Protein AF-0000000079012437 (afdb_homodimer)

Foldseek 3Di:
DEAEAQVDFDQVSVVVVVLVVLQQQCVQQAGDKYKYFYHWDDPVFAAKFWLDQFQKDFAWDQDPVGDIAAWLVCDVVNVVQVLQPDDDPRHRGHIAWIWIDGGQAHIDTGRRPPVSWDKFQFAAPPDRCRSVVRDIDTFWGKGFQWWFDAPNTITRTMIITDGEALLCPLPVACCDPNTVNCQVVQLVVVVHDPPDVVSVSSVVSSVRSSNRSVVRSVVSNHDYDYLQVLLVVVVVVQVVCCVVPVGDQDDLVVNQRPPCQVVRPSNPDPHDNDPDPRDIHHDDRCVVPRDHDPVVVCVSVVVVD/DEAEAQVDFDQVSVVVSVLVVLQQQCVQQAGDKYKYFYHWDDPVFAAKFWLDQFQKDFAWDQDPVGDIAAWLVCDVVNVVQVLQPDDDPRHRGHIAWIWIDGGQAHTDTGRRPPVSWDKFQFAAPPDRCRSVVRDIDTFWGKGFQWWFDAPNTITRTMIITDGEALLCPLVVACCDPNTVNCQVVQLVVVVHDPPDVVSVSSVVSSVRSSNRSVVRSVVSSHDYHYLQVLLVVVVVVQVVCCVVPVADQDDLVVNQRPPPQVVRPSNPDPHDNDPDPRDIHHDDRCVVPRDHDPVVVCVSVVVVD

Organism: Lymnaea stagnalis (NCBI:txid6523)

Sequence (610 aa):
QVFDARHVLTARGMFEAICKHIKYGTNNGKLRSSITIFPKRLESRPDFRVWNSHLIRYAGYKMDNGTVIGDPANLTFTEQCIKLGWKPKYGKFDVLPLVLSAAGADPEVFEIPPNLVLEVKIEHPQYPWFAELGLKWHALPGVAGMLFDCGGIEFPACPFNGWYMGTEIGARNFCDTNRYNITEIVAEKLNLNTENIASLWKDRVILEVNIAVLHSFQSSGVTITDHHSASESFIKHMENEYKLRGGCPGDWVWVVPPLGGSSLEVFHQEMLLYKLKPSYEYQEDAWLTHKWKRDSLKRLFNKQKQVFDARHVLTARGMFEAICKHIKYGTNNGKLRSSITIFPKRLESRPDFRVWNSHLIRYAGYKMDNGTVIGDPANLTFTEQCIKLGWKPKYGKFDVLPLVLSAAGADPEVFEIPPNLVLEVKIEHPQYPWFAELGLKWHALPGVAGMLFDCGGIEFPACPFNGWYMGTEIGARNFCDTNRYNITEIVAEKLNLNTENIASLWKDRVILEVNIAVLHSFQSSGVTITDHHSASESFIKHMENEYKLRGGCPGDWVWVVPPLGGSSLEVFHQEMLLYKLKPSYEYQEDAWLTHKWKRDSLKRLFNKQK

Radius of gyration: 28.58 Å; Cα contacts (8 Å, |Δi|>4): 1226; chains: 2; bounding box: 55×95×59 Å

Structure (mmCIF, N/CA/C/O backbone):
data_AF-0000000079012437-model_v1
#
loop_
_entity.id
_entity.type
_entity.pdbx_description
1 polymer 'nitric-oxide synthase (NADPH)'
#
loop_
_atom_site.group_PDB
_atom_site.id
_atom_site.type_symbol
_atom_site.label_atom_id
_atom_site.label_alt_id
_atom_site.label_comp_id
_atom_site.label_asym_id
_atom_site.label_entity_id
_atom_site.label_seq_id
_atom_site.pdbx_PDB_ins_code
_atom_site.Cartn_x
_atom_site.Cartn_y
_atom_site.Cartn_z
_atom_site.occupancy
_atom_site.B_iso_or_equiv
_atom_site.auth_seq_id
_atom_site.auth_comp_id
_atom_site.auth_asym_id
_atom_site.auth_atom_id
_atom_site.pdbx_PDB_model_num
ATOM 1 N N . GLN A 1 1 ? -11.32 -12.258 -24.438 1 89.94 1 GLN A N 1
ATOM 2 C CA . GLN A 1 1 ? -11.914 -13.383 -25.156 1 89.94 1 GLN A CA 1
ATOM 3 C C . GLN A 1 1 ? -12.594 -14.352 -24.203 1 89.94 1 GLN A C 1
ATOM 5 O O . GLN A 1 1 ? -12.047 -14.68 -23.141 1 89.94 1 GLN A O 1
ATOM 10 N N . VAL A 1 2 ? -13.75 -14.758 -24.609 1 90.44 2 VAL A N 1
ATOM 11 C CA . VAL A 1 2 ? -14.477 -15.75 -23.828 1 90.44 2 VAL A CA 1
ATOM 12 C C . VAL A 1 2 ? -14.492 -17.078 -24.578 1 90.44 2 VAL A C 1
ATOM 14 O O . VAL A 1 2 ? -14.961 -17.156 -25.703 1 90.44 2 VAL A O 1
ATOM 17 N N . PHE A 1 3 ? -13.914 -18.078 -24 1 95.06 3 PHE A N 1
ATOM 18 C CA . PHE A 1 3 ? -14.023 -19.453 -24.5 1 95.06 3 PHE A CA 1
ATOM 19 C C . PHE A 1 3 ? -15.18 -20.172 -23.812 1 95.06 3 PHE A C 1
ATOM 21 O O . PHE A 1 3 ? -15.109 -20.484 -22.625 1 95.06 3 PHE A O 1
ATOM 28 N N . ASP A 1 4 ? -16.219 -20.438 -24.594 1 96.06 4 ASP A N 1
ATOM 29 C CA . ASP A 1 4 ? -17.344 -21.188 -24.078 1 96.06 4 ASP A CA 1
ATOM 30 C C . ASP A 1 4 ? -17.062 -22.688 -24.109 1 96.06 4 ASP A C 1
ATOM 32 O O . ASP A 1 4 ? -17.094 -23.312 -25.172 1 96.06 4 ASP A O 1
ATOM 36 N N . ALA A 1 5 ? -16.797 -23.234 -22.984 1 96.94 5 ALA A N 1
ATOM 37 C CA . ALA A 1 5 ? -16.516 -24.656 -22.859 1 96.94 5 ALA A CA 1
ATOM 38 C C . ALA A 1 5 ? -17.578 -25.375 -22.031 1 96.94 5 ALA A C 1
ATOM 40 O O . ALA A 1 5 ? -17.312 -26.406 -21.422 1 96.94 5 ALA A O 1
ATOM 41 N N . ARG A 1 6 ? -18.766 -24.938 -21.875 1 95.25 6 ARG A N 1
ATOM 42 C CA . ARG A 1 6 ? -19.859 -25.484 -21.078 1 95.25 6 ARG A CA 1
ATOM 43 C C . ARG A 1 6 ? -20.281 -26.859 -21.578 1 95.25 6 ARG A C 1
ATOM 45 O O . ARG A 1 6 ? -20.922 -27.625 -20.875 1 95.25 6 ARG A O 1
ATOM 52 N N . HIS A 1 7 ? -19.875 -27.172 -22.812 1 96.12 7 HIS A N 1
ATOM 53 C CA . HIS A 1 7 ? -20.219 -28.453 -23.406 1 96.12 7 HIS A CA 1
ATOM 54 C C . HIS A 1 7 ? -19.219 -29.531 -23.031 1 96.12 7 HIS A C 1
ATOM 56 O O . HIS A 1 7 ? -19.469 -30.719 -23.266 1 96.12 7 HIS A O 1
ATOM 62 N N . VAL A 1 8 ? -18.109 -29.219 -22.531 1 97.25 8 VAL A N 1
ATOM 63 C CA . VAL A 1 8 ? -17.047 -30.156 -22.156 1 97.25 8 VAL A CA 1
ATOM 64 C C . VAL A 1 8 ? -17.453 -30.922 -20.906 1 97.25 8 VAL A C 1
ATOM 66 O O . VAL A 1 8 ? -17.766 -30.328 -19.875 1 97.25 8 VAL A O 1
ATOM 69 N N . LEU A 1 9 ? -17.375 -32.25 -20.984 1 96.44 9 LEU A N 1
ATOM 70 C CA . LEU A 1 9 ? -17.922 -33.031 -19.875 1 96.44 9 LEU A CA 1
ATOM 71 C C . LEU A 1 9 ? -16.891 -34 -19.328 1 96.44 9 LEU A C 1
ATOM 73 O O . LEU A 1 9 ? -17.203 -34.812 -18.469 1 96.44 9 LEU A O 1
ATOM 77 N N . THR A 1 10 ? -15.648 -33.938 -19.859 1 97.12 10 THR A N 1
ATOM 78 C CA . THR A 1 10 ? -14.594 -34.844 -19.375 1 97.12 10 THR A CA 1
ATOM 79 C C . THR A 1 10 ? -13.375 -34.031 -18.938 1 97.12 10 THR A C 1
ATOM 81 O O . THR A 1 10 ? -13.164 -32.906 -19.391 1 97.12 10 THR A O 1
ATOM 84 N N . ALA A 1 11 ? -12.594 -34.656 -18.125 1 97.56 11 ALA A N 1
ATOM 85 C CA . ALA A 1 11 ? -11.344 -34.031 -17.672 1 97.56 11 ALA A CA 1
ATOM 86 C C . ALA A 1 11 ? -10.398 -33.812 -18.844 1 97.56 11 ALA A C 1
ATOM 88 O O . ALA A 1 11 ? -9.734 -32.75 -18.922 1 97.56 11 ALA A O 1
ATOM 89 N N . ARG A 1 12 ? -10.352 -34.781 -19.688 1 97.75 12 ARG A N 1
ATOM 90 C CA . ARG A 1 12 ? -9.508 -34.656 -20.875 1 97.75 12 ARG A CA 1
ATOM 91 C C . ARG A 1 12 ? -9.961 -33.469 -21.734 1 97.75 12 ARG A C 1
ATOM 93 O O . ARG A 1 12 ? -9.133 -32.719 -22.25 1 97.75 12 ARG A O 1
ATOM 100 N N . GLY A 1 13 ? -11.211 -33.406 -21.891 1 98.19 13 GLY A N 1
ATOM 101 C CA . GLY A 1 13 ? -11.742 -32.25 -22.609 1 98.19 13 GLY A CA 1
ATOM 102 C C . GLY A 1 13 ? -11.414 -30.922 -21.953 1 98.19 13 GLY A C 1
ATOM 103 O O . GLY A 1 13 ? -11.094 -29.953 -22.641 1 98.19 13 GLY A O 1
ATOM 104 N N . MET A 1 14 ? -11.562 -30.875 -20.656 1 98.44 14 MET A N 1
ATOM 105 C CA . MET A 1 14 ? -11.188 -29.672 -19.906 1 98.44 14 MET A CA 1
ATOM 106 C C . MET A 1 14 ? -9.727 -29.312 -20.172 1 98.44 14 MET A C 1
ATOM 108 O O . MET A 1 14 ? -9.414 -28.141 -20.422 1 98.44 14 MET A O 1
ATOM 112 N N . PHE A 1 15 ? -8.898 -30.312 -20.188 1 98.44 15 PHE A N 1
ATOM 113 C CA . PHE A 1 15 ? -7.473 -30.094 -20.391 1 98.44 15 PHE A CA 1
ATOM 114 C C . PHE A 1 15 ? -7.207 -29.484 -21.766 1 98.44 15 PHE A C 1
ATOM 116 O O . PHE A 1 15 ? -6.445 -28.531 -21.891 1 98.44 15 PHE A O 1
ATOM 123 N N . GLU A 1 16 ? -7.812 -30.031 -22.75 1 98.38 16 GLU A N 1
ATOM 124 C CA . GLU A 1 16 ? -7.633 -29.516 -24.109 1 98.38 16 GLU A CA 1
ATOM 125 C C . GLU A 1 16 ? -8.086 -28.062 -24.219 1 98.38 16 GLU A C 1
ATOM 127 O O . GLU A 1 16 ? -7.418 -27.25 -24.844 1 98.38 16 GLU A O 1
ATOM 132 N N . ALA A 1 17 ? -9.156 -27.766 -23.578 1 98.31 17 ALA A N 1
ATOM 133 C CA . ALA A 1 17 ? -9.664 -26.406 -23.594 1 98.31 17 ALA A CA 1
ATOM 134 C C . ALA A 1 17 ? -8.711 -25.453 -22.875 1 98.31 17 ALA A C 1
ATOM 136 O O . ALA A 1 17 ? -8.492 -24.328 -23.312 1 98.31 17 ALA A O 1
ATOM 137 N N . ILE A 1 18 ? -8.172 -25.891 -21.781 1 98.56 18 ILE A N 1
ATOM 138 C CA . ILE A 1 18 ? -7.242 -25.078 -21 1 98.56 18 ILE A CA 1
ATOM 139 C C . ILE A 1 18 ? -5.961 -24.844 -21.797 1 98.56 18 ILE A C 1
ATOM 141 O O . ILE A 1 18 ? -5.402 -23.75 -21.781 1 98.56 18 ILE A O 1
ATOM 145 N N . CYS A 1 19 ? -5.504 -25.891 -22.516 1 98.44 19 CYS A N 1
ATOM 146 C CA . CYS A 1 19 ? -4.328 -25.734 -23.359 1 98.44 19 CYS A CA 1
ATOM 147 C C . CYS A 1 19 ? -4.566 -24.688 -24.438 1 98.44 19 CYS A C 1
ATOM 149 O O . CYS A 1 19 ? -3.684 -23.875 -24.719 1 98.44 19 CYS A O 1
ATOM 151 N N . LYS A 1 20 ? -5.746 -24.734 -24.984 1 97.88 20 LYS A N 1
ATOM 152 C CA . LYS A 1 20 ? -6.109 -23.703 -25.953 1 97.88 20 LYS A CA 1
ATOM 153 C C . LYS A 1 20 ? -6.113 -22.328 -25.312 1 97.88 20 LYS A C 1
ATOM 155 O O . LYS A 1 20 ? -5.652 -21.344 -25.922 1 97.88 20 LYS A O 1
ATOM 160 N N . HIS A 1 21 ? -6.621 -22.266 -24.125 1 98.12 21 HIS A N 1
ATOM 161 C CA . HIS A 1 21 ? -6.645 -21.031 -23.344 1 98.12 21 HIS A CA 1
ATOM 162 C C . HIS A 1 21 ? -5.234 -20.484 -23.141 1 98.12 21 HIS A C 1
ATOM 164 O O . HIS A 1 21 ? -4.977 -19.312 -23.375 1 98.12 21 HIS A O 1
ATOM 170 N N . ILE A 1 22 ? -4.332 -21.297 -22.703 1 98.38 22 ILE A N 1
ATOM 171 C CA . ILE A 1 22 ? -2.963 -20.906 -22.406 1 98.38 22 ILE A CA 1
ATOM 172 C C . ILE A 1 22 ? -2.279 -20.406 -23.672 1 98.38 22 ILE A C 1
ATOM 174 O O . ILE A 1 22 ? -1.625 -19.375 -23.672 1 98.38 22 ILE A O 1
ATOM 178 N N . LYS A 1 23 ? -2.436 -21.172 -24.734 1 98.06 23 LYS A N 1
ATOM 179 C CA . LYS A 1 23 ? -1.82 -20.812 -26.016 1 98.06 23 LYS A CA 1
ATOM 180 C C . LYS A 1 23 ? -2.314 -19.453 -26.5 1 98.06 23 LYS A C 1
ATOM 182 O O . LYS A 1 23 ? -1.515 -18.594 -26.875 1 98.06 23 LYS A O 1
ATOM 187 N N . TYR A 1 24 ? -3.574 -19.312 -26.469 1 97.88 24 TYR A N 1
ATOM 188 C CA . TYR A 1 24 ? -4.172 -18.062 -26.906 1 97.88 24 TYR A CA 1
ATOM 189 C C . TYR A 1 24 ? -3.748 -16.906 -26.016 1 97.88 24 TYR A C 1
ATOM 191 O O . TYR A 1 24 ? -3.334 -15.852 -26.516 1 97.88 24 TYR A O 1
ATOM 199 N N . GLY A 1 25 ? -3.91 -17.109 -24.688 1 97.5 25 GLY A N 1
ATOM 200 C CA . GLY A 1 25 ? -3.609 -16.062 -23.734 1 97.5 25 GLY A CA 1
ATOM 201 C C . GLY A 1 25 ? -2.152 -15.633 -23.75 1 97.5 25 GLY A C 1
ATOM 202 O O . GLY A 1 25 ? -1.84 -14.453 -23.594 1 97.5 25 GLY A O 1
ATOM 203 N N . THR A 1 26 ? -1.225 -16.562 -23.938 1 97.88 26 THR A N 1
ATOM 204 C CA . THR A 1 26 ? 0.205 -16.266 -23.938 1 97.88 26 THR A CA 1
ATOM 205 C C . THR A 1 26 ? 0.606 -15.523 -25.219 1 97.88 26 THR A C 1
ATOM 207 O O . THR A 1 26 ? 1.44 -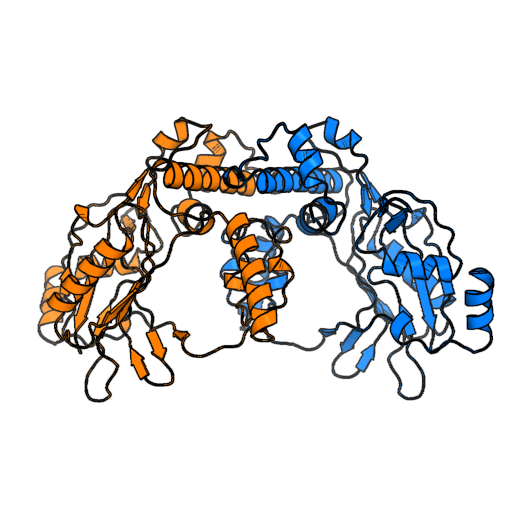14.617 -25.172 1 97.88 26 THR A O 1
ATOM 210 N N . ASN A 1 27 ? 0.09 -15.984 -26.312 1 97.62 27 ASN A N 1
ATOM 211 C CA . ASN A 1 27 ? 0.263 -15.297 -27.594 1 97.62 27 ASN A CA 1
ATOM 212 C C . ASN A 1 27 ? 1.708 -14.859 -27.797 1 97.62 27 ASN A C 1
ATOM 214 O O . ASN A 1 27 ? 1.967 -13.688 -28.094 1 97.62 27 ASN A O 1
ATOM 218 N N . ASN A 1 28 ? 2.664 -15.695 -27.578 1 96.19 28 ASN A N 1
ATOM 219 C CA . ASN A 1 28 ? 4.094 -15.492 -27.781 1 96.19 28 ASN A CA 1
ATOM 220 C C . ASN A 1 28 ? 4.605 -14.281 -27 1 96.19 28 ASN A C 1
ATOM 222 O O . ASN A 1 28 ? 5.496 -13.57 -27.469 1 96.19 28 ASN A O 1
ATOM 226 N N . GLY A 1 29 ? 3.957 -14.023 -25.969 1 97.56 29 GLY A N 1
ATOM 227 C CA . GLY A 1 29 ? 4.434 -12.961 -25.094 1 97.56 29 GLY A CA 1
ATOM 228 C C . GLY A 1 29 ? 3.535 -11.742 -25.094 1 97.56 29 GLY A C 1
ATOM 229 O O . GLY A 1 29 ? 3.521 -10.969 -24.141 1 97.56 29 GLY A O 1
ATOM 230 N N . LYS A 1 30 ? 2.783 -11.492 -26.156 1 97.31 30 LYS A N 1
ATOM 231 C CA . LYS A 1 30 ? 1.789 -10.422 -26.203 1 97.31 30 LYS A CA 1
ATOM 232 C C . LYS A 1 30 ? 0.465 -10.875 -25.594 1 97.31 30 LYS A C 1
ATOM 234 O O . LYS A 1 30 ? -0.506 -11.109 -26.312 1 97.31 30 LYS A O 1
ATOM 239 N N . LEU A 1 31 ? 0.385 -10.883 -24.344 1 96.31 31 LEU A N 1
ATOM 240 C CA . LEU A 1 31 ? -0.673 -11.555 -23.594 1 96.31 31 LEU A CA 1
ATOM 241 C C . LEU A 1 31 ? -2.039 -10.969 -23.938 1 96.31 31 LEU A C 1
ATOM 243 O O . LEU A 1 31 ? -2.174 -9.758 -24.109 1 96.31 31 LEU A O 1
ATOM 247 N N . ARG A 1 32 ? -2.996 -11.844 -24 1 95.06 32 ARG A N 1
ATOM 248 C CA . ARG A 1 32 ? -4.398 -11.5 -24.219 1 95.06 32 ARG A CA 1
ATOM 249 C C . ARG A 1 32 ? -5.258 -11.969 -23.047 1 95.06 32 ARG A C 1
ATOM 251 O O . ARG A 1 32 ? -5.105 -13.094 -22.562 1 95.06 32 ARG A O 1
ATOM 258 N N . SER A 1 33 ? -6.094 -11.062 -22.609 1 90.44 33 SER A N 1
ATOM 259 C CA . SER A 1 33 ? -7.027 -11.461 -21.562 1 90.44 33 SER A CA 1
ATOM 260 C C . SER A 1 33 ? -8.055 -12.453 -22.078 1 90.44 33 SER A C 1
ATOM 262 O O . SER A 1 33 ? -8.625 -12.258 -23.156 1 90.44 33 SER A O 1
ATOM 264 N N . SER A 1 34 ? -8.25 -13.539 -21.312 1 93.56 34 SER A N 1
ATOM 265 C CA . SER A 1 34 ? -9.188 -14.578 -21.734 1 93.56 34 SER A CA 1
ATOM 266 C C . SER A 1 34 ? -9.844 -15.25 -20.531 1 93.56 34 SER A C 1
ATOM 268 O O . SER A 1 34 ? -9.32 -15.188 -19.406 1 93.56 34 SER A O 1
ATOM 270 N N . ILE A 1 35 ? -10.977 -15.789 -20.797 1 93.38 35 ILE A N 1
ATOM 271 C CA . ILE A 1 35 ? -11.711 -16.562 -19.797 1 93.38 35 ILE A CA 1
ATOM 272 C C . ILE A 1 35 ? -12.281 -17.828 -20.453 1 93.38 35 ILE A C 1
ATOM 274 O O . ILE A 1 35 ? -12.742 -17.797 -21.594 1 93.38 35 ILE A O 1
ATOM 278 N N . THR A 1 36 ? -12.156 -18.938 -19.812 1 96.75 36 THR A N 1
ATOM 279 C CA . THR A 1 36 ? -12.758 -20.188 -20.234 1 96.75 36 THR A CA 1
ATOM 280 C C . THR A 1 36 ? -13.828 -20.641 -19.25 1 96.75 36 THR A C 1
ATOM 282 O O . THR A 1 36 ? -13.555 -20.812 -18.047 1 96.75 36 THR A O 1
ATOM 285 N N . ILE A 1 37 ? -15.016 -20.875 -19.734 1 95.25 37 ILE A N 1
ATOM 286 C CA . ILE A 1 37 ? -16.141 -21.188 -18.859 1 95.25 37 ILE A CA 1
ATOM 287 C C . ILE A 1 37 ? -16.562 -22.641 -19.047 1 95.25 37 ILE A C 1
ATOM 289 O O . ILE A 1 37 ? -16.984 -23.047 -20.125 1 95.25 37 ILE A O 1
ATOM 293 N N . PHE A 1 38 ? -16.453 -23.422 -17.984 1 97.44 38 PHE A N 1
ATOM 294 C CA . PHE A 1 38 ? -16.859 -24.812 -18 1 97.44 38 PHE A CA 1
ATOM 295 C C . PHE A 1 38 ? -18.297 -24.953 -17.469 1 97.44 38 PHE A C 1
ATOM 297 O O . PHE A 1 38 ? -18.953 -23.969 -17.172 1 97.44 38 PHE A O 1
ATOM 304 N N . PRO A 1 39 ? -18.828 -26.125 -17.422 1 96.25 39 PRO A N 1
ATOM 305 C CA . PRO A 1 39 ? -20.25 -26.312 -17.062 1 96.25 39 PRO A CA 1
ATOM 306 C C . PRO A 1 39 ? -20.594 -25.688 -15.719 1 96.25 39 PRO A C 1
ATOM 308 O O . PRO A 1 39 ? -19.781 -25.719 -14.789 1 96.25 39 PRO A O 1
ATOM 311 N N . LYS A 1 40 ? -21.812 -25.188 -15.656 1 94.44 40 LYS A N 1
ATOM 312 C CA . LYS A 1 40 ? -22.312 -24.562 -14.43 1 94.44 40 LYS A CA 1
ATOM 313 C C . LYS A 1 40 ? -22.562 -25.594 -13.344 1 94.44 40 LYS A C 1
ATOM 315 O O . LYS A 1 40 ? -22.625 -26.797 -13.625 1 94.44 40 LYS A O 1
ATOM 320 N N . ARG A 1 41 ? -22.656 -25.109 -12.164 1 94.19 41 ARG A N 1
ATOM 321 C CA . ARG A 1 41 ? -23.047 -25.953 -11.039 1 94.19 41 ARG A CA 1
ATOM 322 C C . ARG A 1 41 ? -24.516 -26.391 -11.18 1 94.19 41 ARG A C 1
ATOM 324 O O . ARG A 1 41 ? -25.375 -25.594 -11.562 1 94.19 41 ARG A O 1
ATOM 331 N N . LEU A 1 42 ? -24.75 -27.656 -10.969 1 92.94 42 LEU A N 1
ATOM 332 C CA . LEU A 1 42 ? -26.094 -28.219 -10.883 1 92.94 42 LEU A CA 1
ATOM 333 C C . LEU A 1 42 ? -26.281 -28.969 -9.562 1 92.94 42 LEU A C 1
ATOM 335 O O . LEU A 1 42 ? -25.344 -29.547 -9.031 1 92.94 42 LEU A O 1
ATOM 339 N N . GLU A 1 43 ? -27.469 -28.953 -9.133 1 90 43 GLU A N 1
ATOM 340 C CA . GLU A 1 43 ? -27.797 -29.688 -7.918 1 90 43 GLU A CA 1
ATOM 341 C C . GLU A 1 43 ? -27.688 -31.203 -8.148 1 90 43 GLU A C 1
ATOM 343 O O . GLU A 1 43 ? -27.328 -31.953 -7.234 1 90 43 GLU A O 1
ATOM 348 N N . SER A 1 44 ? -27.906 -31.562 -9.305 1 90 44 SER A N 1
ATOM 349 C CA . SER A 1 44 ? -28.047 -32.969 -9.641 1 90 44 SER A CA 1
ATOM 350 C C . SER A 1 44 ? -26.688 -33.625 -9.859 1 90 44 SER A C 1
ATOM 352 O O . SER A 1 44 ? -26.609 -34.844 -10.008 1 90 44 SER A O 1
ATOM 354 N N . ARG A 1 45 ? -25.688 -32.906 -9.883 1 90.5 45 ARG A N 1
ATOM 355 C CA . ARG A 1 45 ? -24.375 -33.469 -10.141 1 90.5 45 ARG A CA 1
ATOM 356 C C . ARG A 1 45 ? -23.281 -32.688 -9.422 1 90.5 45 ARG A C 1
ATOM 358 O O . ARG A 1 45 ? -23.422 -31.5 -9.188 1 90.5 45 ARG A O 1
ATOM 365 N N . PRO A 1 46 ? -22.188 -33.344 -9.164 1 92 46 PRO A N 1
ATOM 366 C CA . PRO A 1 46 ? -21.031 -32.625 -8.586 1 92 46 PRO A CA 1
ATOM 367 C C . PRO A 1 46 ? -20.391 -31.641 -9.562 1 92 46 PRO A C 1
ATOM 369 O O . PRO A 1 46 ? -20.672 -31.703 -10.766 1 92 46 PRO A O 1
ATOM 372 N N . ASP A 1 47 ? -19.547 -30.891 -9.117 1 94.94 47 ASP A N 1
ATOM 373 C CA . ASP A 1 47 ? -18.984 -29.766 -9.844 1 94.94 47 ASP A CA 1
ATOM 374 C C . ASP A 1 47 ? -17.844 -30.219 -10.75 1 94.94 47 ASP A C 1
ATOM 376 O O . ASP A 1 47 ? -17.219 -31.25 -10.508 1 94.94 47 ASP A O 1
ATOM 380 N N . PHE A 1 48 ? -17.625 -29.516 -11.852 1 96.12 48 PHE A N 1
ATOM 381 C CA . PHE A 1 48 ? -16.344 -29.484 -12.555 1 96.12 48 PHE A CA 1
ATOM 382 C C . PHE A 1 48 ? -15.352 -28.594 -11.828 1 96.12 48 PHE A C 1
ATOM 384 O O . PHE A 1 48 ? -15.688 -27.484 -11.414 1 96.12 48 PHE A O 1
ATOM 391 N N . ARG A 1 49 ? -14.109 -29.078 -11.617 1 96.12 49 ARG A N 1
ATOM 392 C CA . ARG A 1 49 ? -13.164 -28.312 -10.82 1 96.12 49 ARG A CA 1
ATOM 393 C C . ARG A 1 49 ? -11.773 -28.328 -11.445 1 96.12 49 ARG A C 1
ATOM 395 O O . ARG A 1 49 ? -11.328 -29.359 -11.953 1 96.12 49 ARG A O 1
ATOM 402 N N . VAL A 1 50 ? -11.211 -27.203 -11.469 1 96.56 50 VAL A N 1
ATOM 403 C CA . VAL A 1 50 ? -9.758 -27.094 -11.586 1 96.56 50 VAL A CA 1
ATOM 404 C C . VAL A 1 50 ? -9.133 -27 -10.195 1 96.56 50 VAL A C 1
ATOM 406 O O . VAL A 1 50 ? -9.375 -26.047 -9.453 1 96.56 50 VAL A O 1
ATOM 409 N N . TRP A 1 51 ? -8.297 -27.906 -9.859 1 95.81 51 TRP A N 1
ATOM 410 C CA . TRP A 1 51 ? -7.777 -27.969 -8.5 1 95.81 51 TRP A CA 1
ATOM 411 C C . TRP A 1 51 ? -6.68 -26.938 -8.281 1 95.81 51 TRP A C 1
ATOM 413 O O . TRP A 1 51 ? -6.43 -26.516 -7.152 1 95.81 51 TRP A O 1
ATOM 423 N N . ASN A 1 52 ? -6.066 -26.609 -9.391 1 96.25 52 ASN A N 1
ATOM 424 C CA . ASN A 1 52 ? -5.008 -25.609 -9.336 1 96.25 52 ASN A CA 1
ATOM 425 C C . ASN A 1 52 ? -5.562 -24.234 -8.992 1 96.25 52 ASN A C 1
ATOM 427 O O . ASN A 1 52 ? -6.625 -23.844 -9.492 1 96.25 52 ASN A O 1
ATOM 431 N N . SER A 1 53 ? -4.844 -23.5 -8.195 1 91.75 53 SER A N 1
ATOM 432 C CA . SER A 1 53 ? -5.203 -22.109 -7.973 1 91.75 53 SER A CA 1
ATOM 433 C C . SER A 1 53 ? -4.934 -21.25 -9.211 1 91.75 53 SER A C 1
ATOM 435 O O . SER A 1 53 ? -5.66 -20.297 -9.492 1 91.75 53 SER A O 1
ATOM 437 N N . HIS A 1 54 ? -3.811 -21.531 -9.883 1 94.81 54 HIS A N 1
ATOM 438 C CA . HIS A 1 54 ? -3.428 -20.922 -11.148 1 94.81 54 HIS A CA 1
ATOM 439 C C . HIS A 1 54 ? -3.115 -21.984 -12.195 1 94.81 54 HIS A C 1
ATOM 441 O O . HIS A 1 54 ? -2.732 -23.109 -11.859 1 94.81 54 HIS A O 1
ATOM 447 N N . LEU A 1 55 ? -3.332 -21.594 -13.469 1 97.62 55 LEU A N 1
ATOM 448 C CA . LEU A 1 55 ? -3.064 -22.531 -14.562 1 97.62 55 LEU A CA 1
ATOM 449 C C . LEU A 1 55 ? -1.594 -22.922 -14.586 1 97.62 55 LEU A C 1
ATOM 451 O O . LEU A 1 55 ? -1.264 -24.078 -14.883 1 97.62 55 LEU A O 1
ATOM 455 N N . ILE A 1 56 ? -0.797 -22 -14.305 1 97.88 56 ILE A N 1
ATOM 456 C CA . ILE A 1 56 ? 0.64 -22.25 -14.273 1 97.88 56 ILE A CA 1
ATOM 457 C C . ILE A 1 56 ? 1.208 -21.828 -12.914 1 97.88 56 ILE A C 1
ATOM 459 O O . ILE A 1 56 ? 1.075 -20.672 -12.516 1 97.88 56 ILE A O 1
ATOM 463 N N . ARG A 1 57 ? 1.797 -22.812 -12.211 1 97 57 ARG A N 1
ATOM 464 C CA . ARG A 1 57 ? 2.475 -22.594 -10.938 1 97 57 ARG A CA 1
ATOM 465 C C . ARG A 1 57 ? 3.705 -23.484 -10.805 1 97 57 ARG A C 1
ATOM 467 O O . ARG A 1 57 ? 3.791 -24.531 -11.453 1 97 57 ARG A O 1
ATOM 474 N N . TYR A 1 58 ? 4.59 -23.016 -10.031 1 98.44 58 TYR A N 1
ATOM 475 C CA . TYR A 1 58 ? 5.777 -23.812 -9.758 1 98.44 58 TYR A CA 1
ATOM 476 C C . TYR A 1 58 ? 5.59 -24.656 -8.508 1 98.44 58 TYR A C 1
ATOM 478 O O . TYR A 1 58 ? 4.938 -24.234 -7.551 1 98.44 58 TYR A O 1
ATOM 486 N N . ALA A 1 59 ? 6.234 -25.781 -8.492 1 98.38 59 ALA A N 1
ATOM 487 C CA . ALA A 1 59 ? 6.156 -26.734 -7.387 1 98.38 59 ALA A CA 1
ATOM 488 C C . ALA A 1 59 ? 7.023 -26.281 -6.215 1 98.38 59 ALA A C 1
ATOM 490 O O . ALA A 1 59 ? 7.91 -25.438 -6.375 1 98.38 59 ALA A O 1
ATOM 491 N N . GLY A 1 60 ? 6.656 -26.75 -5.059 1 98.06 60 GLY A N 1
ATOM 492 C CA . GLY A 1 60 ? 7.469 -26.688 -3.855 1 98.06 60 GLY A CA 1
ATOM 493 C C . GLY A 1 60 ? 7.684 -28.047 -3.209 1 98.06 60 GLY A C 1
ATOM 494 O O . GLY A 1 60 ? 6.742 -28.828 -3.074 1 98.06 60 GLY A O 1
ATOM 495 N N . TYR A 1 61 ? 8.945 -28.328 -2.844 1 97.81 61 TYR A N 1
ATOM 496 C CA . TYR A 1 61 ? 9.305 -29.641 -2.289 1 97.81 61 TYR A CA 1
ATOM 497 C C . TYR A 1 61 ? 9.867 -29.484 -0.88 1 97.81 61 TYR A C 1
ATOM 499 O O . TYR A 1 61 ? 10.875 -28.812 -0.675 1 97.81 61 TYR A O 1
ATOM 507 N N . LYS A 1 62 ? 9.188 -30.094 -0 1 95.5 62 LYS A N 1
ATOM 508 C CA . LYS A 1 62 ? 9.766 -30.172 1.338 1 95.5 62 LYS A CA 1
ATOM 509 C C . LYS A 1 62 ? 10.82 -31.281 1.413 1 95.5 62 LYS A C 1
ATOM 511 O O . LYS A 1 62 ? 10.531 -32.438 1.121 1 95.5 62 LYS A O 1
ATOM 516 N N . MET A 1 63 ? 11.938 -30.859 1.832 1 95.25 63 MET A N 1
ATOM 517 C CA . MET A 1 63 ? 13.031 -31.828 1.928 1 95.25 63 MET A CA 1
ATOM 518 C C . MET A 1 63 ? 13.133 -32.406 3.34 1 95.25 63 MET A C 1
ATOM 520 O O . MET A 1 63 ? 12.57 -31.828 4.281 1 95.25 63 MET A O 1
ATOM 524 N N . ASP A 1 64 ? 13.859 -33.469 3.504 1 93.38 64 ASP A N 1
ATOM 525 C CA . ASP A 1 64 ? 14 -34.156 4.777 1 93.38 64 ASP A CA 1
ATOM 526 C C . ASP A 1 64 ? 14.664 -33.281 5.824 1 93.38 64 ASP A C 1
ATOM 528 O O . ASP A 1 64 ? 14.352 -33.375 7.012 1 93.38 64 ASP A O 1
ATOM 532 N N . ASN A 1 65 ? 15.531 -32.469 5.375 1 94.12 65 ASN A N 1
ATOM 533 C CA . ASN A 1 65 ? 16.266 -31.609 6.305 1 94.12 65 ASN A CA 1
ATOM 534 C C . ASN A 1 65 ? 15.469 -30.375 6.684 1 94.12 65 ASN A C 1
ATOM 536 O O . ASN A 1 65 ? 15.969 -29.5 7.391 1 94.12 65 ASN A O 1
ATOM 540 N N . GLY A 1 66 ? 14.25 -30.281 6.125 1 91.31 66 GLY A N 1
ATOM 541 C CA . GLY A 1 66 ? 13.383 -29.172 6.508 1 91.31 66 GLY A CA 1
ATOM 542 C C . GLY A 1 66 ? 13.391 -28.031 5.508 1 91.31 66 GLY A C 1
ATOM 543 O O . GLY A 1 66 ? 12.555 -27.125 5.574 1 91.31 66 GLY A O 1
ATOM 544 N N . THR A 1 67 ? 14.32 -28.031 4.633 1 93.62 67 THR A N 1
ATOM 545 C CA . THR A 1 67 ? 14.391 -26.984 3.621 1 93.62 67 THR A CA 1
ATOM 546 C C . THR A 1 67 ? 13.352 -27.219 2.529 1 93.62 67 THR A C 1
ATOM 548 O O . THR A 1 67 ? 12.766 -28.297 2.438 1 93.62 67 THR A O 1
ATOM 551 N N . VAL A 1 68 ? 13.086 -26.109 1.84 1 95.69 68 VAL A N 1
ATOM 552 C CA . VAL A 1 68 ? 12.109 -26.172 0.755 1 95.69 68 VAL A CA 1
ATOM 553 C C . VAL A 1 68 ? 12.789 -25.844 -0.571 1 95.69 68 VAL A C 1
ATOM 555 O O . VAL A 1 68 ? 13.531 -24.859 -0.663 1 95.69 68 VAL A O 1
ATOM 558 N N . ILE A 1 69 ? 12.641 -26.734 -1.575 1 97.06 69 ILE A N 1
ATOM 559 C CA . ILE A 1 69 ? 13.047 -26.438 -2.947 1 97.06 69 ILE A CA 1
ATOM 560 C C . ILE A 1 69 ? 11.828 -26 -3.762 1 97.06 69 ILE A C 1
ATOM 562 O O . ILE A 1 69 ? 10.789 -26.656 -3.752 1 97.06 69 ILE A O 1
ATOM 566 N N . GLY A 1 70 ? 11.992 -24.828 -4.414 1 97.56 70 GLY A N 1
ATOM 567 C CA . GLY A 1 70 ? 10.875 -24.312 -5.188 1 97.56 70 GLY A CA 1
ATOM 568 C C . GLY A 1 70 ? 10.016 -23.344 -4.41 1 97.56 70 GLY A C 1
ATOM 569 O O . GLY A 1 70 ? 10.523 -22.547 -3.615 1 97.56 70 GLY A O 1
ATOM 570 N N . ASP A 1 71 ? 8.734 -23.266 -4.742 1 96.81 71 ASP A N 1
ATOM 571 C CA . ASP A 1 71 ? 7.824 -22.281 -4.172 1 96.81 71 ASP A CA 1
ATOM 572 C C . ASP A 1 71 ? 7.129 -22.828 -2.926 1 96.81 71 ASP A C 1
ATOM 574 O O . ASP A 1 71 ? 6.238 -23.672 -3.025 1 96.81 71 ASP A O 1
ATOM 578 N N . PRO A 1 72 ? 7.434 -22.281 -1.781 1 94 72 PRO A N 1
ATOM 579 C CA . PRO A 1 72 ? 6.832 -22.766 -0.541 1 94 72 PRO A CA 1
ATOM 580 C C . PRO A 1 72 ? 5.309 -22.641 -0.533 1 94 72 PRO A C 1
ATOM 582 O O . PRO A 1 72 ? 4.625 -23.406 0.15 1 94 72 PRO A O 1
ATOM 585 N N . ALA A 1 73 ? 4.809 -21.766 -1.304 1 90.88 73 ALA A N 1
ATOM 586 C CA . ALA A 1 73 ? 3.365 -21.531 -1.322 1 90.88 73 ALA A CA 1
ATOM 587 C C . ALA A 1 73 ? 2.627 -22.719 -1.93 1 90.88 73 ALA A C 1
ATOM 589 O O . ALA A 1 73 ? 1.424 -22.891 -1.718 1 90.88 73 ALA A O 1
ATOM 590 N N . ASN A 1 74 ? 3.326 -23.594 -2.625 1 95.62 74 ASN A N 1
ATOM 591 C CA . ASN A 1 74 ? 2.66 -24.688 -3.344 1 95.62 74 ASN A CA 1
ATOM 592 C C . ASN A 1 74 ? 3.043 -26.047 -2.781 1 95.62 74 ASN A C 1
ATOM 594 O O . ASN A 1 74 ? 2.924 -27.062 -3.467 1 95.62 74 ASN A O 1
ATOM 598 N N . LEU A 1 75 ? 3.5 -26.031 -1.527 1 95.31 75 LEU A N 1
ATOM 599 C CA . LEU A 1 75 ? 3.924 -27.281 -0.896 1 95.31 75 LEU A CA 1
ATOM 600 C C . LEU A 1 75 ? 2.777 -28.281 -0.852 1 95.31 75 LEU A C 1
ATOM 602 O O . LEU A 1 75 ? 2.92 -29.422 -1.32 1 95.31 75 LEU A O 1
ATOM 606 N N . THR A 1 76 ? 1.66 -27.859 -0.319 1 94.56 76 THR A N 1
ATOM 607 C CA . THR A 1 76 ? 0.518 -28.734 -0.107 1 94.56 76 THR A CA 1
ATOM 608 C C . THR A 1 76 ? -0.015 -29.266 -1.438 1 94.56 76 THR A C 1
ATOM 610 O O . THR A 1 76 ? -0.25 -30.453 -1.589 1 94.56 76 THR A O 1
ATOM 613 N N . PHE A 1 77 ? -0.122 -28.453 -2.328 1 96.19 77 PHE A N 1
ATOM 614 C CA . PHE A 1 77 ? -0.658 -28.875 -3.615 1 96.19 77 PHE A CA 1
ATOM 615 C C . PHE A 1 77 ? 0.324 -29.797 -4.332 1 96.19 77 PHE A C 1
ATOM 617 O O . PHE A 1 77 ? -0.084 -30.734 -5.02 1 96.19 77 PHE A O 1
ATOM 624 N N . THR A 1 78 ? 1.595 -29.453 -4.262 1 98 78 THR A N 1
ATOM 625 C CA . THR A 1 78 ? 2.617 -30.312 -4.84 1 98 78 THR A CA 1
ATOM 626 C C . THR A 1 78 ? 2.5 -31.734 -4.281 1 98 78 THR A C 1
ATOM 628 O O . THR A 1 78 ? 2.562 -32.719 -5.035 1 98 78 THR A O 1
ATOM 631 N N . GLU A 1 79 ? 2.277 -31.859 -3.035 1 95.75 79 GLU A N 1
ATOM 632 C CA . GLU A 1 79 ? 2.111 -33.156 -2.406 1 95.75 79 GLU A CA 1
ATOM 633 C C . GLU A 1 79 ? 0.895 -33.906 -2.967 1 95.75 79 GLU A C 1
ATOM 635 O O . GLU A 1 79 ? 0.942 -35.094 -3.189 1 95.75 79 GLU A O 1
ATOM 640 N N . GLN A 1 80 ? -0.158 -33.156 -3.139 1 94.56 80 GLN A N 1
ATOM 641 C CA . GLN A 1 80 ? -1.354 -33.75 -3.725 1 94.56 80 GLN A CA 1
ATOM 642 C C . GLN A 1 80 ? -1.072 -34.281 -5.125 1 94.56 80 GLN A C 1
ATOM 644 O O . GLN A 1 80 ? -1.525 -35.375 -5.48 1 94.56 80 GLN A O 1
ATOM 649 N N . CYS A 1 81 ? -0.359 -33.562 -5.879 1 97.31 81 CYS A N 1
ATOM 650 C CA . CYS A 1 81 ? -0.018 -34 -7.23 1 97.31 81 CYS A CA 1
ATOM 651 C C . CYS A 1 81 ? 0.807 -35.281 -7.207 1 97.31 81 CYS A C 1
ATOM 653 O O . CYS A 1 81 ? 0.565 -36.188 -7.996 1 97.31 81 CYS A O 1
ATOM 655 N N . ILE A 1 82 ? 1.747 -35.312 -6.32 1 96.44 82 ILE A N 1
ATOM 656 C CA . ILE A 1 82 ? 2.607 -36.5 -6.203 1 96.44 82 ILE A CA 1
ATOM 657 C C . ILE A 1 82 ? 1.773 -37.719 -5.797 1 96.44 82 ILE A C 1
ATOM 659 O O . ILE A 1 82 ? 1.932 -38.781 -6.363 1 96.44 82 ILE A O 1
ATOM 663 N N . LYS A 1 83 ? 0.883 -37.531 -4.906 1 94 83 LYS A N 1
ATOM 664 C CA . LYS A 1 83 ? -0.007 -38.594 -4.469 1 94 83 LYS A CA 1
ATOM 665 C C . LYS A 1 83 ? -0.857 -39.125 -5.625 1 94 83 LYS A C 1
ATOM 667 O O . LYS A 1 83 ? -1.194 -40.312 -5.676 1 94 83 LYS A O 1
ATOM 672 N N . LEU A 1 84 ? -1.126 -38.25 -6.539 1 95.12 84 LEU A N 1
ATOM 673 C CA . LEU A 1 84 ? -1.979 -38.594 -7.668 1 95.12 84 LEU A CA 1
ATOM 674 C C . LEU A 1 84 ? -1.155 -39.188 -8.805 1 95.12 84 LEU A C 1
ATOM 676 O O . LEU A 1 84 ? -1.694 -39.5 -9.867 1 95.12 84 LEU A O 1
ATOM 680 N N . GLY A 1 85 ? 0.135 -39.281 -8.656 1 94.88 85 GLY A N 1
ATOM 681 C CA . GLY A 1 85 ? 0.952 -40 -9.602 1 94.88 85 GLY A CA 1
ATOM 682 C C . GLY A 1 85 ? 1.931 -39.125 -10.359 1 94.88 85 GLY A C 1
ATOM 683 O O . GLY A 1 85 ? 2.689 -39.625 -11.195 1 94.88 85 GLY A O 1
ATOM 684 N N . TRP A 1 86 ? 1.931 -37.844 -10.094 1 97.31 86 TRP A N 1
ATOM 685 C CA . TRP A 1 86 ? 2.881 -36.969 -10.75 1 97.31 86 TRP A CA 1
ATOM 686 C C . TRP A 1 86 ? 4.301 -37.219 -10.242 1 97.31 86 TRP A C 1
ATOM 688 O O . TRP A 1 86 ? 4.52 -37.375 -9.039 1 97.31 86 TRP A O 1
ATOM 698 N N . LYS A 1 87 ? 5.266 -37.219 -11.195 1 97 87 LYS A N 1
ATOM 699 C CA . LYS A 1 87 ? 6.656 -37.5 -10.828 1 97 87 LYS A CA 1
ATOM 700 C C . LYS A 1 87 ? 7.402 -36.188 -10.555 1 97 87 LYS A C 1
ATOM 702 O O . LYS A 1 87 ? 7.602 -35.375 -11.461 1 97 87 LYS A O 1
ATOM 707 N N . PRO A 1 88 ? 7.82 -36.062 -9.328 1 97 88 PRO A N 1
ATOM 708 C CA . PRO A 1 88 ? 8.531 -34.844 -8.969 1 97 88 PRO A CA 1
ATOM 709 C C . PRO A 1 88 ? 9.914 -34.75 -9.609 1 97 88 PRO A C 1
ATOM 711 O O . PRO A 1 88 ? 10.594 -35.75 -9.781 1 97 88 PRO A O 1
ATOM 714 N N . LYS A 1 89 ? 10.391 -33.5 -9.938 1 97 89 LYS A N 1
ATOM 715 C CA . LYS A 1 89 ? 11.695 -33.281 -10.539 1 97 89 LYS A CA 1
ATOM 716 C C . LYS A 1 89 ? 12.641 -32.594 -9.555 1 97 89 LYS A C 1
ATOM 718 O O . LYS A 1 89 ? 13.852 -32.531 -9.766 1 97 89 LYS A O 1
ATOM 723 N N . TYR A 1 90 ? 12.164 -32 -8.539 1 97.19 90 TYR A N 1
ATOM 724 C CA . TYR A 1 90 ? 12.891 -31.406 -7.438 1 97.19 90 TYR A CA 1
ATOM 725 C C . TYR A 1 90 ? 13.711 -30.203 -7.914 1 97.19 90 TYR A C 1
ATOM 727 O O . TYR A 1 90 ? 14.844 -30 -7.469 1 97.19 90 TYR A O 1
ATOM 735 N N . GLY A 1 91 ? 13.164 -29.5 -8.906 1 97.06 91 GLY A N 1
ATOM 736 C CA . GLY A 1 91 ? 13.734 -28.234 -9.344 1 97.06 91 GLY A CA 1
ATOM 737 C C . GLY A 1 91 ? 13.078 -27.031 -8.695 1 97.06 91 GLY A C 1
ATOM 738 O O . GLY A 1 91 ? 11.969 -27.125 -8.172 1 97.06 91 GLY A O 1
ATOM 739 N N . LYS A 1 92 ? 13.758 -25.875 -8.805 1 97.38 92 LYS A N 1
ATOM 740 C CA . LYS A 1 92 ? 13.273 -24.656 -8.164 1 97.38 92 LYS A CA 1
ATOM 741 C C . LYS A 1 92 ? 12.07 -24.078 -8.906 1 97.38 92 LYS A C 1
ATOM 743 O O . LYS A 1 92 ? 11.281 -23.328 -8.336 1 97.38 92 LYS A O 1
ATOM 748 N N . PHE A 1 93 ? 11.984 -24.391 -10.18 1 98.31 93 PHE A N 1
ATOM 749 C CA . PHE A 1 93 ? 10.93 -23.797 -11 1 98.31 93 PHE A CA 1
ATOM 750 C C . PHE A 1 93 ? 10.242 -24.859 -11.844 1 98.31 93 PHE A C 1
ATOM 752 O O . PHE A 1 93 ? 10.031 -24.672 -13.039 1 98.31 93 PHE A O 1
ATOM 759 N N . ASP A 1 94 ? 9.891 -26 -11.188 1 98.38 94 ASP A N 1
ATOM 760 C CA . ASP A 1 94 ? 9.156 -27.062 -11.859 1 98.38 94 ASP A CA 1
ATOM 761 C C . ASP A 1 94 ? 7.672 -26.719 -11.984 1 98.38 94 ASP A C 1
ATOM 763 O O . ASP A 1 94 ? 7.012 -26.453 -10.984 1 98.38 94 ASP A O 1
ATOM 767 N N . VAL A 1 95 ? 7.234 -26.766 -13.195 1 98.56 95 VAL A N 1
ATOM 768 C CA . VAL A 1 95 ? 5.832 -26.453 -13.445 1 98.56 95 VAL A CA 1
ATOM 769 C C . VAL A 1 95 ? 4.945 -27.594 -12.953 1 98.56 95 VAL A C 1
ATOM 771 O O . VAL A 1 95 ? 5.172 -28.75 -13.297 1 98.56 95 VAL A O 1
ATOM 774 N N . LEU A 1 96 ? 3.977 -27.25 -12.141 1 98.5 96 LEU A N 1
ATOM 775 C CA . LEU A 1 96 ? 3.006 -28.219 -11.656 1 98.5 96 LEU A CA 1
ATOM 776 C C . LEU A 1 96 ? 2.064 -28.656 -12.773 1 98.5 96 LEU A C 1
ATOM 778 O O . LEU A 1 96 ? 1.772 -27.875 -13.68 1 98.5 96 LEU A O 1
ATOM 782 N N . PRO A 1 97 ? 1.586 -29.922 -12.68 1 98.5 97 PRO A N 1
ATOM 783 C CA . PRO A 1 97 ? 0.559 -30.359 -13.633 1 98.5 97 PRO A CA 1
ATOM 784 C C . PRO A 1 97 ? -0.815 -29.766 -13.32 1 98.5 97 PRO A C 1
ATOM 786 O O . PRO A 1 97 ? -0.998 -29.125 -12.281 1 98.5 97 PRO A O 1
ATOM 789 N N . LEU A 1 98 ? -1.706 -29.891 -14.289 1 98.44 98 LEU A N 1
ATOM 790 C CA . LEU A 1 98 ? -3.107 -29.562 -14.055 1 98.44 98 LEU A CA 1
ATOM 791 C C . LEU A 1 98 ? -3.861 -30.75 -13.477 1 98.44 98 LEU A C 1
ATOM 793 O O . LEU A 1 98 ? -3.742 -31.875 -13.984 1 98.44 98 LEU A O 1
ATOM 797 N N . VAL A 1 99 ? -4.566 -30.547 -12.398 1 97.88 99 VAL A N 1
ATOM 798 C CA . VAL A 1 99 ? -5.434 -31.547 -11.805 1 97.88 99 VAL A CA 1
ATOM 799 C C . VAL A 1 99 ? -6.898 -31.172 -12.031 1 97.88 99 VAL A C 1
ATOM 801 O O . VAL A 1 99 ? -7.359 -30.141 -11.531 1 97.88 99 VAL A O 1
ATOM 804 N N . LEU A 1 100 ? -7.613 -32.031 -12.742 1 97.75 100 LEU A N 1
ATOM 805 C CA . LEU A 1 100 ? -8.961 -31.688 -13.188 1 97.75 100 LEU A CA 1
ATOM 806 C C . LEU A 1 100 ? -9.953 -32.781 -12.805 1 97.75 100 LEU A C 1
ATOM 808 O O . LEU A 1 100 ? -9.641 -33.969 -12.906 1 97.75 100 LEU A O 1
ATOM 812 N N . SER A 1 101 ? -11.047 -32.406 -12.266 1 96.06 101 SER A N 1
ATOM 813 C CA . SER A 1 101 ? -12.141 -33.344 -11.984 1 96.06 101 SER A CA 1
ATOM 814 C C . SER A 1 101 ? -13.422 -32.906 -12.703 1 96.06 101 SER A C 1
ATOM 816 O O . SER A 1 101 ? -13.758 -31.734 -12.742 1 96.06 101 SER A O 1
ATOM 818 N N . ALA A 1 102 ? -14.062 -33.875 -13.305 1 95.69 102 ALA A N 1
ATOM 819 C CA . ALA A 1 102 ? -15.289 -33.625 -14.062 1 95.69 102 ALA A CA 1
ATOM 820 C C . ALA A 1 102 ? -16.5 -34.25 -13.375 1 95.69 102 ALA A C 1
ATOM 822 O O . ALA A 1 102 ? -16.625 -35.469 -13.328 1 95.69 102 ALA A O 1
ATOM 823 N N . ALA A 1 103 ? -17.328 -33.438 -12.836 1 92.5 103 ALA A N 1
ATOM 824 C CA . ALA A 1 103 ? -18.641 -33.844 -12.344 1 92.5 103 ALA A CA 1
ATOM 825 C C . ALA A 1 103 ? -18.531 -35 -11.344 1 92.5 103 ALA A C 1
ATOM 827 O O . ALA A 1 103 ? -19.203 -36 -11.477 1 92.5 103 ALA A O 1
ATOM 828 N N . GLY A 1 104 ? -17.609 -34.906 -10.492 1 87.12 104 GLY A N 1
ATOM 829 C CA . GLY A 1 104 ? -17.531 -35.875 -9.391 1 87.12 104 GLY A CA 1
ATOM 830 C C . GLY A 1 104 ? -16.594 -37.031 -9.672 1 87.12 104 GLY A C 1
ATOM 831 O O . GLY A 1 104 ? -16.266 -37.812 -8.766 1 87.12 104 GLY A O 1
ATOM 832 N N . ALA A 1 105 ? -16.219 -37.219 -10.945 1 91.5 105 ALA A N 1
ATOM 833 C CA . ALA A 1 105 ? -15.211 -38.25 -11.227 1 91.5 105 ALA A CA 1
ATOM 834 C C . ALA A 1 105 ? -13.914 -37.938 -10.484 1 91.5 105 ALA A C 1
ATOM 836 O O . ALA A 1 105 ? -13.641 -36.781 -10.141 1 91.5 105 ALA A O 1
ATOM 837 N N . ASP A 1 106 ? -13.172 -39 -10.227 1 93.5 106 ASP A N 1
ATOM 838 C CA . ASP A 1 106 ? -11.867 -38.781 -9.625 1 93.5 106 ASP A CA 1
ATOM 839 C C . ASP A 1 106 ? -10.984 -37.938 -10.523 1 93.5 106 ASP A C 1
ATOM 841 O O . ASP A 1 106 ? -11.062 -38.031 -11.75 1 93.5 106 ASP A O 1
ATOM 845 N N . PRO A 1 107 ? -10.156 -37.156 -9.891 1 96.12 107 PRO A N 1
ATOM 846 C CA . PRO A 1 107 ? -9.352 -36.219 -10.664 1 96.12 107 PRO A CA 1
ATOM 847 C C . PRO A 1 107 ? -8.305 -36.906 -11.539 1 96.12 107 PRO A C 1
ATOM 849 O O . PRO A 1 107 ? -7.832 -37.969 -11.203 1 96.12 107 PRO A O 1
ATOM 852 N N . GLU A 1 108 ? -8.031 -36.312 -12.633 1 96.81 108 GLU A N 1
ATOM 853 C CA . GLU A 1 108 ? -6.953 -36.719 -13.531 1 96.81 108 GLU A CA 1
ATOM 854 C C . GLU A 1 108 ? -5.848 -35.656 -13.57 1 96.81 108 GLU A C 1
ATOM 856 O O . GLU A 1 108 ? -6.109 -34.469 -13.414 1 96.81 108 GLU A O 1
ATOM 861 N N . VAL A 1 109 ? -4.621 -36.188 -13.719 1 97.88 109 VAL A N 1
ATOM 862 C CA . VAL A 1 109 ? -3.443 -35.312 -13.734 1 97.88 109 VAL A CA 1
ATOM 863 C C . VAL A 1 109 ? -2.908 -35.188 -15.156 1 97.88 109 VAL A C 1
ATOM 865 O O . VAL A 1 109 ? -2.693 -36.188 -15.836 1 97.88 109 VAL A O 1
ATOM 868 N N . PHE A 1 110 ? -2.717 -33.938 -15.633 1 98.25 110 PHE A N 1
ATOM 869 C CA . PHE A 1 110 ? -2.227 -33.656 -16.984 1 98.25 110 PHE A CA 1
ATOM 870 C C . PHE A 1 110 ? -0.993 -32.781 -16.938 1 98.25 110 PHE A C 1
ATOM 872 O O . PHE A 1 110 ? -1.024 -31.688 -16.344 1 98.25 110 PHE A O 1
ATOM 879 N N . GLU A 1 111 ? 0.066 -33.188 -17.562 1 97.94 111 GLU A N 1
ATOM 880 C CA . GLU A 1 111 ? 1.231 -32.344 -17.688 1 97.94 111 GLU A CA 1
ATOM 881 C C . GLU A 1 111 ? 1.043 -31.312 -18.797 1 97.94 111 GLU A C 1
ATOM 883 O O . GLU A 1 111 ? 0.626 -31.656 -19.906 1 97.94 111 GLU A O 1
ATOM 888 N N . ILE A 1 112 ? 1.275 -30.094 -18.484 1 98.12 112 ILE A N 1
ATOM 889 C CA . ILE A 1 112 ? 1.2 -29.047 -19.484 1 98.12 112 ILE A CA 1
ATOM 890 C C . ILE A 1 112 ? 2.369 -29.188 -20.469 1 98.12 112 ILE A C 1
ATOM 892 O O . ILE A 1 112 ? 3.521 -29.312 -20.047 1 98.12 112 ILE A O 1
ATOM 896 N N . PRO A 1 113 ? 2.082 -29.25 -21.75 1 97.56 113 PRO A N 1
ATOM 897 C CA . PRO A 1 113 ? 3.195 -29.266 -22.703 1 97.56 113 PRO A CA 1
ATOM 898 C C 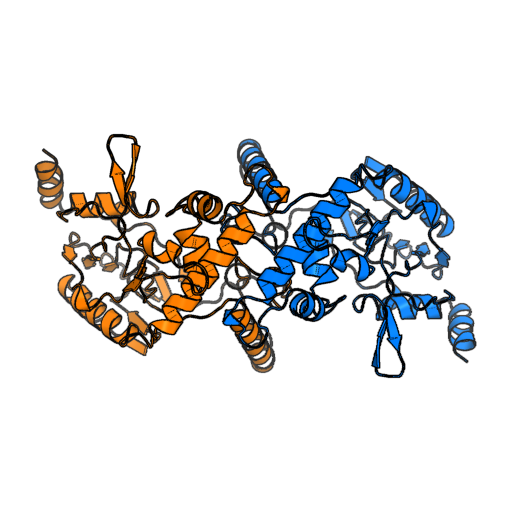. PRO A 1 113 ? 4.164 -28.094 -22.484 1 97.56 113 PRO A C 1
ATOM 900 O O . PRO A 1 113 ? 3.736 -26.938 -22.391 1 97.56 113 PRO A O 1
ATOM 903 N N . PRO A 1 114 ? 5.434 -28.406 -22.422 1 96.75 114 PRO A N 1
ATOM 904 C CA . PRO A 1 114 ? 6.418 -27.359 -22.109 1 96.75 114 PRO A CA 1
ATOM 905 C C . PRO A 1 114 ? 6.379 -26.188 -23.078 1 96.75 114 PRO A C 1
ATOM 907 O O . PRO A 1 114 ? 6.668 -25.062 -22.703 1 96.75 114 PRO A O 1
ATOM 910 N N . ASN A 1 115 ? 6.023 -26.469 -24.297 1 96.88 115 ASN A N 1
ATOM 911 C CA . ASN A 1 115 ? 6.016 -25.422 -25.312 1 96.88 115 ASN A CA 1
ATOM 912 C C . ASN A 1 115 ? 4.898 -24.406 -25.062 1 96.88 115 ASN A C 1
ATOM 914 O O . ASN A 1 115 ? 4.895 -23.328 -25.641 1 96.88 115 ASN A O 1
ATOM 918 N N . LEU A 1 116 ? 3.938 -24.719 -24.172 1 98 116 LEU A N 1
ATOM 919 C CA . LEU A 1 116 ? 2.836 -23.812 -23.859 1 98 116 LEU A CA 1
ATOM 920 C C . LEU A 1 116 ? 3.193 -22.906 -22.703 1 98 116 LEU A C 1
ATOM 922 O O . LEU A 1 116 ? 2.508 -21.906 -22.453 1 98 116 LEU A O 1
ATOM 926 N N . VAL A 1 117 ? 4.223 -23.25 -22.062 1 98.25 117 VAL A N 1
ATOM 927 C CA . VAL A 1 117 ? 4.613 -22.469 -20.891 1 98.25 117 VAL A CA 1
ATOM 928 C C . VAL A 1 117 ? 5.742 -21.5 -21.25 1 98.25 117 VAL A C 1
ATOM 930 O O . VAL A 1 117 ? 6.891 -21.922 -21.406 1 98.25 117 VAL A O 1
ATOM 933 N N . LEU A 1 118 ? 5.41 -20.281 -21.422 1 98.5 118 LEU A N 1
ATOM 934 C CA . LEU A 1 118 ? 6.426 -19.25 -21.656 1 98.5 118 LEU A CA 1
ATOM 935 C C . LEU A 1 118 ? 7.02 -18.75 -20.344 1 98.5 118 LEU A C 1
ATOM 937 O O . LEU A 1 118 ? 6.293 -18.25 -19.484 1 98.5 118 LEU A O 1
ATOM 941 N N . GLU A 1 119 ? 8.305 -18.938 -20.172 1 98.56 119 GLU A N 1
ATOM 942 C CA . GLU A 1 119 ? 9.008 -18.484 -18.984 1 98.56 119 GLU A CA 1
ATOM 943 C C . GLU A 1 119 ? 10.023 -17.391 -19.312 1 98.56 119 GLU A C 1
ATOM 945 O O . GLU A 1 119 ? 10.695 -17.469 -20.344 1 98.56 119 GLU A O 1
ATOM 950 N N . VAL A 1 120 ? 10.094 -16.422 -18.484 1 98.56 120 VAL A N 1
ATOM 951 C CA . VAL A 1 120 ? 11.023 -15.305 -18.672 1 98.56 120 VAL A CA 1
ATOM 952 C C . VAL A 1 120 ? 12.172 -15.43 -17.672 1 98.56 120 VAL A C 1
ATOM 954 O O . VAL A 1 120 ? 11.953 -15.5 -16.453 1 98.56 120 VAL A O 1
ATOM 957 N N . LYS A 1 121 ? 13.367 -15.469 -18.203 1 98.44 121 LYS A N 1
ATOM 958 C CA . LYS A 1 121 ? 14.539 -15.422 -17.344 1 98.44 121 LYS A CA 1
ATOM 959 C C . LYS A 1 121 ? 14.758 -14.023 -16.781 1 98.44 121 LYS A C 1
ATOM 961 O O . LYS A 1 121 ? 14.609 -13.031 -17.5 1 98.44 121 LYS A O 1
ATOM 966 N N . ILE A 1 122 ? 15.094 -13.945 -15.5 1 98.44 122 ILE A N 1
ATOM 967 C CA . ILE A 1 122 ? 15.172 -12.648 -14.844 1 98.44 122 ILE A CA 1
ATOM 968 C C . ILE A 1 122 ? 16.625 -12.172 -14.812 1 98.44 122 ILE A C 1
ATOM 970 O O . ILE A 1 122 ? 17.5 -12.883 -14.305 1 98.44 122 ILE A O 1
ATOM 974 N N . GLU A 1 123 ? 16.812 -11.055 -15.383 1 98.06 123 GLU A N 1
ATOM 975 C CA . GLU A 1 123 ? 18.109 -10.375 -15.383 1 98.06 123 GLU A CA 1
ATOM 976 C C . GLU A 1 123 ? 17.969 -8.914 -14.992 1 98.06 123 GLU A C 1
ATOM 978 O O . GLU A 1 123 ? 16.859 -8.359 -15.023 1 98.06 123 GLU A O 1
ATOM 983 N N . HIS A 1 124 ? 19.031 -8.344 -14.547 1 97.19 124 HIS A N 1
ATOM 984 C CA . HIS A 1 124 ? 19.031 -6.941 -14.148 1 97.19 124 HIS A CA 1
ATOM 985 C C . HIS A 1 124 ? 19.844 -6.094 -15.117 1 97.19 124 HIS A C 1
ATOM 987 O O . HIS A 1 124 ? 20.906 -6.523 -15.594 1 97.19 124 HIS A O 1
ATOM 993 N N . PRO A 1 125 ? 19.391 -4.898 -15.461 1 94.81 125 PRO A N 1
ATOM 994 C CA . PRO A 1 125 ? 20.109 -4.07 -16.438 1 94.81 125 PRO A CA 1
ATOM 995 C C . PRO A 1 125 ? 21.438 -3.555 -15.906 1 94.81 125 PRO A C 1
ATOM 997 O O . PRO A 1 125 ? 22.375 -3.328 -16.688 1 94.81 125 PRO A O 1
ATOM 1000 N N . GLN A 1 126 ? 21.609 -3.385 -14.586 1 94.44 126 GLN A N 1
ATOM 1001 C CA . GLN A 1 126 ? 22.812 -2.773 -14.016 1 94.44 126 GLN A CA 1
ATOM 1002 C C . GLN A 1 126 ? 23.672 -3.811 -13.305 1 94.44 126 GLN A C 1
ATOM 1004 O O . GLN A 1 126 ? 24.875 -3.621 -13.148 1 94.44 126 GLN A O 1
ATOM 1009 N N . TYR A 1 127 ? 23.078 -4.879 -12.844 1 96.62 127 TYR A N 1
ATOM 1010 C CA . TYR A 1 127 ? 23.781 -5.871 -12.047 1 96.62 127 TYR A CA 1
ATOM 1011 C C . TYR A 1 127 ? 23.844 -7.211 -12.773 1 96.62 127 TYR A C 1
ATOM 1013 O O . TYR A 1 127 ? 22.953 -8.055 -12.594 1 96.62 127 TYR A O 1
ATOM 1021 N N . PRO A 1 128 ? 24.922 -7.562 -13.43 1 96.62 128 PRO A N 1
ATOM 1022 C CA . PRO A 1 128 ? 25.031 -8.797 -14.219 1 96.62 128 PRO A CA 1
ATOM 1023 C C . PRO A 1 128 ? 24.938 -10.055 -13.359 1 96.62 128 PRO A C 1
ATOM 1025 O O . PRO A 1 128 ? 24.453 -11.094 -13.828 1 96.62 128 PRO A O 1
ATOM 1028 N N . TRP A 1 129 ? 25.375 -9.906 -12.109 1 96.5 129 TRP A N 1
ATOM 1029 C CA . TRP A 1 129 ? 25.359 -11.07 -11.227 1 96.5 129 TRP A CA 1
ATOM 1030 C C . TRP A 1 129 ? 23.922 -11.547 -10.984 1 96.5 129 TRP A C 1
ATOM 1032 O O . TRP A 1 129 ? 23.703 -12.664 -10.5 1 96.5 129 TRP A O 1
ATOM 1042 N N . PHE A 1 130 ? 22.953 -10.734 -11.289 1 97.12 130 PHE A N 1
ATOM 1043 C CA . PHE A 1 130 ? 21.547 -11.086 -11.039 1 97.12 130 PHE A CA 1
ATOM 1044 C C . PHE A 1 130 ? 21.141 -12.297 -11.867 1 97.12 130 PHE A C 1
ATOM 1046 O O . PHE A 1 130 ? 20.328 -13.117 -11.422 1 97.12 130 PHE A O 1
ATOM 1053 N N . ALA A 1 131 ? 21.734 -12.469 -13.047 1 96.81 131 ALA A N 1
ATOM 1054 C CA . ALA A 1 131 ? 21.438 -13.594 -13.93 1 96.81 131 ALA A CA 1
ATOM 1055 C C . ALA A 1 131 ? 21.891 -14.906 -13.305 1 96.81 131 ALA A C 1
ATOM 1057 O O . ALA A 1 131 ? 21.297 -15.961 -13.562 1 96.81 131 ALA A O 1
ATOM 1058 N N . GLU A 1 132 ? 22.859 -14.836 -12.461 1 96.5 132 GLU A N 1
ATOM 1059 C CA . GLU A 1 132 ? 23.422 -16.031 -11.844 1 96.5 132 GLU A CA 1
ATOM 1060 C C . GLU A 1 132 ? 22.5 -16.594 -10.773 1 96.5 132 GLU A C 1
ATOM 1062 O O . GLU A 1 132 ? 22.672 -17.734 -10.344 1 96.5 132 GLU A O 1
ATOM 1067 N N . LEU A 1 133 ? 21.531 -15.812 -10.367 1 96.69 133 LEU A N 1
ATOM 1068 C CA . LEU A 1 133 ? 20.578 -16.297 -9.375 1 96.69 133 LEU A CA 1
ATOM 1069 C C . LEU A 1 133 ? 19.656 -17.359 -9.977 1 96.69 133 LEU A C 1
ATOM 1071 O O . LEU A 1 133 ? 18.984 -18.094 -9.242 1 96.69 133 LEU A O 1
ATOM 1075 N N . GLY A 1 134 ? 19.578 -17.406 -11.32 1 97 134 GLY A N 1
ATOM 1076 C CA . GLY A 1 134 ? 18.797 -18.438 -12 1 97 134 GLY A CA 1
ATOM 1077 C C . GLY A 1 134 ? 17.297 -18.281 -11.805 1 97 134 GLY A C 1
ATOM 1078 O O . GLY A 1 134 ? 16.562 -19.266 -11.797 1 97 134 GLY A O 1
ATOM 1079 N N . LEU A 1 135 ? 16.844 -17.031 -11.672 1 98 135 LEU A N 1
ATOM 1080 C CA . LEU A 1 135 ? 15.422 -16.781 -11.453 1 98 135 LEU A CA 1
ATOM 1081 C C . LEU A 1 135 ? 14.656 -16.781 -12.773 1 98 135 LEU A C 1
ATOM 1083 O O . LEU A 1 135 ? 15.188 -16.375 -13.805 1 98 135 LEU A O 1
ATOM 1087 N N . LYS A 1 136 ? 13.445 -17.297 -12.719 1 98.31 136 LYS A N 1
ATOM 1088 C CA . LYS A 1 136 ? 12.516 -17.219 -13.852 1 98.31 136 LYS A CA 1
ATOM 1089 C C . LYS A 1 136 ? 11.07 -17.188 -13.375 1 98.31 136 LYS A C 1
ATOM 1091 O O . LYS A 1 136 ? 10.781 -17.531 -12.227 1 98.31 136 LYS A O 1
ATOM 1096 N N . TRP A 1 137 ? 10.227 -16.688 -14.219 1 98.31 137 TRP A N 1
ATOM 1097 C CA . TRP A 1 137 ? 8.805 -16.641 -13.898 1 98.31 137 TRP A CA 1
ATOM 1098 C C . TRP A 1 137 ? 7.957 -16.875 -15.141 1 98.31 137 TRP A C 1
ATOM 1100 O O . TRP A 1 137 ? 8.328 -16.453 -16.25 1 98.31 137 TRP A O 1
ATOM 1110 N N . HIS A 1 138 ? 6.879 -17.578 -14.969 1 98.25 138 HIS A N 1
ATOM 1111 C CA . HIS A 1 138 ? 5.98 -17.828 -16.094 1 98.25 138 HIS A CA 1
ATOM 1112 C C . HIS A 1 138 ? 5.27 -16.547 -16.516 1 98.25 138 HIS A C 1
ATOM 1114 O O . HIS A 1 138 ? 4.918 -15.711 -15.672 1 98.25 138 HIS A O 1
ATOM 1120 N N . ALA A 1 139 ? 4.965 -16.406 -17.781 1 98 139 ALA A N 1
ATOM 1121 C CA . ALA A 1 139 ? 4.449 -15.172 -18.375 1 98 139 ALA A CA 1
ATOM 1122 C C . ALA A 1 139 ? 2.961 -15.008 -18.094 1 98 139 ALA A C 1
ATOM 1124 O O . ALA A 1 139 ? 2.488 -13.891 -17.875 1 98 139 ALA A O 1
ATOM 1125 N N . LEU A 1 140 ? 2.24 -16.062 -18.031 1 97.31 140 LEU A N 1
ATOM 1126 C CA . LEU A 1 140 ? 0.783 -15.977 -18.016 1 97.31 140 LEU A CA 1
ATOM 1127 C C . LEU A 1 140 ? 0.242 -16.156 -16.609 1 97.31 140 LEU A C 1
ATOM 1129 O O . LEU A 1 140 ? 0.351 -17.234 -16.016 1 97.31 140 LEU A O 1
ATOM 1133 N N . PRO A 1 141 ? -0.305 -15.109 -16.078 1 95.19 141 PRO A N 1
ATOM 1134 C CA . PRO A 1 141 ? -0.993 -15.258 -14.789 1 95.19 141 PRO A CA 1
ATOM 1135 C C . PRO A 1 141 ? -2.42 -15.781 -14.938 1 95.19 141 PRO A C 1
ATOM 1137 O O . PRO A 1 141 ? -3.379 -15.023 -14.805 1 95.19 141 PRO A O 1
ATOM 1140 N N . GLY A 1 142 ? -2.568 -17.047 -15.086 1 94.19 142 GLY A N 1
ATOM 1141 C CA . GLY A 1 142 ? -3.885 -17.641 -15.258 1 94.19 142 GLY A CA 1
ATOM 1142 C C . GLY A 1 142 ? -4.488 -18.141 -13.953 1 94.19 142 GLY A C 1
ATOM 1143 O O . GLY A 1 142 ? -4.148 -19.219 -13.477 1 94.19 142 GLY A O 1
ATOM 1144 N N . VAL A 1 143 ? -5.367 -17.344 -13.375 1 90.31 143 VAL A N 1
ATOM 1145 C CA . VAL A 1 143 ? -6.055 -17.766 -12.148 1 90.31 143 VAL A CA 1
ATOM 1146 C C . VAL A 1 143 ? -7.055 -18.875 -12.469 1 90.31 143 VAL A C 1
ATOM 1148 O O . VAL A 1 143 ? -7.746 -18.812 -13.484 1 90.31 143 VAL A O 1
ATOM 1151 N N . ALA A 1 144 ? -6.879 -19.797 -11.492 1 90.06 144 ALA A N 1
ATOM 1152 C CA . ALA A 1 144 ? -7.754 -20.953 -11.656 1 90.06 144 ALA A CA 1
ATOM 1153 C C . ALA A 1 144 ? -8.352 -21.375 -10.312 1 90.06 144 ALA A C 1
ATOM 1155 O O . ALA A 1 144 ? -8 -20.828 -9.266 1 90.06 144 ALA A O 1
ATOM 1156 N N . GLY A 1 145 ? -9.383 -21.922 -10.109 1 86.31 145 GLY A N 1
ATOM 1157 C CA . GLY A 1 145 ? -9.945 -22.5 -8.898 1 86.31 145 GLY A CA 1
ATOM 1158 C C . GLY A 1 145 ? -11.023 -21.641 -8.273 1 86.31 145 GLY A C 1
ATOM 1159 O O . GLY A 1 145 ? -11.539 -21.953 -7.195 1 86.31 145 GLY A O 1
ATOM 1160 N N . MET A 1 146 ? -11.156 -20.422 -8.867 1 82.88 146 MET A N 1
ATOM 1161 C CA . MET A 1 146 ? -12.172 -19.516 -8.32 1 82.88 146 MET A CA 1
ATOM 1162 C C . MET A 1 146 ? -13.547 -19.844 -8.898 1 82.88 146 MET A C 1
ATOM 1164 O O . MET A 1 146 ? -13.656 -20.5 -9.938 1 82.88 146 MET A O 1
ATOM 1168 N N . LEU A 1 147 ? -14.562 -19.406 -8.125 1 86 147 LEU A N 1
ATOM 1169 C CA . LEU A 1 147 ? -15.953 -19.547 -8.547 1 86 147 LEU A CA 1
ATOM 1170 C C . LEU A 1 147 ? -16.438 -18.281 -9.242 1 86 147 LEU A C 1
ATOM 1172 O O . LEU A 1 147 ? -16.297 -17.172 -8.711 1 86 147 LEU A O 1
ATOM 1176 N N . PHE A 1 148 ? -16.875 -18.469 -10.453 1 84.69 148 PHE A N 1
ATOM 1177 C CA . PHE A 1 148 ? -17.516 -17.359 -11.156 1 84.69 148 PHE A CA 1
ATOM 1178 C C . PHE A 1 148 ? -19.016 -17.359 -10.914 1 84.69 148 PHE A C 1
ATOM 1180 O O . PHE A 1 148 ? -19.719 -18.297 -11.312 1 84.69 148 PHE A O 1
ATOM 1187 N N . ASP A 1 149 ? -19.484 -16.312 -10.211 1 80.56 149 ASP A N 1
ATOM 1188 C CA . ASP A 1 149 ? -20.906 -16.141 -9.938 1 80.56 149 ASP A CA 1
ATOM 1189 C C . ASP A 1 149 ? -21.516 -15.078 -10.852 1 80.56 149 ASP A C 1
ATOM 1191 O O . ASP A 1 149 ? -21.25 -13.883 -10.688 1 80.56 149 ASP A O 1
ATOM 1195 N N . CYS A 1 150 ? -22.25 -15.531 -11.703 1 80.69 150 CYS A N 1
ATOM 1196 C CA . CYS A 1 150 ? -22.891 -14.641 -12.664 1 80.69 150 CYS A CA 1
ATOM 1197 C C . CYS A 1 150 ? -24.344 -14.391 -12.297 1 80.69 150 CYS A C 1
ATOM 1199 O O . CYS A 1 150 ? -25.25 -14.766 -13.047 1 80.69 150 CYS A O 1
ATOM 1201 N N . GLY A 1 151 ? -24.594 -13.727 -11.227 1 70.25 151 GLY A N 1
ATOM 1202 C CA . GLY A 1 151 ? -25.953 -13.391 -10.836 1 70.25 151 GLY A CA 1
ATOM 1203 C C . GLY A 1 151 ? -26.766 -14.602 -10.398 1 70.25 151 GLY A C 1
ATOM 1204 O O . GLY A 1 151 ? -27.938 -14.727 -10.766 1 70.25 151 GLY A O 1
ATOM 1205 N N . GLY A 1 152 ? -26.156 -15.469 -9.812 1 76.44 152 GLY A N 1
ATOM 1206 C CA . GLY A 1 152 ? -26.891 -16.625 -9.312 1 76.44 152 GLY A CA 1
ATOM 1207 C C . GLY A 1 152 ? -26.516 -17.922 -10.016 1 76.44 152 GLY A C 1
ATOM 1208 O O . GLY A 1 152 ? -26.75 -19 -9.492 1 76.44 152 GLY A O 1
ATOM 1209 N N . ILE A 1 153 ? -26.078 -17.812 -11.281 1 84.62 153 ILE A N 1
ATOM 1210 C CA . ILE A 1 153 ? -25.531 -18.984 -11.961 1 84.62 153 ILE A CA 1
ATOM 1211 C C . ILE A 1 153 ? -24.062 -19.141 -11.625 1 84.62 153 ILE A C 1
ATOM 1213 O O . ILE A 1 153 ? -23.266 -18.219 -11.836 1 84.62 153 ILE A O 1
ATOM 1217 N N . GLU A 1 154 ? -23.688 -20.312 -11.117 1 91.12 154 GLU A N 1
ATOM 1218 C CA . GLU A 1 154 ? -22.344 -20.5 -10.617 1 91.12 154 GLU A CA 1
ATOM 1219 C C . GLU A 1 154 ? -21.531 -21.406 -11.539 1 91.12 154 GLU A C 1
ATOM 1221 O O . GLU A 1 154 ? -22.031 -22.453 -11.984 1 91.12 154 GLU A O 1
ATOM 1226 N N . PHE A 1 155 ? -20.406 -21.016 -11.797 1 92.38 155 PHE A N 1
ATOM 1227 C CA . PHE A 1 155 ? -19.438 -21.781 -12.562 1 92.38 155 PHE A CA 1
ATOM 1228 C C . PHE A 1 155 ? -18.203 -22.078 -11.734 1 92.38 155 PHE A C 1
ATOM 1230 O O . PHE A 1 155 ? -17.297 -21.234 -11.625 1 92.38 155 PHE A O 1
ATOM 1237 N N . PRO A 1 156 ? -18.031 -23.266 -11.211 1 93.75 156 PRO A N 1
ATOM 1238 C CA . PRO A 1 156 ? -16.953 -23.594 -10.281 1 93.75 156 PRO A CA 1
ATOM 1239 C C . PRO A 1 156 ? -15.594 -23.734 -10.969 1 93.75 156 PRO A C 1
ATOM 1241 O O . PRO A 1 156 ? -14.555 -23.734 -10.305 1 93.75 156 PRO A O 1
ATOM 1244 N N . ALA A 1 157 ? -15.641 -23.922 -12.258 1 95.25 157 ALA A N 1
ATOM 1245 C CA . ALA A 1 157 ? -14.43 -24 -13.07 1 95.25 157 ALA A CA 1
ATOM 1246 C C . ALA A 1 157 ? -14.453 -22.938 -14.18 1 95.25 157 ALA A C 1
ATOM 1248 O O . ALA A 1 157 ? -15.047 -23.156 -15.234 1 95.25 157 ALA A O 1
ATOM 1249 N N . CYS A 1 158 ? -13.75 -21.891 -13.93 1 92.94 158 CYS A N 1
ATOM 1250 C CA . CYS A 1 158 ? -13.742 -20.766 -14.859 1 92.94 158 CYS A CA 1
ATOM 1251 C C . CYS A 1 158 ? -12.398 -20.047 -14.828 1 92.94 158 CYS A C 1
ATOM 1253 O O . CYS A 1 158 ? -12.312 -18.922 -14.336 1 92.94 158 CYS A O 1
ATOM 1255 N N . PRO A 1 159 ? -11.367 -20.703 -15.422 1 94.94 159 PRO A N 1
ATOM 1256 C CA . PRO A 1 159 ? -10.062 -20.016 -15.445 1 94.94 159 PRO A CA 1
ATOM 1257 C C . PRO A 1 159 ? -10.078 -18.734 -16.266 1 94.94 159 PRO A C 1
ATOM 1259 O O . PRO A 1 159 ? -10.805 -18.641 -17.266 1 94.94 159 PRO A O 1
ATOM 1262 N N . PHE A 1 160 ? -9.305 -17.75 -15.875 1 92.62 160 PHE A N 1
ATOM 1263 C CA . PHE A 1 160 ? -9.148 -16.484 -16.594 1 92.62 160 PHE A CA 1
ATOM 1264 C C . PHE A 1 160 ? -7.742 -15.93 -16.406 1 92.62 160 PHE A C 1
ATOM 1266 O O . PHE A 1 160 ? -7.027 -16.328 -15.492 1 92.62 160 PHE A O 1
ATOM 1273 N N . ASN A 1 161 ? -7.348 -15.078 -17.391 1 92.38 161 ASN A N 1
ATOM 1274 C CA . ASN A 1 161 ? -6.023 -14.477 -17.25 1 92.38 161 ASN A CA 1
ATOM 1275 C C . ASN A 1 161 ? -6.027 -13.008 -17.688 1 92.38 161 ASN A C 1
ATOM 1277 O O . ASN A 1 161 ? -6.922 -12.57 -18.406 1 92.38 161 ASN A O 1
ATOM 1281 N N . GLY A 1 162 ? -5.109 -12.297 -17.109 1 91.44 162 GLY A N 1
ATOM 1282 C CA . GLY A 1 162 ? -4.664 -10.992 -17.562 1 91.44 162 GLY A CA 1
ATOM 1283 C C . GLY A 1 162 ? -3.172 -10.93 -17.828 1 91.44 162 GLY A C 1
ATOM 1284 O O . GLY A 1 162 ? -2.631 -11.742 -18.578 1 91.44 162 GLY A O 1
ATOM 1285 N N . TRP A 1 163 ? -2.568 -9.875 -17.25 1 90.12 163 TRP A N 1
ATOM 1286 C CA . TRP A 1 163 ? -1.115 -9.758 -17.281 1 90.12 163 TRP A CA 1
ATOM 1287 C C . TRP A 1 163 ? -0.57 -9.328 -15.93 1 90.12 163 TRP A C 1
ATOM 1289 O O . TRP A 1 163 ? -1.328 -8.891 -15.055 1 90.12 163 TRP A O 1
ATOM 1299 N N . TYR A 1 164 ? 0.74 -9.523 -15.727 1 89.12 164 TYR A N 1
ATOM 1300 C CA . TYR A 1 164 ? 1.354 -9.242 -14.43 1 89.12 164 TYR A CA 1
ATOM 1301 C C . TYR A 1 164 ? 1.614 -7.754 -14.258 1 89.12 164 TYR A C 1
ATOM 1303 O O . TYR A 1 164 ? 1.988 -7.066 -15.211 1 89.12 164 TYR A O 1
ATOM 1311 N N . MET A 1 165 ? 1.401 -7.379 -12.969 1 84.69 165 MET A N 1
ATOM 1312 C CA . MET A 1 165 ? 2.131 -6.207 -12.492 1 84.69 165 MET A CA 1
ATOM 1313 C C . MET A 1 165 ? 3.502 -6.598 -11.953 1 84.69 165 MET A C 1
ATOM 1315 O O . MET A 1 165 ? 3.631 -7.594 -11.242 1 84.69 165 MET A O 1
ATOM 1319 N N . GLY A 1 166 ? 4.469 -5.832 -12.242 1 87.12 166 GLY A N 1
ATOM 1320 C CA . GLY A 1 166 ? 5.824 -6.172 -11.844 1 87.12 166 GLY A CA 1
ATOM 1321 C C . GLY A 1 166 ? 5.949 -6.527 -10.375 1 87.12 166 GLY A C 1
ATOM 1322 O O . GLY A 1 166 ? 6.648 -7.477 -10.016 1 87.12 166 GLY A O 1
ATOM 1323 N N . THR A 1 167 ? 5.254 -5.848 -9.57 1 81.12 167 THR A N 1
ATOM 1324 C CA . THR A 1 167 ? 5.363 -6.02 -8.125 1 81.12 167 THR A CA 1
ATOM 1325 C C . THR A 1 167 ? 4.793 -7.367 -7.695 1 81.12 167 THR A C 1
ATOM 1327 O O . THR A 1 167 ? 5.195 -7.918 -6.668 1 81.12 167 THR A O 1
ATOM 1330 N N . GLU A 1 168 ? 3.914 -7.93 -8.453 1 80.75 168 GLU A N 1
ATOM 1331 C CA . GLU A 1 168 ? 3.379 -9.258 -8.164 1 80.75 168 GLU A CA 1
ATOM 1332 C C . GLU A 1 168 ? 4.477 -10.32 -8.219 1 80.75 168 GLU A C 1
ATOM 1334 O O . GLU A 1 168 ? 4.5 -11.234 -7.398 1 80.75 168 GLU A O 1
ATOM 1339 N N . ILE A 1 169 ? 5.336 -10.102 -9.133 1 90.88 169 ILE A N 1
ATOM 1340 C CA . ILE A 1 169 ? 6.422 -11.062 -9.305 1 90.88 169 ILE A CA 1
ATOM 1341 C C . ILE A 1 169 ? 7.562 -10.727 -8.344 1 90.88 169 ILE A C 1
ATOM 1343 O O . ILE A 1 169 ? 7.973 -11.57 -7.539 1 90.88 169 ILE A O 1
ATOM 1347 N N . GLY A 1 170 ? 7.996 -9.531 -8.375 1 90.94 170 GLY A N 1
ATOM 1348 C CA . GLY A 1 170 ? 9.164 -9.133 -7.613 1 90.94 170 GLY A CA 1
ATOM 1349 C C . GLY A 1 170 ? 8.922 -9.109 -6.113 1 90.94 170 GLY A C 1
ATOM 1350 O O . GLY A 1 170 ? 9.633 -9.773 -5.355 1 90.94 170 GLY A O 1
ATOM 1351 N N . ALA A 1 171 ? 7.938 -8.453 -5.758 1 84.88 171 ALA A N 1
ATOM 1352 C CA . ALA A 1 171 ? 7.691 -8.25 -4.332 1 84.88 171 ALA A CA 1
ATOM 1353 C C . ALA A 1 171 ? 6.91 -9.414 -3.734 1 84.88 171 ALA A C 1
ATOM 1355 O O . ALA A 1 171 ? 7.348 -10.031 -2.756 1 84.88 171 ALA A O 1
ATOM 1356 N N . ARG A 1 172 ? 5.891 -9.906 -4.391 1 80.38 172 ARG A N 1
ATOM 1357 C CA . ARG A 1 172 ? 4.949 -10.836 -3.779 1 80.38 172 ARG A CA 1
ATOM 1358 C C . ARG A 1 172 ? 5.383 -12.281 -4 1 80.38 172 ARG A C 1
ATOM 1360 O O . ARG A 1 172 ? 4.883 -13.195 -3.34 1 80.38 172 ARG A O 1
ATOM 1367 N N . ASN A 1 173 ? 6.32 -12.445 -4.922 1 88.94 173 ASN A N 1
ATOM 1368 C CA . ASN A 1 173 ? 6.766 -13.812 -5.168 1 88.94 173 ASN A CA 1
ATOM 1369 C C . ASN A 1 173 ? 8.25 -13.984 -4.844 1 88.94 173 ASN A C 1
ATOM 1371 O O . ASN A 1 173 ? 8.602 -14.625 -3.848 1 88.94 173 ASN A O 1
ATOM 1375 N N . PHE A 1 174 ? 9.07 -13.273 -5.418 1 94.38 174 PHE A N 1
ATOM 1376 C CA . PHE A 1 174 ? 10.508 -13.461 -5.246 1 94.38 174 PHE A CA 1
ATOM 1377 C C . PHE A 1 174 ? 10.945 -13.023 -3.852 1 94.38 174 PHE A C 1
ATOM 1379 O O . PHE A 1 174 ? 11.664 -13.75 -3.168 1 94.38 174 PHE A O 1
ATOM 1386 N N . CYS A 1 175 ? 10.438 -11.859 -3.373 1 91.25 175 CYS A N 1
ATOM 1387 C CA . CYS A 1 175 ? 10.977 -11.289 -2.139 1 91.25 175 CYS A CA 1
ATOM 1388 C C . CYS A 1 175 ? 10.102 -11.656 -0.947 1 91.25 175 CYS A C 1
ATOM 1390 O O . CYS A 1 175 ? 10.484 -11.445 0.203 1 91.25 175 CYS A O 1
ATOM 1392 N N . ASP A 1 176 ? 8.961 -12.25 -1.173 1 85.12 176 ASP A N 1
ATOM 1393 C CA . ASP A 1 176 ? 8.055 -12.633 -0.094 1 85.12 176 ASP A CA 1
ATOM 1394 C C . ASP A 1 176 ? 8.664 -13.727 0.775 1 85.12 176 ASP A C 1
ATOM 1396 O O . ASP A 1 176 ? 9.195 -14.711 0.259 1 85.12 176 ASP A O 1
ATOM 1400 N N . THR A 1 177 ? 8.547 -13.547 2.086 1 82 177 THR A N 1
ATOM 1401 C CA . THR A 1 177 ? 9.188 -14.453 3.035 1 82 177 THR A CA 1
ATOM 1402 C C . THR A 1 177 ? 8.516 -15.828 3.01 1 82 177 THR A C 1
ATOM 1404 O O . THR A 1 177 ? 9.109 -16.812 3.443 1 82 177 THR A O 1
ATOM 1407 N N . ASN A 1 178 ? 7.324 -15.891 2.502 1 83.19 178 ASN A N 1
ATOM 1408 C CA . ASN A 1 178 ? 6.59 -17.156 2.455 1 83.19 178 ASN A CA 1
ATOM 1409 C C . ASN A 1 178 ? 6.652 -17.781 1.068 1 83.19 178 ASN A C 1
ATOM 1411 O O . ASN A 1 178 ? 5.965 -18.781 0.802 1 83.19 178 ASN A O 1
ATOM 1415 N N . ARG A 1 179 ? 7.465 -17.188 0.211 1 92.94 179 ARG A N 1
ATOM 1416 C CA . ARG A 1 179 ? 7.656 -17.703 -1.14 1 92.94 179 ARG A CA 1
ATOM 1417 C C . ARG A 1 179 ? 9.125 -18 -1.406 1 92.94 179 ARG A C 1
ATOM 1419 O O . ARG A 1 179 ? 9.742 -18.812 -0.7 1 92.94 179 ARG A O 1
ATOM 1426 N N . TYR A 1 180 ? 9.727 -17.375 -2.41 1 94 180 TYR A N 1
ATOM 1427 C CA . TYR A 1 180 ? 11.109 -17.688 -2.732 1 94 180 TYR A CA 1
ATOM 1428 C C . TYR A 1 180 ? 12.07 -16.984 -1.784 1 94 180 TYR A C 1
ATOM 1430 O O . TYR A 1 180 ? 13.211 -17.406 -1.616 1 94 180 TYR A O 1
ATOM 1438 N N . ASN A 1 181 ? 11.664 -15.867 -1.126 1 91.5 181 ASN A N 1
ATOM 1439 C CA . ASN A 1 181 ? 12.367 -15.188 -0.046 1 91.5 181 ASN A CA 1
ATOM 1440 C C . ASN A 1 181 ? 13.828 -14.922 -0.414 1 91.5 181 ASN A C 1
ATOM 1442 O O . ASN A 1 181 ? 14.734 -15.305 0.319 1 91.5 181 ASN A O 1
ATOM 1446 N N . ILE A 1 182 ? 14.047 -14.18 -1.485 1 95 182 ILE A N 1
ATOM 1447 C CA . ILE A 1 182 ? 15.406 -13.984 -1.965 1 95 182 ILE A CA 1
ATOM 1448 C C . ILE A 1 182 ? 15.953 -12.664 -1.437 1 95 182 ILE A C 1
ATOM 1450 O O . ILE A 1 182 ? 17.047 -12.227 -1.831 1 95 182 ILE A O 1
ATOM 1454 N N . THR A 1 183 ? 15.305 -12.008 -0.558 1 92.62 183 THR A N 1
ATOM 1455 C CA . THR A 1 183 ? 15.617 -10.648 -0.128 1 92.62 183 THR A CA 1
ATOM 1456 C C . THR A 1 183 ? 17.016 -10.586 0.482 1 92.62 183 THR A C 1
ATOM 1458 O O . THR A 1 183 ? 17.828 -9.734 0.107 1 92.62 183 THR A O 1
ATOM 1461 N N . GLU A 1 184 ? 17.391 -11.477 1.365 1 93 184 GLU A N 1
ATOM 1462 C CA . GLU A 1 184 ? 18.672 -11.438 2.059 1 93 184 GLU A CA 1
ATOM 1463 C C . GLU A 1 184 ? 19.812 -11.75 1.106 1 93 184 GLU A C 1
ATOM 1465 O O . GLU A 1 184 ? 20.891 -11.141 1.198 1 93 184 GLU A O 1
ATOM 1470 N N . ILE A 1 185 ? 19.594 -12.695 0.212 1 95.81 185 ILE A N 1
ATOM 1471 C CA . ILE A 1 185 ? 20.625 -13.055 -0.752 1 95.81 185 ILE A CA 1
ATOM 1472 C C . ILE A 1 185 ? 20.938 -11.852 -1.646 1 95.81 185 ILE A C 1
ATOM 1474 O O . ILE A 1 185 ? 22.109 -11.562 -1.918 1 95.81 185 ILE A O 1
ATOM 1478 N N . VAL A 1 186 ? 19.922 -11.195 -2.07 1 96.38 186 VAL A N 1
ATOM 1479 C CA . VAL A 1 186 ? 20.094 -10.039 -2.938 1 96.38 186 VAL A CA 1
ATOM 1480 C C . VAL A 1 186 ? 20.734 -8.898 -2.15 1 96.38 186 VAL A C 1
ATOM 1482 O O . VAL A 1 186 ? 21.594 -8.188 -2.668 1 96.38 186 VAL A O 1
ATOM 1485 N N . ALA A 1 187 ? 20.344 -8.734 -0.886 1 95.5 187 ALA A N 1
ATOM 1486 C CA . ALA A 1 187 ? 20.938 -7.699 -0.039 1 95.5 187 ALA A CA 1
ATOM 1487 C C . ALA A 1 187 ? 22.438 -7.902 0.105 1 95.5 187 ALA A C 1
ATOM 1489 O O . ALA A 1 187 ? 23.219 -6.945 0.025 1 95.5 187 ALA A O 1
ATOM 1490 N N . GLU A 1 188 ? 22.828 -9.062 0.298 1 96.31 188 GLU A N 1
ATOM 1491 C CA . GLU A 1 188 ? 24.234 -9.406 0.429 1 96.31 188 GLU A CA 1
ATOM 1492 C C . GLU A 1 188 ? 25 -9.086 -0.852 1 96.31 188 GLU A C 1
ATOM 1494 O O . GLU A 1 188 ? 26.094 -8.5 -0.803 1 96.31 188 GLU A O 1
ATOM 1499 N N . LYS A 1 189 ? 24.422 -9.469 -1.942 1 96.81 189 LYS A N 1
ATOM 1500 C CA . LYS A 1 189 ? 25.078 -9.242 -3.227 1 96.81 189 LYS A CA 1
ATOM 1501 C C . LYS A 1 189 ? 25.172 -7.754 -3.541 1 96.81 189 LYS A C 1
ATOM 1503 O O . LYS A 1 189 ? 26.094 -7.316 -4.234 1 96.81 189 LYS A O 1
ATOM 1508 N N . LEU A 1 190 ? 24.266 -6.977 -2.979 1 95.5 190 LEU A N 1
ATOM 1509 C CA . LEU A 1 190 ? 24.266 -5.527 -3.15 1 95.5 190 LEU A CA 1
ATOM 1510 C C . LEU A 1 190 ? 25.109 -4.855 -2.082 1 95.5 190 LEU A C 1
ATOM 1512 O O . LEU A 1 190 ? 25.281 -3.633 -2.088 1 95.5 190 LEU A O 1
ATOM 1516 N N . ASN A 1 191 ? 25.625 -5.613 -1.149 1 94.56 191 ASN A N 1
ATOM 1517 C CA . ASN A 1 191 ? 26.438 -5.121 -0.046 1 94.56 191 ASN A CA 1
ATOM 1518 C C . ASN A 1 191 ? 25.688 -4.098 0.799 1 94.56 191 ASN A C 1
ATOM 1520 O O . ASN A 1 191 ? 26.203 -3.02 1.086 1 94.56 191 ASN A O 1
ATOM 1524 N N . LEU A 1 192 ? 24.469 -4.434 1.089 1 93.25 192 LEU A N 1
ATOM 1525 C CA . LEU A 1 192 ? 23.641 -3.549 1.911 1 93.25 192 LEU A CA 1
ATOM 1526 C C . LEU A 1 192 ? 23.797 -3.891 3.391 1 93.25 192 LEU A C 1
ATOM 1528 O O . LEU A 1 192 ? 24.094 -5.035 3.74 1 93.25 192 LEU A O 1
ATOM 1532 N N . ASN A 1 193 ? 23.641 -2.85 4.242 1 89.88 193 ASN A N 1
ATOM 1533 C CA . ASN A 1 193 ? 23.609 -3.064 5.684 1 89.88 193 ASN A CA 1
ATOM 1534 C C . ASN A 1 193 ? 22.266 -3.611 6.137 1 89.88 193 ASN A C 1
ATOM 1536 O O . ASN A 1 193 ? 21.281 -2.869 6.219 1 89.88 193 ASN A O 1
ATOM 1540 N N . THR A 1 194 ? 22.234 -4.887 6.535 1 89.75 194 THR A N 1
ATOM 1541 C CA . THR A 1 194 ? 20.969 -5.531 6.867 1 89.75 194 THR A CA 1
ATOM 1542 C C . THR A 1 194 ? 20.75 -5.523 8.375 1 89.75 194 THR A C 1
ATOM 1544 O O . THR A 1 194 ? 19.734 -6.055 8.859 1 89.75 194 THR A O 1
ATOM 1547 N N . GLU A 1 195 ? 21.594 -4.949 9.094 1 88.19 195 GLU A N 1
ATOM 1548 C CA . GLU A 1 195 ? 21.5 -4.965 10.547 1 88.19 195 GLU A CA 1
ATOM 1549 C C . GLU A 1 195 ? 20.5 -3.924 11.047 1 88.19 195 GLU A C 1
ATOM 1551 O O . GLU A 1 195 ? 19.891 -4.09 12.109 1 88.19 195 GLU A O 1
ATOM 1556 N N . ASN A 1 196 ? 20.406 -2.902 10.266 1 83.94 196 ASN A N 1
ATOM 1557 C CA . ASN A 1 196 ? 19.516 -1.809 10.656 1 83.94 196 ASN A CA 1
ATOM 1558 C C . ASN A 1 196 ? 18.297 -1.715 9.742 1 83.94 196 ASN A C 1
ATOM 1560 O O . ASN A 1 196 ? 18.422 -1.363 8.57 1 83.94 196 ASN A O 1
ATOM 1564 N N . ILE A 1 197 ? 17.172 -1.945 10.312 1 76.56 197 ILE A N 1
ATOM 1565 C CA . ILE A 1 197 ? 15.93 -1.933 9.555 1 76.56 197 ILE A CA 1
ATOM 1566 C C . ILE A 1 197 ? 15.656 -0.522 9.039 1 76.56 197 ILE A C 1
ATOM 1568 O O . ILE A 1 197 ? 15.086 -0.35 7.953 1 76.56 197 ILE A O 1
ATOM 1572 N N . ALA A 1 198 ? 16.188 0.398 9.758 1 77.75 198 ALA A N 1
ATOM 1573 C CA . ALA A 1 198 ? 15.945 1.795 9.398 1 77.75 198 ALA A CA 1
ATOM 1574 C C . ALA A 1 198 ? 16.734 2.186 8.156 1 77.75 198 ALA A C 1
ATOM 1576 O O . ALA A 1 198 ? 16.5 3.236 7.562 1 77.75 198 ALA A O 1
ATOM 1577 N N . SER A 1 199 ? 17.594 1.361 7.719 1 85.56 199 SER A N 1
ATOM 1578 C CA . SER A 1 199 ? 18.328 1.604 6.48 1 85.56 199 SER A CA 1
ATOM 1579 C C . SER A 1 199 ? 17.453 1.376 5.262 1 85.56 199 SER A C 1
ATOM 1581 O O . SER A 1 199 ? 17.812 1.758 4.145 1 85.56 199 SER A O 1
ATOM 1583 N N . LEU A 1 200 ? 16.328 0.763 5.457 1 88.81 200 LEU A N 1
ATOM 1584 C CA . LEU A 1 200 ? 15.359 0.43 4.426 1 88.81 200 LEU A CA 1
ATOM 1585 C C . LEU A 1 200 ? 15.977 -0.472 3.361 1 88.81 200 LEU A C 1
ATOM 1587 O O . LEU A 1 200 ? 15.664 -0.343 2.176 1 88.81 200 LEU A O 1
ATOM 1591 N N . TRP A 1 201 ? 16.891 -1.353 3.865 1 90.81 201 TRP A N 1
ATOM 1592 C CA . TRP A 1 201 ? 17.578 -2.254 2.941 1 90.81 201 TRP A CA 1
ATOM 1593 C C . TRP A 1 201 ? 16.578 -3.176 2.246 1 90.81 201 TRP A C 1
ATOM 1595 O O . TRP A 1 201 ? 16.75 -3.51 1.07 1 90.81 201 TRP A O 1
ATOM 1605 N N . LYS A 1 202 ? 15.562 -3.574 2.926 1 87.56 202 LYS A N 1
ATOM 1606 C CA . LYS A 1 202 ? 14.555 -4.438 2.32 1 87.56 202 LYS A CA 1
ATOM 1607 C C . LYS A 1 202 ? 13.867 -3.734 1.152 1 87.56 202 LYS A C 1
ATOM 1609 O O . LYS A 1 202 ? 13.633 -4.344 0.105 1 87.56 202 LYS A O 1
ATOM 1614 N N . ASP A 1 203 ? 13.586 -2.473 1.34 1 86.56 203 ASP A N 1
ATOM 1615 C CA . ASP A 1 203 ? 12.961 -1.688 0.28 1 86.56 203 ASP A CA 1
ATOM 1616 C C . ASP A 1 203 ? 13.883 -1.557 -0.927 1 86.56 203 ASP A C 1
ATOM 1618 O O . ASP A 1 203 ? 13.43 -1.604 -2.072 1 86.56 203 ASP A O 1
ATOM 1622 N N . ARG A 1 204 ? 15.094 -1.387 -0.608 1 91.56 204 ARG A N 1
ATOM 1623 C CA . ARG A 1 204 ? 16.078 -1.295 -1.68 1 91.56 204 ARG A CA 1
ATOM 1624 C C . ARG A 1 204 ? 16.141 -2.588 -2.486 1 91.56 204 ARG A C 1
ATOM 1626 O O . ARG A 1 204 ? 16.172 -2.557 -3.719 1 91.56 204 ARG A O 1
ATOM 1633 N N . VAL A 1 205 ? 16.125 -3.65 -1.789 1 93.56 205 VAL A N 1
ATOM 1634 C CA . VAL A 1 205 ? 16.188 -4.949 -2.455 1 93.56 205 VAL A CA 1
ATOM 1635 C C . VAL A 1 205 ? 14.945 -5.145 -3.311 1 93.56 205 VAL A C 1
ATOM 1637 O O . VAL A 1 205 ? 15.039 -5.523 -4.48 1 93.56 205 VAL A O 1
ATOM 1640 N N . ILE A 1 206 ? 13.805 -4.863 -2.766 1 90.5 206 ILE A N 1
ATOM 1641 C CA . ILE A 1 206 ? 12.539 -5.055 -3.467 1 90.5 206 ILE A CA 1
ATOM 1642 C C . ILE A 1 206 ? 12.5 -4.18 -4.719 1 90.5 206 ILE A C 1
ATOM 1644 O O . ILE A 1 206 ? 12.039 -4.613 -5.773 1 90.5 206 ILE A O 1
ATOM 1648 N N . LEU A 1 207 ? 13.023 -3.021 -4.598 1 90.94 207 LEU A N 1
ATOM 1649 C CA . LEU A 1 207 ? 13.102 -2.119 -5.742 1 90.94 207 LEU A CA 1
ATOM 1650 C C . LEU A 1 207 ? 13.953 -2.725 -6.852 1 90.94 207 LEU A C 1
ATOM 1652 O O . LEU A 1 207 ? 13.508 -2.801 -8 1 90.94 207 LEU A O 1
ATOM 1656 N N . GLU A 1 208 ? 15.094 -3.186 -6.488 1 94.75 208 GLU A N 1
ATOM 1657 C CA . GLU A 1 208 ? 16.016 -3.738 -7.477 1 94.75 208 GLU A CA 1
ATOM 1658 C C . GLU A 1 208 ? 15.438 -4.996 -8.125 1 94.75 208 GLU A C 1
ATOM 1660 O O . GLU A 1 208 ? 15.594 -5.211 -9.328 1 94.75 208 GLU A O 1
ATOM 1665 N N . VAL A 1 209 ? 14.781 -5.773 -7.32 1 95.38 209 VAL A N 1
ATOM 1666 C CA . VAL A 1 209 ? 14.188 -7 -7.844 1 95.38 209 VAL A CA 1
ATOM 1667 C C . VAL A 1 209 ? 13.07 -6.648 -8.828 1 95.38 209 VAL A C 1
ATOM 1669 O O . VAL A 1 209 ? 12.945 -7.277 -9.883 1 95.38 209 VAL A O 1
ATOM 1672 N N . ASN A 1 210 ? 12.297 -5.664 -8.531 1 92.88 210 ASN A N 1
ATOM 1673 C CA . ASN A 1 210 ? 11.234 -5.254 -9.438 1 92.88 210 ASN A CA 1
ATOM 1674 C C . ASN A 1 210 ? 11.789 -4.66 -10.727 1 92.88 210 ASN A C 1
ATOM 1676 O O . ASN A 1 210 ? 11.211 -4.852 -11.805 1 92.88 210 ASN A O 1
ATOM 1680 N N . ILE A 1 211 ? 12.891 -3.936 -10.609 1 94.25 211 ILE A N 1
ATOM 1681 C CA . ILE A 1 211 ? 13.555 -3.426 -11.797 1 94.25 211 ILE A CA 1
ATOM 1682 C C . ILE A 1 211 ? 13.977 -4.59 -12.688 1 94.25 211 ILE A C 1
ATOM 1684 O O . ILE A 1 211 ? 13.773 -4.562 -13.906 1 94.25 211 ILE A O 1
ATOM 1688 N N . ALA A 1 212 ? 14.508 -5.59 -12.086 1 96.88 212 ALA A N 1
ATOM 1689 C CA . ALA A 1 212 ? 14.953 -6.77 -12.82 1 96.88 212 ALA A CA 1
ATOM 1690 C C . ALA A 1 212 ? 13.781 -7.445 -13.531 1 96.88 212 ALA A C 1
ATOM 1692 O O . ALA A 1 212 ? 13.891 -7.828 -14.695 1 96.88 212 ALA A O 1
ATOM 1693 N N . VAL A 1 213 ? 12.672 -7.551 -12.844 1 96.38 213 VAL A N 1
ATOM 1694 C CA . VAL A 1 213 ? 11.492 -8.203 -13.391 1 96.38 213 VAL A CA 1
ATOM 1695 C C . VAL A 1 213 ? 10.961 -7.414 -14.586 1 96.38 213 VAL A C 1
ATOM 1697 O O . VAL A 1 213 ? 10.766 -7.969 -15.664 1 96.38 213 VAL A O 1
ATOM 1700 N N . LEU A 1 214 ? 10.789 -6.109 -14.43 1 94.88 214 LEU A N 1
ATOM 1701 C CA . LEU A 1 214 ? 10.258 -5.266 -15.5 1 94.88 214 LEU A CA 1
ATOM 1702 C C . LEU A 1 214 ? 11.188 -5.281 -16.703 1 94.88 214 LEU A C 1
ATOM 1704 O O . LEU A 1 214 ? 10.727 -5.453 -17.844 1 94.88 214 LEU A O 1
ATOM 1708 N N . HIS A 1 215 ? 12.453 -5.156 -16.422 1 95.62 215 HIS A N 1
ATOM 1709 C CA . HIS A 1 215 ? 13.438 -5.172 -17.5 1 95.62 215 HIS A CA 1
ATOM 1710 C C . HIS A 1 215 ? 13.391 -6.484 -18.266 1 95.62 215 HIS A C 1
ATOM 1712 O O . HIS A 1 215 ? 13.375 -6.48 -19.5 1 95.62 215 HIS A O 1
ATOM 1718 N N . SER A 1 216 ? 13.352 -7.57 -17.594 1 97.88 216 SER A N 1
ATOM 1719 C CA . SER A 1 216 ? 13.406 -8.891 -18.203 1 97.88 216 SER A CA 1
ATOM 1720 C C . SER A 1 216 ? 12.164 -9.172 -19.031 1 97.88 216 SER A C 1
ATOM 1722 O O . SER A 1 216 ? 12.258 -9.68 -20.156 1 97.88 216 SER A O 1
ATOM 1724 N N . PHE A 1 217 ? 10.992 -8.867 -18.516 1 97.25 217 PHE A N 1
ATOM 1725 C CA . PHE A 1 217 ? 9.75 -9.078 -19.25 1 97.25 217 PHE A CA 1
ATOM 1726 C C . PHE A 1 217 ? 9.703 -8.195 -20.484 1 97.25 217 PHE A C 1
ATOM 1728 O O . PHE A 1 217 ? 9.352 -8.664 -21.578 1 97.25 217 PHE A O 1
ATOM 1735 N N . GLN A 1 218 ? 10.102 -6.953 -20.344 1 95.38 218 GLN A N 1
ATOM 1736 C CA . GLN A 1 218 ? 10.078 -6.023 -21.469 1 95.38 218 GLN A CA 1
ATOM 1737 C C . GLN A 1 218 ? 11.086 -6.438 -22.547 1 95.38 218 GLN A C 1
ATOM 1739 O O . GLN A 1 218 ? 10.75 -6.453 -23.734 1 95.38 218 GLN A O 1
ATOM 1744 N N . SER A 1 219 ? 12.281 -6.809 -22.125 1 96.5 219 SER A N 1
ATOM 1745 C CA . SER A 1 219 ? 13.312 -7.199 -23.078 1 96.5 219 SER A CA 1
ATOM 1746 C C . SER A 1 219 ? 12.945 -8.492 -23.797 1 96.5 219 SER A C 1
ATOM 1748 O O . SER A 1 219 ? 13.398 -8.734 -24.922 1 96.5 219 SER A O 1
ATOM 1750 N N . SER A 1 220 ? 12.102 -9.328 -23.188 1 97.5 220 SER A N 1
ATOM 1751 C CA . SER A 1 220 ? 11.656 -10.586 -23.781 1 97.5 220 SER A CA 1
ATOM 1752 C C . SER A 1 220 ? 10.391 -10.398 -24.594 1 97.5 220 SER A C 1
ATOM 1754 O O . SER A 1 220 ? 9.852 -11.359 -25.141 1 97.5 220 SER A O 1
ATOM 1756 N N . GLY A 1 221 ? 9.852 -9.211 -24.609 1 96.94 221 GLY A N 1
ATOM 1757 C CA . GLY A 1 221 ? 8.641 -8.93 -25.359 1 96.94 221 GLY A CA 1
ATOM 1758 C C . GLY A 1 221 ? 7.387 -9.484 -24.703 1 96.94 221 GLY A C 1
ATOM 1759 O O . GLY A 1 221 ? 6.418 -9.82 -25.391 1 96.94 221 GLY A O 1
ATOM 1760 N N . VAL A 1 222 ? 7.43 -9.703 -23.438 1 97.81 222 VAL A N 1
ATOM 1761 C CA . VAL A 1 222 ? 6.285 -10.242 -22.703 1 97.81 222 VAL A CA 1
ATOM 1762 C C . VAL A 1 222 ? 5.535 -9.102 -22.016 1 97.81 222 VAL A C 1
ATOM 1764 O O . VAL A 1 222 ? 6.148 -8.242 -21.375 1 97.81 222 VAL A O 1
ATOM 1767 N N . THR A 1 223 ? 4.246 -9.102 -22.078 1 95.12 223 THR A N 1
ATOM 1768 C CA . THR A 1 223 ? 3.391 -8.039 -21.547 1 95.12 223 THR A CA 1
ATOM 1769 C C . THR A 1 223 ? 3.484 -7.984 -20.031 1 95.12 223 THR A C 1
ATOM 1771 O O . THR A 1 223 ? 3.35 -9.008 -19.359 1 95.12 223 THR A O 1
ATOM 1774 N N . ILE A 1 224 ? 3.791 -6.777 -19.547 1 92.81 224 ILE A N 1
ATOM 1775 C CA . ILE A 1 224 ? 3.832 -6.508 -18.109 1 92.81 224 ILE A CA 1
ATOM 1776 C C . ILE A 1 224 ? 3.561 -5.027 -17.859 1 92.81 224 ILE A C 1
ATOM 1778 O O . ILE A 1 224 ? 3.766 -4.191 -18.734 1 92.81 224 ILE A O 1
ATOM 1782 N N . THR A 1 225 ? 3.051 -4.809 -16.719 1 84.44 225 THR A N 1
ATOM 1783 C CA . THR A 1 225 ? 2.791 -3.41 -16.391 1 84.44 225 THR A CA 1
ATOM 1784 C C . THR A 1 225 ? 3.477 -3.029 -15.078 1 84.44 225 THR A C 1
ATOM 1786 O O . THR A 1 225 ? 3.58 -3.85 -14.164 1 84.44 225 THR A O 1
ATOM 1789 N N . ASP A 1 226 ? 4.023 -1.817 -15.133 1 81.19 226 ASP A N 1
ATOM 1790 C CA . ASP A 1 226 ? 4.527 -1.28 -13.875 1 81.19 226 ASP A CA 1
ATOM 1791 C C . ASP A 1 226 ? 3.406 -0.635 -13.062 1 81.19 226 ASP A C 1
ATOM 1793 O O . ASP A 1 226 ? 2.383 -0.233 -13.625 1 81.19 226 ASP A O 1
ATOM 1797 N N . HIS A 1 227 ? 3.678 -0.502 -11.766 1 73.25 227 HIS A N 1
ATOM 1798 C CA . HIS A 1 227 ? 2.609 -0.089 -10.859 1 73.25 227 HIS A CA 1
ATOM 1799 C C . HIS A 1 227 ? 2.293 1.394 -11.023 1 73.25 227 HIS A C 1
ATOM 1801 O O . HIS A 1 227 ? 1.184 1.833 -10.711 1 73.25 227 HIS A O 1
ATOM 1807 N N . HIS A 1 228 ? 3.188 2.178 -11.469 1 69.19 228 HIS A N 1
ATOM 1808 C CA . HIS A 1 228 ? 2.896 3.584 -11.727 1 69.19 228 HIS A CA 1
ATOM 1809 C C . HIS A 1 228 ? 1.972 3.746 -12.922 1 69.19 228 HIS A C 1
ATOM 1811 O O . HIS A 1 228 ? 0.988 4.484 -12.859 1 69.19 228 HIS A O 1
ATOM 1817 N N . SER A 1 229 ? 2.33 3.07 -13.977 1 67.81 229 SER A N 1
ATOM 1818 C CA . SER A 1 229 ? 1.496 3.08 -15.18 1 67.81 229 SER A CA 1
ATOM 1819 C C . SER A 1 229 ? 0.106 2.525 -14.883 1 67.81 229 SER A C 1
ATOM 1821 O O . SER A 1 229 ? -0.896 3.07 -15.352 1 67.81 229 SER A O 1
ATOM 1823 N N . ALA A 1 230 ? 0.142 1.48 -14.141 1 64.88 230 ALA A N 1
ATOM 1824 C CA . ALA A 1 230 ? -1.132 0.871 -13.773 1 64.88 230 ALA A CA 1
ATOM 1825 C C . ALA A 1 230 ? -2 1.85 -12.984 1 64.88 230 ALA A C 1
ATOM 1827 O O . ALA A 1 230 ? -3.209 1.935 -13.211 1 64.88 230 ALA A O 1
ATOM 1828 N N . SER A 1 231 ? -1.367 2.518 -12.102 1 59.97 231 SER A N 1
ATOM 1829 C CA . SER A 1 231 ? -2.086 3.496 -11.297 1 59.97 231 SER A CA 1
ATOM 1830 C C . SER A 1 231 ? -2.635 4.629 -12.156 1 59.97 231 SER A C 1
ATOM 1832 O O . SER A 1 231 ? -3.785 5.035 -11.992 1 59.97 231 SER A O 1
ATOM 1834 N N . GLU A 1 232 ? -1.811 5.117 -13.062 1 62.47 232 GLU A N 1
ATOM 1835 C CA . GLU A 1 232 ? -2.246 6.18 -13.961 1 62.47 232 GLU A CA 1
ATOM 1836 C C . GLU A 1 232 ? -3.422 5.723 -14.82 1 62.47 232 GLU A C 1
ATOM 1838 O O . GLU A 1 232 ? -4.383 6.473 -15.016 1 62.47 232 GLU A O 1
ATOM 1843 N N . SER A 1 233 ? -3.287 4.555 -15.234 1 59.69 233 SER A N 1
ATOM 1844 C CA . SER A 1 233 ? -4.355 3.992 -16.062 1 59.69 233 SER A CA 1
ATOM 1845 C C . SER A 1 233 ? -5.645 3.842 -15.258 1 59.69 233 SER A C 1
ATOM 1847 O O . SER A 1 233 ? -6.734 4.129 -15.758 1 59.69 233 SER A O 1
ATOM 1849 N N . PHE A 1 234 ? -5.461 3.447 -14.047 1 55.59 234 PHE A N 1
ATOM 1850 C CA . PHE A 1 234 ? -6.621 3.242 -13.195 1 55.59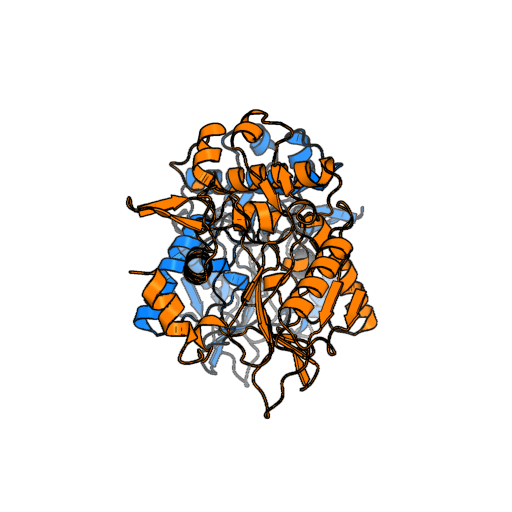 234 PHE A CA 1
ATOM 1851 C C . PHE A 1 234 ? -7.32 4.566 -12.898 1 55.59 234 PHE A C 1
ATOM 1853 O O . PHE A 1 234 ? -8.547 4.637 -12.906 1 55.59 234 PHE A O 1
ATOM 1860 N N . ILE A 1 235 ? -6.504 5.512 -12.656 1 52.62 235 ILE A N 1
ATOM 1861 C CA . ILE A 1 235 ? -7.074 6.824 -12.383 1 52.62 235 ILE A CA 1
ATOM 1862 C C . ILE A 1 235 ? -7.859 7.312 -13.602 1 52.62 235 ILE A C 1
ATOM 1864 O O . ILE A 1 235 ? -8.977 7.82 -13.461 1 52.62 235 ILE A O 1
ATOM 1868 N N . LYS A 1 236 ? -7.27 7.133 -14.688 1 57.22 236 LYS A N 1
ATOM 1869 C CA . LYS A 1 236 ? -7.961 7.516 -15.914 1 57.22 236 LYS A CA 1
ATOM 1870 C C . LYS A 1 236 ? -9.258 6.734 -16.078 1 57.22 236 LYS A C 1
ATOM 1872 O O . LYS A 1 236 ? -10.289 7.301 -16.453 1 57.22 236 LYS A O 1
ATOM 1877 N N . HIS A 1 237 ? -9.172 5.52 -15.75 1 54.88 237 HIS A N 1
ATOM 1878 C CA . HIS A 1 237 ? -10.352 4.672 -15.82 1 54.88 237 HIS A CA 1
ATOM 1879 C C . HIS A 1 237 ? -11.406 5.121 -14.812 1 54.88 237 HIS A C 1
ATOM 1881 O O . HIS A 1 237 ? -12.594 5.207 -15.148 1 54.88 237 HIS A O 1
ATOM 1887 N N . MET A 1 238 ? -10.914 5.316 -13.641 1 49.5 238 MET A N 1
ATOM 1888 C CA . MET A 1 238 ? -11.812 5.766 -12.578 1 49.5 238 MET A CA 1
ATOM 1889 C C . MET A 1 238 ? -12.5 7.07 -12.969 1 49.5 238 MET A C 1
ATOM 1891 O O . MET A 1 238 ? -13.703 7.23 -12.75 1 49.5 238 MET A O 1
ATOM 1895 N N . GLU A 1 239 ? -11.711 7.945 -13.5 1 53.84 239 GLU A N 1
ATOM 1896 C CA . GLU A 1 239 ? -12.273 9.211 -13.938 1 53.84 239 GLU A CA 1
ATOM 1897 C C . GLU A 1 239 ? -13.336 9 -15.016 1 53.84 239 GLU A C 1
ATOM 1899 O O . GLU A 1 239 ? -14.391 9.641 -14.984 1 53.84 239 GLU A O 1
ATOM 1904 N N . ASN A 1 240 ? -12.984 8.094 -15.844 1 53.34 240 ASN A N 1
ATOM 1905 C CA . ASN A 1 240 ? -13.93 7.785 -16.906 1 53.34 240 ASN A CA 1
ATOM 1906 C C . ASN A 1 240 ? -15.188 7.117 -16.375 1 53.34 240 ASN A C 1
ATOM 1908 O O . ASN A 1 240 ? -16.297 7.43 -16.812 1 53.34 240 ASN A O 1
ATOM 1912 N N . GLU A 1 241 ? -14.969 6.254 -15.453 1 51.28 241 GLU A N 1
ATOM 1913 C CA . GLU A 1 241 ? -16.109 5.566 -14.852 1 51.28 241 GLU A CA 1
ATOM 1914 C C . GLU A 1 241 ? -16.969 6.531 -14.039 1 51.28 241 GLU A C 1
ATOM 1916 O O . GLU A 1 241 ? -18.203 6.43 -14.047 1 51.28 241 GLU A O 1
ATOM 1921 N N . TYR A 1 242 ? -16.281 7.363 -13.359 1 49.66 242 TYR A N 1
ATOM 1922 C CA . TYR A 1 242 ? -17.016 8.367 -12.594 1 49.66 242 TYR A CA 1
ATOM 1923 C C . TYR A 1 242 ? -17.844 9.266 -13.508 1 49.66 242 TYR A C 1
ATOM 1925 O O . TYR A 1 242 ? -18.984 9.578 -13.195 1 49.66 242 TYR A O 1
ATOM 1933 N N . LYS A 1 243 ? -17.234 9.609 -14.508 1 53.47 243 LYS A N 1
ATOM 1934 C CA . LYS A 1 243 ? -17.953 10.43 -15.477 1 53.47 243 LYS A CA 1
ATOM 1935 C C . LYS A 1 243 ? -19.141 9.672 -16.062 1 53.47 243 LYS A C 1
ATOM 1937 O O . LYS A 1 243 ? -20.219 10.242 -16.25 1 53.47 243 LYS A O 1
ATOM 1942 N N . LEU A 1 244 ? -18.812 8.414 -16.234 1 50.69 244 LEU A N 1
ATOM 1943 C CA . LEU A 1 244 ? -19.812 7.637 -16.953 1 50.69 244 LEU A CA 1
ATOM 1944 C C . LEU A 1 244 ? -20.828 7.047 -15.984 1 50.69 244 LEU A C 1
ATOM 1946 O O . LEU A 1 244 ? -22.016 6.945 -16.312 1 50.69 244 LEU A O 1
ATOM 1950 N N . ARG A 1 245 ? -20.281 6.59 -14.797 1 52.84 245 ARG A N 1
ATOM 1951 C CA . ARG A 1 245 ? -21.188 5.766 -14 1 52.84 245 ARG A CA 1
ATOM 1952 C C . ARG A 1 245 ? -21.375 6.359 -12.609 1 52.84 245 ARG A C 1
ATOM 1954 O O . ARG A 1 245 ? -22.188 5.863 -11.82 1 52.84 245 ARG A O 1
ATOM 1961 N N . GLY A 1 246 ? -20.875 7.547 -12.336 1 44.31 246 GLY A N 1
ATOM 1962 C CA . GLY A 1 246 ? -21.078 8.258 -11.086 1 44.31 246 GLY A CA 1
ATOM 1963 C C . GLY A 1 246 ? -20.312 7.656 -9.922 1 44.31 246 GLY A C 1
ATOM 1964 O O . GLY A 1 246 ? -20.375 8.164 -8.805 1 44.31 246 GLY A O 1
ATOM 1965 N N . GLY A 1 247 ? -19.844 6.379 -10 1 44.12 247 GLY A N 1
ATOM 1966 C CA . GLY A 1 247 ? -19.078 5.758 -8.938 1 44.12 247 GLY A CA 1
ATOM 1967 C C . GLY A 1 247 ? -18.172 4.645 -9.422 1 44.12 247 GLY A C 1
ATOM 1968 O O . GLY A 1 247 ? -18.359 4.121 -10.523 1 44.12 247 GLY A O 1
ATOM 1969 N N . CYS A 1 248 ? -17.016 4.57 -8.914 1 43.06 248 CYS A N 1
ATOM 1970 C CA . CYS A 1 248 ? -16.141 3.479 -9.328 1 43.06 248 CYS A CA 1
ATOM 1971 C C . CYS A 1 248 ? -15.992 2.445 -8.219 1 43.06 248 CYS A C 1
ATOM 1973 O O . CYS A 1 248 ? -15.477 2.75 -7.141 1 43.06 248 CYS A O 1
ATOM 1975 N N . PRO A 1 249 ? -16.797 1.281 -8.352 1 40.69 249 PRO A N 1
ATOM 1976 C CA . PRO A 1 249 ? -16.562 0.204 -7.383 1 40.69 249 PRO A CA 1
ATOM 1977 C C . PRO A 1 249 ? -15.117 -0.271 -7.359 1 40.69 249 PRO A C 1
ATOM 1979 O O . PRO A 1 249 ? -14.477 -0.359 -8.414 1 40.69 249 PRO A O 1
ATOM 1982 N N . GLY A 1 250 ? -14.305 0.052 -6.387 1 41.38 250 GLY A N 1
ATOM 1983 C CA . GLY A 1 250 ? -12.953 -0.485 -6.398 1 41.38 250 GLY A CA 1
ATOM 1984 C C . GLY A 1 250 ? -12.5 -0.993 -5.043 1 41.38 250 GLY A C 1
ATOM 1985 O O . GLY A 1 250 ? -12.953 -0.506 -4.008 1 41.38 250 GLY A O 1
ATOM 1986 N N . ASP A 1 251 ? -12.219 -2.283 -5.082 1 37.88 251 ASP A N 1
ATOM 1987 C CA . ASP A 1 251 ? -11.547 -2.846 -3.912 1 37.88 251 ASP A CA 1
ATOM 1988 C C . ASP A 1 251 ? -10.125 -2.305 -3.783 1 37.88 251 ASP A C 1
ATOM 1990 O O . ASP A 1 251 ? -9.273 -2.566 -4.641 1 37.88 251 ASP A O 1
ATOM 1994 N N . TRP A 1 252 ? -9.961 -1.465 -2.873 1 38.75 252 TRP A N 1
ATOM 1995 C CA . TRP A 1 252 ? -8.742 -0.703 -2.641 1 38.75 252 TRP A CA 1
ATOM 1996 C C . TRP A 1 252 ? -7.539 -1.631 -2.498 1 38.75 252 TRP A C 1
ATOM 1998 O O . TRP A 1 252 ? -6.445 -1.314 -2.969 1 38.75 252 TRP A O 1
ATOM 2008 N N . VAL A 1 253 ? -7.781 -2.787 -1.872 1 35.5 253 VAL A N 1
ATOM 2009 C CA . VAL A 1 253 ? -6.645 -3.658 -1.581 1 35.5 253 VAL A CA 1
ATOM 2010 C C . VAL A 1 253 ? -5.988 -4.105 -2.885 1 35.5 253 VAL A C 1
ATOM 2012 O O . VAL A 1 253 ? -4.766 -4.25 -2.953 1 35.5 253 VAL A O 1
ATOM 2015 N N . TRP A 1 254 ? -6.934 -4.277 -3.834 1 34.84 254 TRP A N 1
ATOM 2016 C CA . TRP A 1 254 ? -6.418 -4.82 -5.086 1 34.84 254 TRP A CA 1
ATOM 2017 C C . TRP A 1 254 ? -5.828 -3.715 -5.957 1 34.84 254 TRP A C 1
ATOM 2019 O O . TRP A 1 254 ? -5.082 -3.99 -6.898 1 34.84 254 TRP A O 1
ATOM 2029 N N . VAL A 1 255 ? -6.176 -2.568 -5.609 1 36.09 255 VAL A N 1
ATOM 2030 C CA . VAL A 1 255 ? -5.812 -1.497 -6.531 1 36.09 255 VAL A CA 1
ATOM 2031 C C . VAL A 1 255 ? -4.535 -0.812 -6.051 1 36.09 255 VAL A C 1
ATOM 2033 O O . VAL A 1 255 ? -3.732 -0.341 -6.859 1 36.09 255 VAL A O 1
ATOM 2036 N N . VAL A 1 256 ? -4.395 -0.87 -4.746 1 37.91 256 VAL A N 1
ATOM 2037 C CA . VAL A 1 256 ? -3.26 -0.089 -4.262 1 37.91 256 VAL A CA 1
ATOM 2038 C C . VAL A 1 256 ? -1.995 -0.944 -4.281 1 37.91 256 VAL A C 1
ATOM 2040 O O . VAL A 1 256 ? -1.934 -1.986 -3.623 1 37.91 256 VAL A O 1
ATOM 2043 N N . PRO A 1 257 ? -1.157 -0.782 -5.289 1 39.12 257 PRO A N 1
ATOM 2044 C CA . PRO A 1 257 ? 0.047 -1.602 -5.441 1 39.12 257 PRO A CA 1
ATOM 2045 C C . PRO A 1 257 ? 0.909 -1.624 -4.184 1 39.12 257 PRO A C 1
ATOM 2047 O O . PRO A 1 257 ? 0.875 -0.68 -3.391 1 39.12 257 PRO A O 1
ATOM 2050 N N . PRO A 1 258 ? 1.394 -2.877 -3.873 1 35.56 258 PRO A N 1
ATOM 2051 C CA . PRO A 1 258 ? 2.27 -3.057 -2.715 1 35.56 258 PRO A CA 1
ATOM 2052 C C . PRO A 1 258 ? 3.398 -2.029 -2.662 1 35.56 258 PRO A C 1
ATOM 2054 O O . PRO A 1 258 ? 4.023 -1.847 -1.615 1 35.56 258 PRO A O 1
ATOM 2057 N N . LEU A 1 259 ? 3.93 -1.614 -3.883 1 38.62 259 LEU A N 1
ATOM 2058 C CA . LEU A 1 259 ? 5.02 -0.649 -3.994 1 38.62 259 LEU A CA 1
ATOM 2059 C C . LEU A 1 259 ? 4.508 0.687 -4.523 1 38.62 259 LEU A C 1
ATOM 2061 O O . LEU A 1 259 ? 3.6 0.725 -5.355 1 38.62 259 LEU A O 1
ATOM 2065 N N . GLY A 1 260 ? 4.781 1.984 -3.855 1 40.62 260 GLY A N 1
ATOM 2066 C CA . GLY A 1 260 ? 4.52 3.332 -4.336 1 40.62 260 GLY A CA 1
ATOM 2067 C C . GLY A 1 260 ? 3.498 4.074 -3.496 1 40.62 260 GLY A C 1
ATOM 2068 O O . GLY A 1 260 ? 3.502 5.309 -3.453 1 40.62 260 GLY A O 1
ATOM 2069 N N . GLY A 1 261 ? 2.82 3.367 -2.627 1 38.03 261 GLY A N 1
ATOM 2070 C CA . GLY A 1 261 ? 1.91 3.891 -1.619 1 38.03 261 GLY A CA 1
ATOM 2071 C C . GLY A 1 261 ? 1.185 5.145 -2.064 1 38.03 261 GLY A C 1
ATOM 2072 O O . GLY A 1 261 ? 0.629 5.191 -3.164 1 38.03 261 GLY A O 1
ATOM 2073 N N . SER A 1 262 ? 1.276 6.297 -1.318 1 36.53 262 SER A N 1
ATOM 2074 C CA . SER A 1 262 ? 0.626 7.594 -1.473 1 36.53 262 SER A CA 1
ATOM 2075 C C . SER A 1 262 ? 1.034 8.266 -2.779 1 36.53 262 SER A C 1
ATOM 2077 O O . SER A 1 262 ? 0.448 9.273 -3.176 1 36.53 262 SER A O 1
ATOM 2079 N N . SER A 1 263 ? 2.096 7.816 -3.326 1 35.06 263 SER A N 1
ATOM 2080 C CA . SER A 1 263 ? 2.42 8.469 -4.59 1 35.06 263 SER A CA 1
ATOM 2081 C C . SER A 1 263 ? 1.428 8.078 -5.684 1 35.06 263 SER A C 1
ATOM 2083 O O . SER A 1 263 ? 1.387 8.703 -6.746 1 35.06 263 SER A O 1
ATOM 2085 N N . LEU A 1 264 ? 0.804 7.016 -5.344 1 36.66 264 LEU A N 1
ATOM 2086 C CA . LEU A 1 264 ? -0.164 6.598 -6.352 1 36.66 264 LEU A CA 1
ATOM 2087 C C . LEU A 1 264 ? -1.519 7.258 -6.113 1 36.66 264 LEU A C 1
ATOM 2089 O O . LEU A 1 264 ? -1.971 7.359 -4.969 1 36.66 264 LEU A O 1
ATOM 2093 N N . GLU A 1 265 ? -2.082 7.844 -7.043 1 37.91 265 GLU A N 1
ATOM 2094 C CA . GLU A 1 265 ? -3.365 8.539 -6.98 1 37.91 265 GLU A CA 1
ATOM 2095 C C . GLU A 1 265 ? -4.441 7.645 -6.371 1 37.91 265 GLU A C 1
ATOM 2097 O O . GLU A 1 265 ? -5.34 8.133 -5.676 1 37.91 265 GLU A O 1
ATOM 2102 N N . VAL A 1 266 ? -4.227 6.473 -6.605 1 37.06 266 VAL A N 1
ATOM 2103 C CA . VAL A 1 266 ? -5.277 5.547 -6.203 1 37.06 266 VAL A CA 1
ATOM 2104 C C . VAL A 1 266 ? -5.316 5.438 -4.684 1 37.06 266 VAL A C 1
ATOM 2106 O O . VAL A 1 266 ? -6.371 5.172 -4.102 1 37.06 266 VAL A O 1
ATOM 2109 N N . PHE A 1 267 ? -4.227 5.645 -4.074 1 37.47 267 PHE A N 1
ATOM 2110 C CA . PHE A 1 267 ? -4.133 5.574 -2.621 1 37.47 267 PHE A CA 1
ATOM 2111 C C . PHE A 1 267 ? -5.125 6.527 -1.968 1 37.47 267 PHE A C 1
ATOM 2113 O O . PHE A 1 267 ? -5.586 6.281 -0.852 1 37.47 267 PHE A O 1
ATOM 2120 N N . HIS A 1 268 ? -5.426 7.52 -2.588 1 36.5 268 HIS A N 1
ATOM 2121 C CA . HIS A 1 268 ? -6.262 8.57 -2.014 1 36.5 268 HIS A CA 1
ATOM 2122 C C . HIS A 1 268 ? -7.742 8.273 -2.221 1 36.5 268 HIS A C 1
ATOM 2124 O O . HIS A 1 268 ? -8.602 9.031 -1.757 1 36.5 268 HIS A O 1
ATOM 2130 N N . GLN A 1 269 ? -7.965 7.219 -2.904 1 32.91 269 GLN A N 1
ATOM 2131 C CA . GLN A 1 269 ? -9.375 7.031 -3.236 1 32.91 269 GLN A CA 1
ATOM 2132 C C . GLN A 1 269 ? -10.055 6.102 -2.236 1 32.91 269 GLN A C 1
ATOM 2134 O O . GLN A 1 269 ? -9.477 5.09 -1.833 1 32.91 269 GLN A O 1
ATOM 2139 N N . GLU A 1 270 ? -10.914 6.547 -1.347 1 30.72 270 GLU A N 1
ATOM 2140 C CA . GLU A 1 270 ? -11.797 5.793 -0.47 1 30.72 270 GLU A CA 1
ATOM 2141 C C . GLU A 1 270 ? -12.625 4.781 -1.262 1 30.72 270 GLU A C 1
ATOM 2143 O O . GLU A 1 270 ? -13.289 5.145 -2.238 1 30.72 270 GLU A O 1
ATOM 2148 N N . MET A 1 271 ? -12.195 3.713 -1.512 1 30.75 271 MET A N 1
ATOM 2149 C CA . MET A 1 271 ? -13.07 2.867 -2.316 1 30.75 271 MET A CA 1
ATOM 2150 C C . MET A 1 271 ? -14.016 2.068 -1.431 1 30.75 271 MET A C 1
ATOM 2152 O O . MET A 1 271 ? -13.617 1.563 -0.38 1 30.75 271 MET A O 1
ATOM 2156 N N . LEU A 1 272 ? -15.25 2.393 -1.507 1 29.58 272 LEU A N 1
ATOM 2157 C CA . LEU A 1 272 ? -16.359 1.634 -0.94 1 29.58 272 LEU A CA 1
ATOM 2158 C C . LEU A 1 272 ? -16.328 0.187 -1.422 1 29.58 272 LEU A C 1
ATOM 2160 O O . LEU A 1 272 ? -16.094 -0.074 -2.604 1 29.58 272 LEU A O 1
ATOM 2164 N N . LEU A 1 273 ? -15.969 -0.681 -0.513 1 30.5 273 LEU A N 1
ATOM 2165 C CA . LEU A 1 273 ? -16.047 -2.1 -0.84 1 30.5 273 LEU A CA 1
ATOM 2166 C C . LEU A 1 273 ? -17.453 -2.482 -1.272 1 30.5 273 LEU A C 1
ATOM 2168 O O . LEU A 1 273 ? -18.406 -2.361 -0.491 1 30.5 273 LEU A O 1
ATOM 2172 N N . TYR A 1 274 ? -18.016 -2.086 -2.354 1 30.61 274 TYR A N 1
ATOM 2173 C CA . TYR A 1 274 ? -19.25 -2.672 -2.854 1 30.61 274 TYR A CA 1
ATOM 2174 C C . TYR A 1 274 ? -18.984 -4.02 -3.514 1 30.61 274 TYR A C 1
ATOM 2176 O O . TYR A 1 274 ? -17.969 -4.207 -4.172 1 30.61 274 TYR A O 1
ATOM 2184 N N . LYS A 1 275 ? -19.562 -5.004 -2.889 1 36.75 275 LYS A N 1
ATOM 2185 C CA . LYS A 1 275 ? -19.562 -6.301 -3.559 1 36.75 275 LYS A CA 1
ATOM 2186 C C . LYS A 1 275 ? -20.484 -6.301 -4.766 1 36.75 275 LYS A C 1
ATOM 2188 O O . LYS A 1 275 ? -21.703 -6.086 -4.625 1 36.75 275 LYS A O 1
ATOM 2193 N N . LEU A 1 276 ? -20.078 -5.898 -5.906 1 38.97 276 LEU A N 1
ATOM 2194 C CA . LEU A 1 276 ? -20.891 -5.953 -7.117 1 38.97 276 LEU A CA 1
ATOM 2195 C C . LEU A 1 276 ? -20.75 -7.309 -7.801 1 38.97 276 LEU A C 1
ATOM 2197 O O . LEU A 1 276 ? -19.672 -7.906 -7.797 1 38.97 276 LEU A O 1
ATOM 2201 N N . LYS A 1 277 ? -21.938 -7.984 -7.938 1 43.03 277 LYS A N 1
ATOM 2202 C CA . LYS A 1 277 ? -21.984 -9.117 -8.859 1 43.03 277 LYS A CA 1
ATOM 2203 C C . LYS A 1 277 ? -22.062 -8.641 -10.312 1 43.03 277 LYS A C 1
ATOM 2205 O O . LYS A 1 277 ? -22.656 -7.598 -10.594 1 43.03 277 LYS A O 1
ATOM 2210 N N . PRO A 1 278 ? -21.328 -9.547 -11.43 1 54.12 278 PRO A N 1
ATOM 2211 C CA . PRO A 1 278 ? -20.562 -10.789 -11.305 1 54.12 278 PRO A CA 1
ATOM 2212 C C . PRO A 1 278 ? -19.266 -10.609 -10.523 1 54.12 278 PRO A C 1
ATOM 2214 O O . PRO A 1 278 ? -18.672 -9.531 -10.539 1 54.12 278 PRO A O 1
ATOM 2217 N N . SER A 1 279 ? -19.125 -11.727 -9.789 1 58.69 279 SER A N 1
ATOM 2218 C CA . SER A 1 279 ? -17.922 -11.672 -8.961 1 58.69 279 SER A CA 1
ATOM 2219 C C . SER A 1 279 ? -17.188 -13.008 -8.961 1 58.69 279 SER A C 1
ATOM 2221 O O . SER A 1 279 ? -17.797 -14.055 -9.227 1 58.69 279 SER A O 1
ATOM 2223 N N . TYR A 1 280 ? -16.031 -13.008 -8.945 1 64.06 280 TYR A N 1
ATOM 2224 C CA . TYR A 1 280 ? -15.242 -14.195 -8.609 1 64.06 280 TYR A CA 1
ATOM 2225 C C . TYR A 1 280 ? -15.156 -14.375 -7.098 1 64.06 280 TYR A C 1
ATOM 2227 O O . TYR A 1 280 ? -14.93 -13.406 -6.363 1 64.06 280 TYR A O 1
ATOM 2235 N N . GLU A 1 281 ? -15.484 -15.547 -6.684 1 66.62 281 GLU A N 1
ATOM 2236 C CA . GLU A 1 281 ? -15.477 -15.883 -5.266 1 66.62 281 GLU A CA 1
ATOM 2237 C C . GLU A 1 281 ? -14.477 -17 -4.969 1 66.62 281 GLU A C 1
ATOM 2239 O O . GLU A 1 281 ? -14.227 -17.859 -5.824 1 66.62 281 GLU A O 1
ATOM 2244 N N . TYR A 1 282 ? -14 -16.891 -3.764 1 68 282 TYR A N 1
ATOM 2245 C CA . TYR A 1 282 ? -13.109 -17.969 -3.352 1 68 282 TYR A CA 1
ATOM 2246 C C . TYR A 1 282 ? -13.891 -19.266 -3.098 1 68 282 TYR A C 1
ATOM 2248 O O . TYR A 1 282 ? -15.047 -19.219 -2.66 1 68 282 TYR A O 1
ATOM 2256 N N . GLN A 1 283 ? -13.156 -20.391 -3.447 1 78.06 283 GLN A N 1
ATOM 2257 C CA . GLN A 1 283 ? -13.68 -21.734 -3.201 1 78.06 283 GLN A CA 1
ATOM 2258 C C . GLN A 1 283 ? -12.727 -22.547 -2.33 1 78.06 283 GLN A C 1
ATOM 2260 O O . GLN A 1 283 ? -11.523 -22.297 -2.324 1 78.06 283 GLN A O 1
ATOM 2265 N N . GLU A 1 284 ? -13.352 -23.406 -1.567 1 79.19 284 GLU A N 1
ATOM 2266 C CA . GLU A 1 284 ? -12.5 -24.359 -0.864 1 79.19 284 GLU A CA 1
ATOM 2267 C C . GLU A 1 284 ? -11.68 -25.188 -1.844 1 79.19 284 GLU A C 1
ATOM 2269 O O . GLU A 1 284 ? -12.148 -25.516 -2.939 1 79.19 284 GLU A O 1
ATOM 2274 N N . ASP A 1 285 ? -10.492 -25.516 -1.324 1 83.56 285 ASP A N 1
ATOM 2275 C CA . ASP A 1 285 ? -9.672 -26.375 -2.172 1 83.56 285 ASP A CA 1
ATOM 2276 C C . ASP A 1 285 ? -10.414 -27.656 -2.539 1 83.56 285 ASP A C 1
ATOM 2278 O O . ASP A 1 285 ? -11.039 -28.297 -1.684 1 83.56 285 ASP A O 1
ATOM 2282 N N . ALA A 1 286 ? -10.297 -28.016 -3.756 1 86.75 286 ALA A N 1
ATOM 2283 C CA . ALA A 1 286 ? -11.102 -29.109 -4.285 1 86.75 286 ALA A CA 1
ATOM 2284 C C . ALA A 1 286 ? -10.758 -30.422 -3.592 1 86.75 286 ALA A C 1
ATOM 2286 O O . ALA A 1 286 ? -11.633 -31.266 -3.371 1 86.75 286 ALA A O 1
ATOM 2287 N N . TRP A 1 287 ? -9.492 -30.672 -3.299 1 87.62 287 TRP A N 1
ATOM 2288 C CA . TRP A 1 287 ? -9.07 -31.953 -2.746 1 87.62 287 TRP A CA 1
ATOM 2289 C C . TRP A 1 287 ? -9.578 -32.125 -1.32 1 87.62 287 TRP A C 1
ATOM 2291 O O . TRP A 1 287 ? -9.586 -33.25 -0.787 1 87.62 287 TRP A O 1
ATOM 2301 N N . LEU A 1 288 ? -10 -31.062 -0.724 1 83.06 288 LEU A N 1
ATOM 2302 C CA . LEU A 1 288 ? -10.523 -31.141 0.638 1 83.06 288 LEU A CA 1
ATOM 2303 C C . LEU A 1 288 ? -11.961 -31.641 0.646 1 83.06 288 LEU A C 1
ATOM 2305 O O . LEU A 1 288 ? -12.414 -32.219 1.626 1 83.06 288 LEU A O 1
ATOM 2309 N N . THR A 1 289 ? -12.68 -31.438 -0.43 1 82.12 289 THR A N 1
ATOM 2310 C CA . THR A 1 289 ? -14.109 -31.734 -0.43 1 82.12 289 THR A CA 1
ATOM 2311 C C . THR A 1 289 ? -14.43 -32.844 -1.404 1 82.12 289 THR A C 1
ATOM 2313 O O . THR A 1 289 ? -15.57 -33.344 -1.456 1 82.12 289 THR A O 1
ATOM 2316 N N . HIS A 1 290 ? -13.484 -33.281 -2.172 1 89 290 HIS A N 1
ATOM 2317 C CA . HIS A 1 290 ? -13.734 -34.281 -3.184 1 89 290 HIS A CA 1
ATOM 2318 C C . HIS A 1 290 ? -14.094 -35.625 -2.543 1 89 290 HIS A C 1
ATOM 2320 O O . HIS A 1 290 ? -13.453 -36.062 -1.582 1 89 290 HIS A O 1
ATOM 2326 N N . LYS A 1 291 ? -15.18 -36.219 -2.99 1 86.31 291 LYS A N 1
ATOM 2327 C CA . LYS A 1 291 ? -15.562 -37.562 -2.588 1 86.31 291 LYS A CA 1
ATOM 2328 C C . LYS A 1 291 ? -14.938 -38.625 -3.506 1 86.31 291 LYS A C 1
ATOM 2330 O O . LYS A 1 291 ? -15.422 -38.844 -4.621 1 86.31 291 LYS A O 1
ATOM 2335 N N . TRP A 1 292 ? -13.953 -39.25 -3.012 1 88.81 292 TRP A N 1
ATOM 2336 C CA . TRP A 1 292 ? -13.18 -40.219 -3.789 1 88.81 292 TRP A CA 1
ATOM 2337 C C . TRP A 1 292 ? -13.977 -41.5 -4.035 1 88.81 292 TRP A C 1
ATOM 2339 O O . TRP A 1 292 ? -14.695 -41.969 -3.154 1 88.81 292 TRP A O 1
ATOM 2349 N N . LYS A 1 293 ? -13.914 -41.969 -5.215 1 80.12 293 LYS A N 1
ATOM 2350 C CA . LYS A 1 293 ? -14.523 -43.25 -5.508 1 80.12 293 LYS A CA 1
ATOM 2351 C C . LYS A 1 293 ? -13.719 -44.375 -4.891 1 80.12 293 LYS A C 1
ATOM 2353 O O . LYS A 1 293 ? -12.492 -44.312 -4.793 1 80.12 293 LYS A O 1
ATOM 2358 N N . ARG A 1 294 ? -14.445 -45.312 -4.094 1 63.91 294 ARG A N 1
ATOM 2359 C CA . ARG A 1 294 ? -13.938 -46.406 -3.266 1 63.91 294 ARG A CA 1
ATOM 2360 C C . ARG A 1 294 ? -12.695 -47.031 -3.885 1 63.91 294 ARG A C 1
ATOM 2362 O O . ARG A 1 294 ? -11.711 -47.281 -3.188 1 63.91 294 ARG A O 1
ATOM 2369 N N . ASP A 1 295 ? -12.609 -47.375 -5.156 1 56.16 295 ASP A N 1
ATOM 2370 C CA . ASP A 1 295 ? -11.5 -48.125 -5.711 1 56.16 295 ASP A CA 1
ATOM 2371 C C . ASP A 1 295 ? -10.281 -47.25 -5.938 1 56.16 295 ASP A C 1
ATOM 2373 O O . ASP A 1 295 ? -9.141 -47.719 -5.879 1 56.16 295 ASP A O 1
ATOM 2377 N N . SER A 1 296 ? -10.406 -46 -6.086 1 55.47 296 SER A N 1
ATOM 2378 C CA . SER A 1 296 ? -9.312 -45.094 -6.418 1 55.47 296 SER A CA 1
ATOM 2379 C C . SER A 1 296 ? -8.477 -44.75 -5.188 1 55.47 296 SER A C 1
ATOM 2381 O O . SER A 1 296 ? -7.27 -44.562 -5.289 1 55.47 296 SER A O 1
ATOM 2383 N N . LEU A 1 297 ? -9.117 -44.562 -4.082 1 52.34 297 LEU A N 1
ATOM 2384 C CA . LEU A 1 297 ? -8.414 -44.312 -2.828 1 52.34 297 LEU A CA 1
ATOM 2385 C C . LEU A 1 297 ? -7.426 -45.438 -2.521 1 52.34 297 LEU A C 1
ATOM 2387 O O . LEU A 1 297 ? -6.324 -45.188 -2.029 1 52.34 297 LEU A O 1
ATOM 2391 N N . LYS A 1 298 ? -7.793 -46.719 -2.822 1 49.03 298 LYS A N 1
ATOM 2392 C CA . LYS A 1 298 ? -6.895 -47.844 -2.607 1 49.03 298 LYS A CA 1
ATOM 2393 C C . LYS A 1 298 ? -5.633 -47.719 -3.449 1 49.03 298 LYS A C 1
ATOM 2395 O O . LYS A 1 298 ? -4.535 -48.031 -2.986 1 49.03 298 LYS A O 1
ATOM 2400 N N . ARG A 1 299 ? -5.812 -47.25 -4.59 1 50.69 299 ARG A N 1
ATOM 2401 C CA . ARG A 1 299 ? -4.664 -47.094 -5.484 1 50.69 299 ARG A CA 1
ATOM 2402 C C . ARG A 1 299 ? -3.752 -45.969 -5.027 1 50.69 299 ARG A C 1
ATOM 2404 O O . ARG A 1 299 ? -2.527 -46.062 -5.133 1 50.69 299 ARG A O 1
ATOM 2411 N N . LEU A 1 300 ? -4.406 -44.875 -4.543 1 53.75 300 LEU A N 1
ATOM 2412 C CA . LEU A 1 300 ? -3.627 -43.719 -4.043 1 53.75 300 LEU A CA 1
ATOM 2413 C C . LEU A 1 300 ? -2.889 -44.094 -2.764 1 53.75 300 LEU A C 1
ATOM 2415 O O . LEU A 1 300 ? -1.735 -43.719 -2.568 1 53.75 300 LEU A O 1
ATOM 2419 N N . PHE A 1 301 ? -3.633 -44.875 -1.85 1 49.12 301 PHE A N 1
ATOM 2420 C CA . PHE A 1 301 ? -3.029 -45.344 -0.607 1 49.12 301 PHE A CA 1
ATOM 2421 C C . PHE A 1 301 ? -2.064 -46.5 -0.871 1 49.12 301 PHE A C 1
ATOM 2423 O O . PHE A 1 301 ? -1.054 -46.656 -0.177 1 49.12 301 PHE A O 1
ATOM 2430 N N . ASN A 1 302 ? -2.357 -47.344 -1.836 1 46 302 ASN A N 1
ATOM 2431 C CA . ASN A 1 302 ? -1.455 -48.438 -2.125 1 46 302 ASN A CA 1
ATOM 2432 C C . ASN A 1 302 ? -0.159 -47.938 -2.768 1 46 302 ASN A C 1
ATOM 2434 O O . ASN A 1 302 ? 0.869 -48.625 -2.691 1 46 302 ASN A O 1
ATOM 2438 N N . LYS A 1 303 ? -0.181 -46.875 -3.496 1 45.47 303 LYS A N 1
ATOM 2439 C CA . LYS A 1 303 ? 1.053 -46.312 -4.031 1 45.47 303 LYS A CA 1
ATOM 2440 C C . LYS A 1 303 ? 1.842 -45.594 -2.941 1 45.47 303 LYS A C 1
ATOM 2442 O O . LYS A 1 303 ? 3.004 -45.219 -3.143 1 45.47 303 LYS A O 1
ATOM 2447 N N . GLN A 1 304 ? 1.254 -45.156 -1.944 1 41.91 304 GLN A N 1
ATOM 2448 C CA . GLN A 1 304 ? 2.002 -44.562 -0.841 1 41.91 304 GLN A CA 1
ATOM 2449 C C . GLN A 1 304 ? 2.689 -45.656 -0.003 1 41.91 304 GLN A C 1
ATOM 2451 O O . GLN A 1 304 ? 3.551 -45.344 0.825 1 41.91 304 GLN A O 1
ATOM 2456 N N . LYS A 1 305 ? 2.359 -47.031 -0.201 1 37.53 305 LYS A N 1
ATOM 2457 C CA . LYS A 1 305 ? 3.111 -48.094 0.448 1 37.53 305 LYS A CA 1
ATOM 2458 C C . LYS A 1 305 ? 4.262 -48.562 -0.435 1 37.53 305 LYS A C 1
ATOM 2460 O O . LYS A 1 305 ? 4.102 -48.719 -1.648 1 37.53 305 LYS A O 1
ATOM 2465 N N . GLN B 1 1 ? -1.704 9.914 27.422 1 90 1 GLN B N 1
ATOM 2466 C CA . GLN B 1 1 ? -2.176 10.875 28.406 1 90 1 GLN B CA 1
ATOM 2467 C C . GLN B 1 1 ? -3.453 11.57 27.938 1 90 1 GLN B C 1
ATOM 2469 O O . GLN B 1 1 ? -3.564 11.953 26.781 1 90 1 GLN B O 1
ATOM 2474 N N . VAL B 1 2 ? -4.355 11.672 28.844 1 90.44 2 VAL B N 1
ATOM 2475 C CA . VAL B 1 2 ? -5.594 12.383 28.562 1 90.44 2 VAL B CA 1
ATOM 2476 C C . VAL B 1 2 ? -5.625 13.703 29.312 1 90.44 2 VAL B C 1
ATOM 2478 O O . VAL B 1 2 ? -5.516 13.727 30.547 1 90.44 2 VAL B O 1
ATOM 2481 N N . PHE B 1 3 ? -5.656 14.789 28.609 1 95 3 PHE B N 1
ATOM 2482 C CA . PHE B 1 3 ? -5.891 16.109 29.188 1 95 3 PHE B CA 1
ATOM 2483 C C . PHE B 1 3 ? -7.375 16.453 29.172 1 95 3 PHE B C 1
ATOM 2485 O O . PHE B 1 3 ? -7.941 16.703 28.094 1 95 3 PHE B O 1
ATOM 2492 N N . ASP B 1 4 ? -7.965 16.469 30.328 1 95.94 4 ASP B N 1
ATOM 2493 C CA . ASP B 1 4 ? -9.367 16.859 30.453 1 95.94 4 ASP B CA 1
ATOM 2494 C C . ASP B 1 4 ? -9.508 18.391 30.438 1 95.94 4 ASP B C 1
ATOM 2496 O O . ASP B 1 4 ? -9.227 19.047 31.453 1 95.94 4 ASP B O 1
ATOM 2500 N N . ALA B 1 5 ? -9.953 18.906 29.359 1 96.94 5 ALA B N 1
ATOM 2501 C CA . ALA B 1 5 ? -10.148 20.344 29.234 1 96.94 5 ALA B CA 1
ATOM 2502 C C . ALA B 1 5 ? -11.617 20.688 29.031 1 96.94 5 ALA B C 1
ATOM 2504 O O . ALA B 1 5 ? -11.945 21.719 28.438 1 96.94 5 ALA B O 1
ATOM 2505 N N . ARG B 1 6 ? -12.586 19.938 29.406 1 95.19 6 ARG B N 1
ATOM 2506 C CA . ARG B 1 6 ? -14.023 20.125 29.219 1 95.19 6 ARG B CA 1
ATOM 2507 C C . ARG B 1 6 ? -14.516 21.375 29.953 1 95.19 6 ARG B C 1
ATOM 2509 O O . ARG B 1 6 ? -15.594 21.891 29.672 1 95.19 6 ARG B O 1
ATOM 2516 N N . HIS B 1 7 ? -13.68 21.859 30.891 1 96.06 7 HIS B N 1
ATOM 2517 C CA . HIS B 1 7 ? -14.047 23.047 31.656 1 96.06 7 HIS B CA 1
ATOM 2518 C C . HIS B 1 7 ? -13.664 24.328 30.938 1 96.06 7 HIS B C 1
ATOM 2520 O O . HIS B 1 7 ? -14.078 25.422 31.328 1 96.06 7 HIS B O 1
ATOM 2526 N N . VAL B 1 8 ? -12.859 24.281 29.969 1 97.25 8 VAL B N 1
ATOM 2527 C CA . VAL B 1 8 ? -12.375 25.422 29.219 1 97.25 8 VAL B CA 1
ATOM 2528 C C . VAL B 1 8 ? -13.5 25.984 28.344 1 97.25 8 VAL B C 1
ATOM 2530 O O . VAL B 1 8 ? -14.07 25.266 27.531 1 97.25 8 VAL B O 1
ATOM 2533 N N . LEU B 1 9 ? -13.75 27.281 28.453 1 96.38 9 LEU B N 1
ATOM 2534 C CA . LEU B 1 9 ? -14.93 27.812 27.781 1 96.38 9 LEU B CA 1
ATOM 2535 C C . LEU B 1 9 ? -14.562 29 26.891 1 96.38 9 LEU B C 1
ATOM 2537 O O . LEU B 1 9 ? -15.438 29.641 26.312 1 96.38 9 LEU B O 1
ATOM 2541 N N . THR B 1 10 ? -13.25 29.297 26.781 1 97.06 10 THR B N 1
ATOM 2542 C CA . THR B 1 10 ? -12.812 30.406 25.938 1 97.06 10 THR B CA 1
ATOM 2543 C C . THR B 1 10 ? -11.766 29.938 24.938 1 97.06 10 THR B C 1
ATOM 2545 O O . THR B 1 10 ? -11.086 28.938 25.156 1 97.06 10 THR B O 1
ATOM 2548 N N . ALA B 1 11 ? -11.641 30.688 23.906 1 97.5 11 ALA B N 1
ATOM 2549 C CA . ALA B 1 11 ? -10.625 30.391 22.891 1 97.5 11 ALA B CA 1
ATOM 2550 C C . ALA B 1 11 ? -9.227 30.5 23.484 1 97.5 11 ALA B C 1
ATOM 2552 O O . ALA B 1 11 ? -8.352 29.688 23.172 1 97.5 11 ALA B O 1
ATOM 2553 N N . ARG B 1 12 ? -9.055 31.516 24.281 1 97.75 12 ARG B N 1
ATOM 2554 C CA . ARG B 1 12 ? -7.762 31.688 24.938 1 97.75 12 ARG B CA 1
ATOM 2555 C C . ARG B 1 12 ? -7.441 30.5 25.844 1 97.75 12 ARG B C 1
ATOM 2557 O O . ARG B 1 12 ? -6.305 30.016 25.859 1 97.75 12 ARG B O 1
ATOM 2564 N N . GLY B 1 13 ? -8.414 30.094 26.531 1 98.12 13 GLY B N 1
ATOM 2565 C CA . GLY B 1 13 ? -8.219 28.891 27.344 1 98.12 13 GLY B CA 1
ATOM 2566 C C . GLY B 1 13 ? -7.887 27.672 26.531 1 98.12 13 GLY B C 1
ATOM 2567 O O . GLY B 1 13 ? -7.047 26.859 26.922 1 98.12 13 GLY B O 1
ATOM 2568 N N . MET B 1 14 ? -8.602 27.484 25.438 1 98.44 14 MET B N 1
ATOM 2569 C CA . MET B 1 14 ? -8.305 26.391 24.516 1 98.44 14 MET B CA 1
ATOM 2570 C C . MET B 1 14 ? -6.855 26.438 24.047 1 98.44 14 MET B C 1
ATOM 2572 O O . MET B 1 14 ? -6.16 25.422 24.047 1 98.44 14 MET B O 1
ATOM 2576 N N . PHE B 1 15 ? -6.406 27.641 23.766 1 98.38 15 PHE B N 1
ATOM 2577 C CA . PHE B 1 15 ? -5.047 27.828 23.266 1 98.38 15 PHE B CA 1
ATOM 2578 C C . PHE B 1 15 ? -4.027 27.406 24.328 1 98.38 15 PHE B C 1
ATOM 2580 O O . PHE B 1 15 ? -3.07 26.688 24.016 1 98.38 15 PHE B O 1
ATOM 2587 N N . GLU B 1 16 ? -4.238 27.812 25.516 1 98.31 16 GLU B N 1
ATOM 2588 C CA . GLU B 1 16 ? -3.328 27.469 26.594 1 98.31 16 GLU B CA 1
ATOM 2589 C C . GLU B 1 16 ? -3.275 25.953 26.797 1 98.31 16 GLU B C 1
ATOM 2591 O O . GLU B 1 16 ? -2.199 25.391 27 1 98.31 16 GLU B O 1
ATOM 2596 N N . ALA B 1 17 ? -4.398 25.344 26.719 1 98.25 17 ALA B N 1
ATOM 2597 C CA . ALA B 1 17 ? -4.461 23.891 26.859 1 98.25 17 ALA B CA 1
ATOM 2598 C C . ALA B 1 17 ? -3.725 23.203 25.719 1 98.25 17 ALA B C 1
ATOM 2600 O O . ALA B 1 17 ? -3.037 22.203 25.938 1 98.25 17 ALA B O 1
ATOM 2601 N N . ILE B 1 18 ? -3.883 23.672 24.531 1 98.5 18 ILE B N 1
ATOM 2602 C CA . ILE B 1 18 ? -3.238 23.094 23.359 1 98.5 18 ILE B CA 1
ATOM 2603 C C . ILE B 1 18 ? -1.726 23.266 23.453 1 98.5 18 ILE B C 1
ATOM 2605 O O . ILE B 1 18 ? -0.964 22.359 23.125 1 98.5 18 ILE B O 1
ATOM 2609 N N . CYS B 1 19 ? -1.29 24.453 23.953 1 98.44 19 CYS B N 1
ATOM 2610 C CA . CYS B 1 19 ? 0.139 24.672 24.156 1 98.44 19 CYS B CA 1
ATOM 2611 C C . CYS B 1 19 ? 0.709 23.656 25.156 1 98.44 19 CYS B C 1
ATOM 2613 O O . CYS B 1 19 ? 1.805 23.125 24.953 1 98.44 19 CYS B O 1
ATOM 2615 N N . LYS B 1 20 ? -0.05 23.422 26.188 1 97.88 20 LYS B N 1
ATOM 2616 C CA . LYS B 1 20 ? 0.363 22.406 27.141 1 97.88 20 LYS B CA 1
ATOM 2617 C C . LYS B 1 20 ? 0.436 21.031 26.484 1 97.88 20 LYS B C 1
ATOM 2619 O O . LYS B 1 20 ? 1.362 20.266 26.75 1 97.88 20 LYS B O 1
ATOM 2624 N N . HIS B 1 21 ? -0.528 20.766 25.656 1 98.12 21 HIS B N 1
ATOM 2625 C CA . HIS B 1 21 ? -0.57 19.516 24.906 1 98.12 21 HIS B CA 1
ATOM 2626 C C . HIS B 1 21 ? 0.671 19.359 24.031 1 98.12 21 HIS B C 1
ATOM 2628 O O . HIS B 1 21 ? 1.32 18.312 24.047 1 98.12 21 HIS B O 1
ATOM 2634 N N . ILE B 1 22 ? 1.013 20.359 23.281 1 98.38 22 ILE B N 1
ATOM 2635 C CA . ILE B 1 22 ? 2.145 20.312 22.359 1 98.38 22 ILE B CA 1
ATOM 2636 C C . ILE B 1 22 ? 3.439 20.109 23.141 1 98.38 22 ILE B C 1
ATOM 2638 O O . ILE B 1 22 ? 4.277 19.297 22.766 1 98.38 22 ILE B O 1
ATOM 2642 N N . LYS B 1 23 ? 3.586 20.891 24.219 1 98.06 23 LYS B N 1
ATOM 2643 C CA . LYS B 1 23 ? 4.789 20.781 25.047 1 98.06 23 LYS B CA 1
ATOM 2644 C C . LYS B 1 23 ? 4.953 19.375 25.594 1 98.06 23 LYS B C 1
ATOM 2646 O O . LYS B 1 23 ? 6.031 18.781 25.5 1 98.06 23 LYS B O 1
ATOM 2651 N N . TYR B 1 24 ? 3.906 18.891 26.141 1 97.88 24 TYR B N 1
ATOM 2652 C CA . TYR B 1 24 ? 3.941 17.562 26.734 1 97.88 24 TYR B CA 1
ATOM 2653 C C . TYR B 1 24 ? 4.195 16.5 25.656 1 97.88 24 TYR B C 1
ATOM 2655 O O . TYR B 1 24 ? 5.051 15.633 25.844 1 97.88 24 TYR B O 1
ATOM 2663 N N . GLY B 1 25 ? 3.402 16.578 24.578 1 97.56 25 GLY B N 1
ATOM 2664 C CA . GLY B 1 25 ? 3.498 15.578 23.516 1 97.56 25 GLY B CA 1
ATOM 2665 C C . GLY B 1 25 ? 4.855 15.555 22.844 1 97.56 25 GLY B C 1
ATOM 2666 O O . GLY B 1 25 ? 5.359 14.492 22.469 1 97.56 25 GLY B O 1
ATOM 2667 N N . THR B 1 26 ? 5.477 16.703 22.625 1 97.88 26 THR B N 1
ATOM 2668 C CA . THR B 1 26 ? 6.766 16.812 21.953 1 97.88 26 THR B CA 1
ATOM 2669 C C . THR B 1 26 ? 7.883 16.281 22.859 1 97.88 26 THR B C 1
ATOM 2671 O O . THR B 1 26 ? 8.812 15.633 22.375 1 97.88 26 THR B O 1
ATOM 2674 N N . ASN B 1 27 ? 7.828 16.656 24.109 1 97.56 27 ASN B N 1
ATOM 2675 C CA . ASN B 1 27 ? 8.742 16.125 25.109 1 97.56 27 ASN B CA 1
ATOM 2676 C C . ASN B 1 27 ? 10.18 16.094 24.609 1 97.56 27 ASN B C 1
ATOM 2678 O O . ASN B 1 27 ? 10.844 15.062 24.672 1 97.56 27 ASN B O 1
ATOM 2682 N N . ASN B 1 28 ? 10.664 17.156 24.047 1 96.12 28 ASN B N 1
ATOM 2683 C CA . ASN B 1 28 ? 12.023 17.359 23.562 1 96.12 28 ASN B CA 1
ATOM 2684 C C . ASN B 1 28 ? 12.43 16.281 22.547 1 96.12 28 ASN B C 1
ATOM 2686 O O . ASN B 1 28 ? 13.586 15.867 22.516 1 96.12 28 ASN B O 1
ATOM 2690 N N . GLY B 1 29 ? 11.469 15.797 21.906 1 97.56 29 GLY B N 1
ATOM 2691 C CA . GLY B 1 29 ? 11.758 14.844 20.844 1 97.56 29 GLY B CA 1
ATOM 2692 C C . GLY B 1 29 ? 11.32 13.43 21.172 1 97.56 29 GLY B C 1
ATOM 2693 O O . GLY B 1 29 ? 11.078 12.625 20.266 1 97.56 29 GLY B O 1
ATOM 2694 N N . LYS B 1 30 ? 11.234 13.055 22.438 1 97.38 30 LYS B N 1
ATOM 2695 C CA . LYS B 1 30 ? 10.695 11.766 22.859 1 97.38 30 LYS B CA 1
ATOM 2696 C C . LYS B 1 30 ? 9.172 11.812 22.953 1 97.38 30 LYS B C 1
ATOM 2698 O O . LYS B 1 30 ? 8.617 11.812 24.062 1 97.38 30 LYS B O 1
ATOM 2703 N N . LEU B 1 31 ? 8.539 11.719 21.875 1 96.38 31 LEU B N 1
ATOM 2704 C CA . LEU B 1 31 ? 7.117 12.023 21.734 1 96.38 31 LEU B CA 1
ATOM 2705 C C . LEU B 1 31 ? 6.277 11.117 22.641 1 96.38 31 LEU B C 1
ATOM 2707 O O . LEU B 1 31 ? 6.57 9.93 22.766 1 96.38 31 LEU B O 1
ATOM 2711 N N . ARG B 1 32 ? 5.262 11.711 23.188 1 95 32 ARG B N 1
ATOM 2712 C CA . ARG B 1 32 ? 4.258 11.016 24 1 95 32 ARG B CA 1
ATOM 2713 C C . ARG B 1 32 ? 2.869 11.164 23.375 1 95 32 ARG B C 1
ATOM 2715 O O . ARG B 1 32 ? 2.479 12.258 22.969 1 95 32 ARG B O 1
ATOM 2722 N N . SER B 1 33 ? 2.199 10.039 23.312 1 90.44 33 SER B N 1
ATOM 2723 C CA . SER B 1 33 ? 0.823 10.102 22.844 1 90.44 33 SER B CA 1
ATOM 2724 C C . SER B 1 33 ? -0.079 10.812 23.844 1 90.44 33 SER B C 1
ATOM 2726 O O . SER B 1 33 ? -0.016 10.539 25.047 1 90.44 33 SER B O 1
ATOM 2728 N N . SER B 1 34 ? -0.886 11.758 23.328 1 93.56 34 SER B N 1
ATOM 2729 C CA . SER B 1 34 ? -1.766 12.531 24.203 1 93.56 34 SER B CA 1
ATOM 2730 C C . SER B 1 34 ? -3.053 12.922 23.469 1 93.56 34 SER B C 1
ATOM 2732 O O . SER B 1 34 ? -3.102 12.93 22.25 1 93.56 34 SER B O 1
ATOM 2734 N N . ILE B 1 35 ? -4.027 13.156 24.266 1 93.5 35 ILE B N 1
ATOM 2735 C CA . ILE B 1 35 ? -5.312 13.633 23.766 1 93.5 35 ILE B CA 1
ATOM 2736 C C . ILE B 1 35 ? -5.84 14.742 24.688 1 93.5 35 ILE B C 1
ATOM 2738 O O . ILE B 1 35 ? -5.695 14.664 25.906 1 93.5 35 ILE B O 1
ATOM 2742 N N . THR B 1 36 ? -6.32 15.805 24.141 1 96.69 36 THR B N 1
ATOM 2743 C CA . THR B 1 36 ? -6.969 16.891 24.875 1 96.69 36 THR B CA 1
ATOM 2744 C C . THR B 1 36 ? -8.453 16.969 24.516 1 96.69 36 THR B C 1
ATOM 2746 O O . THR B 1 36 ? -8.805 17.125 23.344 1 96.69 36 THR B O 1
ATOM 2749 N N . ILE B 1 37 ? -9.297 16.906 25.516 1 95.19 37 ILE B N 1
ATOM 2750 C CA . ILE B 1 37 ? -10.734 16.844 25.281 1 95.19 37 ILE B CA 1
ATOM 2751 C C . ILE B 1 37 ? -11.391 18.156 25.734 1 95.19 37 ILE B C 1
ATOM 2753 O O . ILE B 1 37 ? -11.367 18.484 26.922 1 95.19 37 ILE B O 1
ATOM 2757 N N . PHE B 1 38 ? -11.992 18.859 24.797 1 97.38 38 PHE B N 1
ATOM 2758 C CA . PHE B 1 38 ? -12.711 20.078 25.094 1 97.38 38 PHE B CA 1
ATOM 2759 C C . PHE B 1 38 ? -14.195 19.812 25.297 1 97.38 38 PHE B C 1
ATOM 2761 O O . PHE B 1 38 ? -14.633 18.656 25.25 1 97.38 38 PHE B O 1
ATOM 2768 N N . PRO B 1 39 ? -15.008 20.781 25.578 1 96.25 39 PRO B N 1
ATOM 2769 C CA . PRO B 1 39 ? -16.406 20.547 25.922 1 96.25 39 PRO B CA 1
ATOM 2770 C C . PRO B 1 39 ? -17.156 19.781 24.844 1 96.25 39 PRO B C 1
ATOM 2772 O O . PRO B 1 39 ? -16.906 19.969 23.641 1 96.25 39 PRO B O 1
ATOM 2775 N N . LYS B 1 40 ? -18.078 18.969 25.297 1 94.38 40 LYS B N 1
ATOM 2776 C CA . LYS B 1 40 ? -18.906 18.156 24.406 1 94.38 40 LYS B CA 1
ATOM 2777 C C . LYS B 1 40 ? -19.891 19.016 23.625 1 94.38 40 LYS B C 1
ATOM 2779 O O . LYS B 1 40 ? -20.141 20.172 23.984 1 94.38 40 LYS B O 1
ATOM 2784 N N . ARG B 1 41 ? -20.375 18.438 22.594 1 94.06 41 ARG B N 1
ATOM 2785 C CA . ARG B 1 41 ? -21.469 19.062 21.844 1 94.06 41 ARG B CA 1
ATOM 2786 C C . ARG B 1 41 ? -22.75 19.109 22.672 1 94.06 41 ARG B C 1
ATOM 2788 O O . ARG B 1 41 ? -23.094 18.141 23.344 1 94.06 41 ARG B O 1
ATOM 2795 N N . LEU B 1 42 ? -23.375 20.25 22.672 1 92.94 42 LEU B N 1
ATOM 2796 C CA . LEU B 1 42 ? -24.703 20.438 23.25 1 92.94 42 LEU B CA 1
ATOM 2797 C C . LEU B 1 42 ? -25.672 21 22.219 1 92.94 42 LEU B C 1
ATOM 2799 O O . LEU B 1 42 ? -25.281 21.781 21.344 1 92.94 42 LEU B O 1
ATOM 2803 N N . GLU B 1 43 ? -26.875 20.656 22.359 1 90 43 GLU B N 1
ATOM 2804 C CA . GLU B 1 43 ? -27.906 21.203 21.484 1 90 43 GLU B CA 1
ATOM 2805 C C . GLU B 1 43 ? -28.125 22.688 21.75 1 90 43 GLU B C 1
ATOM 2807 O O . GLU B 1 43 ? -28.438 23.438 20.812 1 90 43 GLU B O 1
ATOM 2812 N N . SER B 1 44 ? -27.859 23.062 22.891 1 89.94 44 SER B N 1
ATOM 2813 C CA . SER B 1 44 ? -28.219 24.406 23.344 1 89.94 44 SER B CA 1
ATOM 2814 C C . SER B 1 44 ? -27.141 25.406 22.953 1 89.94 44 SER B C 1
ATOM 2816 O O . SER B 1 44 ? -27.312 26.625 23.125 1 89.94 44 SER B O 1
ATOM 2818 N N . ARG B 1 45 ? -26.062 24.969 22.469 1 90.5 45 ARG B N 1
ATOM 2819 C CA . ARG B 1 45 ? -25 25.891 22.125 1 90.5 45 ARG B CA 1
ATOM 2820 C C . ARG B 1 45 ? -24.188 25.391 20.938 1 90.5 45 ARG B C 1
ATOM 2822 O O . ARG B 1 45 ? -24.094 24.172 20.719 1 90.5 45 ARG B O 1
ATOM 2829 N N . PRO B 1 46 ? -23.531 26.281 20.266 1 92 46 PRO B N 1
ATOM 2830 C CA . PRO B 1 46 ? -22.625 25.859 19.188 1 92 46 PRO B CA 1
ATOM 2831 C C . PRO B 1 46 ? -21.391 25.156 19.688 1 92 46 PRO B C 1
ATOM 2833 O O . PRO B 1 46 ? -21.078 25.188 20.891 1 92 46 PRO B O 1
ATOM 2836 N N . ASP B 1 47 ? -20.688 24.641 18.844 1 94.88 47 ASP B N 1
ATOM 2837 C CA . ASP B 1 47 ? -19.562 23.75 19.156 1 94.88 47 ASP B CA 1
ATOM 2838 C C . ASP B 1 47 ? -18.297 24.547 19.469 1 94.88 47 ASP B C 1
ATOM 2840 O O . ASP B 1 47 ? -18.156 25.688 19.031 1 94.88 47 ASP B O 1
ATOM 2844 N N . PHE B 1 48 ? -17.422 24 20.297 1 96.06 48 PHE B N 1
ATOM 2845 C CA . PHE B 1 48 ? -16.016 24.359 20.328 1 96.06 48 PHE B CA 1
ATOM 2846 C C . PHE B 1 48 ? -15.258 23.719 19.172 1 96.06 48 PHE B C 1
ATOM 2848 O O . PHE B 1 48 ? -15.438 22.531 18.875 1 96.06 48 PHE B O 1
ATOM 2855 N N . ARG B 1 49 ? -14.43 24.516 18.453 1 96 49 ARG B N 1
ATOM 2856 C CA . ARG B 1 49 ? -13.789 23.969 17.266 1 96 49 ARG B CA 1
ATOM 2857 C C . ARG B 1 49 ? -12.328 24.406 17.172 1 96 49 ARG B C 1
ATOM 2859 O O . ARG B 1 49 ? -11.992 25.547 17.5 1 96 49 ARG B O 1
ATOM 2866 N N . VAL B 1 50 ? -11.547 23.469 16.859 1 96.5 50 VAL B N 1
ATOM 2867 C CA . VAL B 1 50 ? -10.234 23.75 16.297 1 96.5 50 VAL B CA 1
ATOM 2868 C C . VAL B 1 50 ? -10.32 23.734 14.773 1 96.5 50 VAL B C 1
ATOM 2870 O O . VAL B 1 50 ? -10.609 22.703 14.164 1 96.5 50 VAL B O 1
ATOM 2873 N N . TRP B 1 51 ? -9.992 24.812 14.156 1 95.69 51 TRP B N 1
ATOM 2874 C CA . TRP B 1 51 ? -10.203 24.922 12.719 1 95.69 51 TRP B CA 1
ATOM 2875 C C . TRP B 1 51 ? -9.094 24.219 11.953 1 95.69 51 TRP B C 1
ATOM 2877 O O . TRP B 1 51 ? -9.289 23.797 10.805 1 95.69 51 TRP B O 1
ATOM 2887 N N . ASN B 1 52 ? -7.973 24.141 12.633 1 96.19 52 ASN B N 1
ATOM 2888 C CA . ASN B 1 52 ? -6.836 23.453 12.031 1 96.19 52 ASN B CA 1
ATOM 2889 C C . ASN B 1 52 ? -7.094 21.953 11.891 1 96.19 52 ASN B C 1
ATOM 2891 O O . ASN B 1 52 ? -7.66 21.328 12.789 1 96.19 52 ASN B O 1
ATOM 2895 N N . SER B 1 53 ? -6.66 21.391 10.805 1 91.69 53 SER B N 1
ATOM 2896 C CA . SER B 1 53 ? -6.695 19.938 10.68 1 91.69 53 SER B CA 1
ATOM 2897 C C . SER B 1 53 ? -5.676 19.281 11.594 1 91.69 53 SER B C 1
ATOM 2899 O O . SER B 1 53 ? -5.914 18.188 12.117 1 91.69 53 SER B O 1
ATOM 2901 N N . HIS B 1 54 ? -4.484 19.891 11.688 1 94.75 54 HIS B N 1
ATOM 2902 C CA . HIS B 1 54 ? -3.418 19.484 12.602 1 94.75 54 HIS B CA 1
ATOM 2903 C C . HIS B 1 54 ? -2.955 20.656 13.453 1 94.75 54 HIS B C 1
ATOM 2905 O O . HIS B 1 54 ? -3.088 21.812 13.055 1 94.75 54 HIS B O 1
ATOM 2911 N N . LEU B 1 55 ? -2.445 20.328 14.648 1 97.56 55 LEU B N 1
ATOM 2912 C CA . LEU B 1 55 ? -1.964 21.359 15.555 1 97.56 55 LEU B CA 1
ATOM 2913 C C . LEU B 1 55 ? -0.813 22.141 14.93 1 97.56 55 LEU B C 1
ATOM 2915 O O . LEU B 1 55 ? -0.704 23.344 15.125 1 97.56 55 LEU B O 1
ATOM 2919 N N . ILE B 1 56 ? -0.023 21.438 14.258 1 97.88 56 ILE B N 1
ATOM 2920 C CA . ILE B 1 56 ? 1.115 22.062 13.586 1 97.88 56 ILE B CA 1
ATOM 2921 C C . ILE B 1 56 ? 1.09 21.719 12.102 1 97.88 56 ILE B C 1
ATOM 2923 O O . ILE B 1 56 ? 1.105 20.547 11.727 1 97.88 56 ILE B O 1
ATOM 2927 N N . ARG B 1 57 ? 1.009 22.766 11.281 1 96.94 57 ARG B N 1
ATOM 2928 C CA . ARG B 1 57 ? 1.058 22.656 9.828 1 96.94 57 ARG B CA 1
ATOM 2929 C C . ARG B 1 57 ? 1.805 23.828 9.211 1 96.94 57 ARG B C 1
ATOM 2931 O O . ARG B 1 57 ? 1.891 24.906 9.805 1 96.94 57 ARG B O 1
ATOM 2938 N N . TYR B 1 58 ? 2.309 23.578 8.07 1 98.38 58 TYR B N 1
ATOM 2939 C CA . TYR B 1 58 ? 2.98 24.641 7.344 1 98.38 58 TYR B CA 1
ATOM 2940 C C . TYR B 1 58 ? 2.021 25.328 6.379 1 98.38 58 TYR B C 1
ATOM 2942 O O . TYR B 1 58 ? 1.147 24.688 5.797 1 98.38 58 TYR B O 1
ATOM 2950 N N . ALA B 1 59 ? 2.262 26.578 6.152 1 98.38 59 ALA B N 1
ATOM 2951 C CA . ALA B 1 59 ? 1.436 27.391 5.273 1 98.38 59 ALA B CA 1
ATOM 2952 C C . ALA B 1 59 ? 1.755 27.125 3.805 1 98.38 59 ALA B C 1
ATOM 2954 O O . ALA B 1 59 ? 2.805 26.562 3.486 1 98.38 59 ALA B O 1
ATOM 2955 N N . GLY B 1 60 ? 0.788 27.391 2.977 1 98.06 60 GLY B N 1
ATOM 2956 C CA . GLY B 1 60 ? 0.941 27.469 1.532 1 98.06 60 GLY B CA 1
ATOM 2957 C C . GLY B 1 60 ? 0.466 28.781 0.952 1 98.06 60 GLY B C 1
ATOM 2958 O O . GLY B 1 60 ? -0.603 29.281 1.316 1 98.06 60 GLY B O 1
ATOM 2959 N N . TYR B 1 61 ? 1.301 29.391 0.073 1 97.81 61 TYR B N 1
ATOM 2960 C CA . TYR B 1 61 ? 1.002 30.703 -0.493 1 97.81 61 TYR B CA 1
ATOM 2961 C C . TYR B 1 61 ? 0.868 30.609 -2.01 1 97.81 61 TYR B C 1
ATOM 2963 O O . TYR B 1 61 ? 1.807 30.219 -2.701 1 97.81 61 TYR B O 1
ATOM 2971 N N . LYS B 1 62 ? -0.267 30.953 -2.443 1 95.5 62 LYS B N 1
ATOM 2972 C CA . LYS B 1 62 ? -0.415 31.109 -3.889 1 95.5 62 LYS B CA 1
ATOM 2973 C C . LYS B 1 62 ? 0.153 32.438 -4.363 1 95.5 62 LYS B C 1
ATOM 2975 O O . LYS B 1 62 ? -0.265 33.5 -3.893 1 95.5 62 LYS B O 1
ATOM 2980 N N . MET B 1 63 ? 1.007 32.312 -5.273 1 95.25 63 MET B N 1
ATOM 2981 C CA . MET B 1 63 ? 1.63 33.531 -5.789 1 95.25 63 MET B CA 1
ATOM 2982 C C . MET B 1 63 ? 0.917 34.031 -7.047 1 95.25 63 MET B C 1
ATOM 2984 O O . MET B 1 63 ? 0.17 33.281 -7.672 1 95.25 63 MET B O 1
ATOM 2988 N N . ASP B 1 64 ? 1.168 35.219 -7.457 1 93.25 64 ASP B N 1
ATOM 2989 C CA . ASP B 1 64 ? 0.512 35.844 -8.602 1 93.25 64 ASP B CA 1
ATOM 2990 C C . ASP B 1 64 ? 0.841 35.125 -9.891 1 93.25 64 ASP B C 1
ATOM 2992 O O . ASP B 1 64 ? 0.009 35.031 -10.805 1 93.25 64 ASP B O 1
ATOM 2996 N N . ASN B 1 65 ? 1.998 34.594 -9.953 1 94.12 65 ASN B N 1
ATOM 2997 C CA . ASN B 1 65 ? 2.428 33.906 -11.172 1 94.12 65 ASN B CA 1
ATOM 2998 C C . ASN B 1 65 ? 1.909 32.469 -11.227 1 94.12 65 ASN B C 1
ATOM 3000 O O . ASN B 1 65 ? 2.248 31.719 -12.148 1 94.12 65 ASN B O 1
ATOM 3004 N N . GLY B 1 66 ? 1.161 32.094 -10.188 1 91.31 66 GLY B N 1
ATOM 3005 C CA . GLY B 1 66 ? 0.545 30.781 -10.203 1 91.31 66 GLY B CA 1
ATOM 3006 C C . GLY B 1 66 ? 1.321 29.75 -9.406 1 91.31 66 GLY B C 1
ATOM 3007 O O . GLY B 1 66 ? 0.819 28.656 -9.141 1 91.31 66 GLY B O 1
ATOM 3008 N N . THR B 1 67 ? 2.506 30.062 -9.039 1 93.69 67 THR B N 1
ATOM 3009 C CA . THR B 1 67 ? 3.311 29.141 -8.25 1 93.69 67 THR B CA 1
ATOM 3010 C C . THR B 1 67 ? 2.869 29.141 -6.793 1 93.69 67 THR B C 1
ATOM 3012 O O . THR B 1 67 ? 2.123 30.031 -6.367 1 93.69 67 THR B O 1
ATOM 3015 N N . VAL B 1 68 ? 3.258 28.062 -6.129 1 95.81 68 VAL B N 1
ATOM 3016 C CA . VAL B 1 68 ? 2.91 27.938 -4.719 1 95.81 68 VAL B CA 1
ATOM 3017 C C . VAL B 1 68 ? 4.184 27.875 -3.875 1 95.81 68 VAL B C 1
ATOM 3019 O O . VAL B 1 68 ? 5.121 27.141 -4.207 1 95.81 68 VAL B O 1
ATOM 3022 N N . ILE B 1 69 ? 4.285 28.75 -2.854 1 97.06 69 ILE B N 1
ATOM 3023 C CA . ILE B 1 69 ? 5.332 28.672 -1.842 1 97.06 69 ILE B CA 1
ATOM 3024 C C . ILE B 1 69 ? 4.793 27.984 -0.594 1 97.06 69 ILE B C 1
ATOM 3026 O O . ILE B 1 69 ? 3.73 28.344 -0.082 1 97.06 69 ILE B O 1
ATOM 3030 N N . GLY B 1 70 ? 5.531 26.938 -0.168 1 97.56 70 GLY B N 1
ATOM 3031 C CA . GLY B 1 70 ? 5.078 26.188 0.994 1 97.56 70 GLY B CA 1
ATOM 3032 C C . GLY B 1 70 ? 4.254 24.969 0.635 1 97.56 70 GLY B C 1
ATOM 3033 O O . GLY B 1 70 ? 4.535 24.297 -0.358 1 97.56 70 GLY B O 1
ATOM 3034 N N . ASP B 1 71 ? 3.334 24.594 1.507 1 96.88 71 ASP B N 1
ATOM 3035 C CA . ASP B 1 71 ? 2.566 23.359 1.349 1 96.88 71 ASP B CA 1
ATOM 3036 C C . ASP B 1 71 ? 1.263 23.609 0.597 1 96.88 71 ASP B C 1
ATOM 3038 O O . ASP B 1 71 ? 0.325 24.188 1.15 1 96.88 71 ASP B O 1
ATOM 3042 N N . PRO B 1 72 ? 1.146 23.094 -0.591 1 94.06 72 PRO B N 1
ATOM 3043 C CA . PRO B 1 72 ? -0.065 23.328 -1.383 1 94.06 72 PRO B CA 1
ATOM 3044 C C . PRO B 1 72 ? -1.324 22.797 -0.703 1 94.06 72 PRO B C 1
ATOM 3046 O O . PRO B 1 72 ? -2.424 23.297 -0.947 1 94.06 72 PRO B O 1
ATOM 3049 N N . ALA B 1 73 ? -1.157 21.875 0.163 1 90.81 73 ALA B N 1
ATOM 3050 C CA . ALA B 1 73 ? -2.311 21.266 0.822 1 90.81 73 ALA B CA 1
ATOM 3051 C C . ALA B 1 73 ? -2.98 22.25 1.775 1 90.81 73 ALA B C 1
ATOM 3053 O O . ALA B 1 73 ? -4.145 22.062 2.145 1 90.81 73 ALA B O 1
ATOM 3054 N N . ASN B 1 74 ? -2.305 23.328 2.131 1 95.56 74 ASN B N 1
ATOM 3055 C CA . ASN B 1 74 ? -2.832 24.234 3.143 1 95.56 74 ASN B CA 1
ATOM 3056 C C . ASN B 1 74 ? -3.125 25.625 2.561 1 95.56 74 ASN B C 1
ATOM 3058 O O . ASN B 1 74 ? -3.178 26.609 3.293 1 95.56 74 ASN B O 1
ATOM 3062 N N . LEU B 1 75 ? -3.311 25.641 1.24 1 95.25 75 LEU B N 1
ATOM 3063 C CA . LEU B 1 75 ? -3.574 26.922 0.571 1 95.25 75 LEU B CA 1
ATOM 3064 C C . LEU B 1 75 ? -4.832 27.578 1.126 1 95.25 75 LEU B C 1
ATOM 3066 O O . LEU B 1 75 ? -4.801 28.734 1.55 1 95.25 75 LEU B O 1
ATOM 3070 N N . THR B 1 76 ? -5.91 26.828 1.149 1 94.5 76 THR B N 1
ATOM 3071 C CA . THR B 1 76 ? -7.211 27.359 1.545 1 94.5 76 THR B CA 1
ATOM 3072 C C . THR B 1 76 ? -7.191 27.797 3.004 1 94.5 76 THR B C 1
ATOM 3074 O O . THR B 1 76 ? -7.648 28.891 3.328 1 94.5 76 THR B O 1
ATOM 3077 N N . PHE B 1 77 ? -6.66 27.062 3.791 1 96.19 77 PHE B N 1
ATOM 3078 C CA . PHE B 1 77 ? -6.637 27.406 5.207 1 96.19 77 PHE B CA 1
ATOM 3079 C C . PHE B 1 77 ? -5.719 28.594 5.453 1 96.19 77 PHE B C 1
ATOM 3081 O O . PHE B 1 77 ? -6 29.438 6.312 1 96.19 77 PHE B O 1
ATOM 3088 N N . THR B 1 78 ? -4.582 28.609 4.773 1 97.94 78 THR B N 1
ATOM 3089 C CA . THR B 1 78 ? -3.684 29.75 4.875 1 97.94 78 THR B CA 1
ATOM 3090 C C . THR B 1 78 ? -4.414 31.047 4.531 1 97.94 78 THR B C 1
ATOM 3092 O O . THR B 1 78 ? -4.273 32.031 5.234 1 97.94 78 THR B O 1
ATOM 3095 N N . GLU B 1 79 ? -5.199 31.016 3.533 1 95.62 79 GLU B N 1
ATOM 3096 C CA . GLU B 1 79 ? -5.977 32.188 3.139 1 95.62 79 GLU B CA 1
ATOM 3097 C C . GLU B 1 79 ? -6.945 32.594 4.242 1 95.62 79 GLU B C 1
ATOM 3099 O O . GLU B 1 79 ? -7.129 33.781 4.496 1 95.62 79 GLU B O 1
ATOM 3104 N N . GLN B 1 80 ? -7.57 31.625 4.832 1 94.44 80 GLN B N 1
ATOM 3105 C CA . GLN B 1 80 ? -8.477 31.922 5.938 1 94.44 80 GLN B CA 1
ATOM 3106 C C . GLN B 1 80 ? -7.738 32.594 7.086 1 94.44 80 GLN B C 1
ATOM 3108 O O . GLN B 1 80 ? -8.25 33.562 7.688 1 94.44 80 GLN B O 1
ATOM 3113 N N . CYS B 1 81 ? -6.594 32.125 7.379 1 97.31 81 CYS B N 1
ATOM 3114 C CA . CYS B 1 81 ? -5.797 32.719 8.453 1 97.31 81 CYS B CA 1
ATOM 3115 C C . CYS B 1 81 ? -5.449 34.156 8.141 1 97.31 81 CYS B C 1
ATOM 3117 O O . CYS B 1 81 ? -5.535 35.031 9.008 1 97.31 81 CYS B O 1
ATOM 3119 N N . ILE B 1 82 ? -5.074 34.406 6.93 1 96.38 82 ILE B N 1
ATOM 3120 C CA . ILE B 1 82 ? -4.711 35.75 6.512 1 96.38 82 ILE B CA 1
ATOM 3121 C C . ILE B 1 82 ? -5.926 36.656 6.617 1 96.38 82 ILE B C 1
ATOM 3123 O O . ILE B 1 82 ? -5.824 37.781 7.121 1 96.38 82 ILE B O 1
ATOM 3127 N N . LYS B 1 83 ? -7.035 36.219 6.219 1 93.88 83 LYS B N 1
ATOM 3128 C CA . LYS B 1 83 ? -8.273 36.969 6.309 1 93.88 83 LYS B CA 1
ATOM 3129 C C . LYS B 1 83 ? -8.609 37.312 7.762 1 93.88 83 LYS B C 1
ATOM 3131 O O . LYS B 1 83 ? -9.188 38.375 8.039 1 93.88 83 LYS B O 1
ATOM 3136 N N . LEU B 1 84 ? -8.188 36.469 8.633 1 95.06 84 LEU B N 1
ATOM 3137 C CA . LEU B 1 84 ? -8.492 36.656 10.047 1 95.06 84 LEU B CA 1
ATOM 3138 C C . LEU B 1 84 ? -7.43 37.5 10.727 1 95.06 84 LEU B C 1
ATOM 3140 O O . LEU B 1 84 ? -7.484 37.75 11.938 1 95.06 84 LEU B O 1
ATOM 3144 N N . GLY B 1 85 ? -6.418 37.938 10 1 94.75 85 GLY B N 1
ATOM 3145 C CA . GLY B 1 85 ? -5.488 38.906 10.523 1 94.75 85 GLY B CA 1
ATOM 3146 C C . GLY B 1 85 ? -4.078 38.375 10.688 1 94.75 85 GLY B C 1
ATOM 3147 O O . GLY B 1 85 ? -3.18 39.094 11.117 1 94.75 85 GLY B O 1
ATOM 3148 N N . TRP B 1 86 ? -3.865 37.125 10.352 1 97.25 86 TRP B N 1
ATOM 3149 C CA . TRP B 1 86 ? -2.521 36.562 10.438 1 97.25 86 TRP B CA 1
ATOM 3150 C C . TRP B 1 86 ? -1.617 37.156 9.359 1 97.25 86 TRP B C 1
ATOM 3152 O O . TRP B 1 86 ? -2.025 37.281 8.203 1 97.25 86 TRP B O 1
ATOM 3162 N N . LYS B 1 87 ? -0.363 37.5 9.766 1 96.94 87 LYS B N 1
ATOM 3163 C CA . LYS B 1 87 ? 0.581 38.094 8.82 1 96.94 87 LYS B CA 1
ATOM 3164 C C . LYS B 1 87 ? 1.431 37.031 8.148 1 96.94 87 LYS B C 1
ATOM 3166 O O . LYS B 1 87 ? 2.232 36.344 8.805 1 96.94 87 LYS B O 1
ATOM 3171 N N . PRO B 1 88 ? 1.261 36.938 6.859 1 96.88 88 PRO B N 1
ATOM 3172 C CA . PRO B 1 88 ? 2.027 35.906 6.129 1 96.88 88 PRO B CA 1
ATOM 3173 C C . PRO B 1 88 ? 3.518 36.25 6.066 1 96.88 88 PRO B C 1
ATOM 3175 O O . PRO B 1 88 ? 3.896 37.406 5.973 1 96.88 88 PRO B O 1
ATOM 3178 N N . LYS B 1 89 ? 4.391 35.219 6.051 1 97 89 LYS B N 1
ATOM 3179 C CA . LYS B 1 89 ? 5.84 35.375 5.969 1 97 89 LYS B CA 1
ATOM 3180 C C . LYS B 1 89 ? 6.367 34.906 4.617 1 97 89 LYS B C 1
ATOM 3182 O O . LYS B 1 89 ? 7.508 35.188 4.25 1 97 89 LYS B O 1
ATOM 3187 N N . TYR B 1 90 ? 5.66 34.156 3.898 1 97.19 90 TYR B N 1
ATOM 3188 C CA . TYR B 1 90 ? 5.934 33.688 2.545 1 97.19 90 TYR B CA 1
ATOM 3189 C C . TYR B 1 90 ? 7.164 32.781 2.514 1 97.19 90 TYR B C 1
ATOM 3191 O O . TYR B 1 90 ? 7.977 32.875 1.588 1 97.19 90 TYR B O 1
ATOM 3199 N N . GLY B 1 91 ? 7.348 32.031 3.594 1 97 91 GLY B N 1
ATOM 3200 C CA . GLY B 1 91 ? 8.367 30.984 3.631 1 97 91 GLY B CA 1
ATOM 3201 C C . GLY B 1 91 ? 7.832 29.609 3.273 1 97 91 GLY B C 1
ATOM 3202 O O . GLY B 1 91 ? 6.621 29.375 3.316 1 97 91 GLY B O 1
ATOM 3203 N N . LYS B 1 92 ? 8.766 28.688 2.988 1 97.38 92 LYS B N 1
ATOM 3204 C CA . LYS B 1 92 ? 8.383 27.344 2.559 1 97.38 92 LYS B CA 1
ATOM 3205 C C . LYS B 1 92 ? 7.852 26.516 3.73 1 97.38 92 LYS B C 1
ATOM 3207 O O . LYS B 1 92 ? 7.117 25.547 3.531 1 97.38 92 LYS B O 1
ATOM 3212 N N . PHE B 1 93 ? 8.281 26.875 4.918 1 98.31 93 PHE B N 1
ATOM 3213 C CA . PHE B 1 93 ? 7.922 26.078 6.086 1 98.31 93 PHE B CA 1
ATOM 3214 C C . PHE B 1 93 ? 7.441 26.969 7.219 1 98.31 93 PHE B C 1
ATOM 3216 O O . PHE B 1 93 ? 7.855 26.797 8.367 1 98.31 93 PHE B O 1
ATOM 3223 N N . ASP B 1 94 ? 6.543 27.938 6.879 1 98.38 94 ASP B N 1
ATOM 3224 C CA . ASP B 1 94 ? 5.953 28.812 7.887 1 98.38 94 ASP B CA 1
ATOM 3225 C C . ASP B 1 94 ? 4.844 28.094 8.648 1 98.38 94 ASP B C 1
ATOM 3227 O O . ASP B 1 94 ? 3.895 27.578 8.047 1 98.38 94 ASP B O 1
ATOM 3231 N N . VAL B 1 95 ? 5.004 28.094 9.93 1 98.56 95 VAL B N 1
ATOM 3232 C CA . VAL B 1 95 ? 4.02 27.422 10.773 1 98.56 95 VAL B CA 1
ATOM 3233 C C . VAL B 1 95 ? 2.736 28.25 10.82 1 98.56 95 VAL B C 1
ATOM 3235 O O . VAL B 1 95 ? 2.777 29.453 11.102 1 98.56 95 VAL B O 1
ATOM 3238 N N . LEU B 1 96 ? 1.634 27.625 10.523 1 98.5 96 LEU B N 1
ATOM 3239 C CA . LEU B 1 96 ? 0.329 28.266 10.602 1 98.5 96 LEU B CA 1
ATOM 3240 C C . LEU B 1 96 ? -0.072 28.5 12.055 1 98.5 96 LEU B C 1
ATOM 3242 O O . LEU B 1 96 ? 0.306 27.734 12.945 1 98.5 96 LEU B O 1
ATOM 3246 N N . PRO B 1 97 ? -0.861 29.594 12.273 1 98.44 97 PRO B N 1
ATOM 3247 C CA . PRO B 1 97 ? -1.408 29.781 13.617 1 98.44 97 PRO B CA 1
ATOM 3248 C C . PRO B 1 97 ? -2.559 28.828 13.93 1 98.44 97 PRO B C 1
ATOM 3250 O O . PRO B 1 97 ? -3.02 28.109 13.047 1 98.44 97 PRO B O 1
ATOM 3253 N N . LEU B 1 98 ? -2.91 28.766 15.203 1 98.44 98 LEU B N 1
ATOM 3254 C CA . LEU B 1 98 ? -4.113 28.062 15.617 1 98.44 98 LEU B CA 1
ATOM 3255 C C . LEU B 1 98 ? -5.336 28.969 15.531 1 98.44 98 LEU B C 1
ATOM 3257 O O . LEU B 1 98 ? -5.305 30.109 16 1 98.44 98 LEU B O 1
ATOM 3261 N N . VAL B 1 99 ? -6.375 28.516 14.883 1 97.81 99 VAL B N 1
ATOM 3262 C CA . VAL B 1 99 ? -7.656 29.219 14.82 1 97.81 99 VAL B CA 1
ATOM 3263 C C . VAL B 1 99 ? -8.688 28.469 15.664 1 97.81 99 VAL B C 1
ATOM 3265 O O . VAL B 1 99 ? -9.031 27.328 15.367 1 97.81 99 VAL B O 1
ATOM 3268 N N . LEU B 1 100 ? -9.203 29.156 16.672 1 97.69 100 LEU B N 1
ATOM 3269 C CA . LEU B 1 100 ? -10.047 28.5 17.672 1 97.69 100 LEU B CA 1
ATOM 3270 C C . LEU B 1 100 ? -11.359 29.266 17.844 1 97.69 100 LEU B C 1
ATOM 3272 O O . LEU B 1 100 ? -11.359 30.5 17.875 1 97.69 100 LEU B O 1
ATOM 3276 N N . SER B 1 101 ? -12.43 28.562 17.859 1 95.94 101 SER B N 1
ATOM 3277 C CA . SER B 1 101 ? -13.727 29.156 18.172 1 95.94 101 SER B CA 1
ATOM 3278 C C . SER B 1 101 ? -14.375 28.453 19.359 1 95.94 101 SER B C 1
ATOM 3280 O O . SER B 1 101 ? -14.336 27.234 19.469 1 95.94 101 SER B O 1
ATOM 3282 N N . ALA B 1 102 ? -14.891 29.234 20.25 1 95.56 102 ALA B N 1
ATOM 3283 C CA . ALA B 1 102 ? -15.523 28.719 21.469 1 95.56 102 ALA B CA 1
ATOM 3284 C C . ALA B 1 102 ? -17.031 28.969 21.438 1 95.56 102 ALA B C 1
ATOM 3286 O O . ALA B 1 102 ? -17.484 30.109 21.531 1 95.56 102 ALA B O 1
ATOM 3287 N N . ALA B 1 103 ? -17.766 27.922 21.297 1 92.31 103 ALA B N 1
ATOM 3288 C CA . ALA B 1 103 ? -19.219 27.922 21.484 1 92.31 103 ALA B CA 1
ATOM 3289 C C . ALA B 1 103 ? -19.875 29 20.609 1 92.31 103 ALA B C 1
ATOM 3291 O O . ALA B 1 103 ? -20.672 29.797 21.109 1 92.31 103 ALA B O 1
ATOM 3292 N N . GLY B 1 104 ? -19.469 29.125 19.438 1 86.88 104 GLY B N 1
ATOM 3293 C CA . GLY B 1 104 ? -20.156 29.984 18.484 1 86.88 104 GLY B CA 1
ATOM 3294 C C . GLY B 1 104 ? -19.547 31.375 18.391 1 86.88 104 GLY B C 1
ATOM 3295 O O . GLY B 1 104 ? -19.891 32.156 17.484 1 86.88 104 GLY B O 1
ATOM 3296 N N . ALA B 1 105 ? -18.703 31.75 19.359 1 91.38 105 ALA B N 1
ATOM 3297 C CA . ALA B 1 105 ? -18 33 19.203 1 91.38 105 ALA B CA 1
ATOM 3298 C C . ALA B 1 105 ? -17.141 33.031 17.938 1 91.38 105 ALA B C 1
ATOM 3300 O O . ALA B 1 105 ? -16.766 31.969 17.438 1 91.38 105 ALA B O 1
ATOM 3301 N N . ASP B 1 106 ? -16.922 34.219 17.453 1 93.38 106 ASP B N 1
ATOM 3302 C CA . ASP B 1 106 ? -16.031 34.344 16.312 1 93.38 106 ASP B CA 1
ATOM 3303 C C . ASP B 1 106 ? -14.641 33.781 16.641 1 93.38 106 ASP B C 1
ATOM 3305 O O . ASP B 1 106 ? -14.164 33.938 17.781 1 93.38 106 ASP B O 1
ATOM 3309 N N . PRO B 1 107 ? -14.016 33.219 15.656 1 96 107 PRO B N 1
ATOM 3310 C CA . PRO B 1 107 ? -12.727 32.562 15.914 1 96 107 PRO B CA 1
ATOM 3311 C C . PRO B 1 107 ? -11.617 33.562 16.266 1 96 107 PRO B C 1
ATOM 3313 O O . PRO B 1 107 ? -11.656 34.719 15.82 1 96 107 PRO B O 1
ATOM 3316 N N . GLU B 1 108 ? -10.742 33.156 17.062 1 96.75 108 GLU B N 1
ATOM 3317 C CA . GLU B 1 108 ? -9.523 33.875 17.391 1 96.75 108 GLU B CA 1
ATOM 3318 C C . GLU B 1 108 ? -8.289 33.156 16.844 1 96.75 108 GLU B C 1
ATOM 3320 O O . GLU B 1 108 ? -8.266 31.938 16.75 1 96.75 108 GLU B O 1
ATOM 3325 N N . VAL B 1 109 ? -7.312 34 16.469 1 97.88 109 VAL B N 1
ATOM 3326 C CA . VAL B 1 109 ? -6.078 33.5 15.875 1 97.88 109 VAL B CA 1
ATOM 3327 C C . VAL B 1 109 ? -4.938 33.594 16.875 1 97.88 109 VAL B C 1
ATOM 3329 O O . VAL B 1 109 ? -4.711 34.688 17.453 1 97.88 109 VAL B O 1
ATOM 3332 N N . PHE B 1 110 ? -4.227 32.469 17.125 1 98.19 110 PHE B N 1
ATOM 3333 C CA . PHE B 1 110 ? -3.123 32.438 18.078 1 98.19 110 PHE B CA 1
ATOM 3334 C C . PHE B 1 110 ? -1.857 31.906 17.422 1 98.19 110 PHE B C 1
ATOM 3336 O O . PHE B 1 110 ? -1.865 30.812 16.844 1 98.19 110 PHE B O 1
ATOM 3343 N N . GLU B 1 111 ? -0.793 32.625 17.531 1 97.88 111 GLU B N 1
ATOM 3344 C CA . GLU B 1 111 ? 0.482 32.125 17.047 1 97.88 111 GLU B CA 1
ATOM 3345 C C . GLU B 1 111 ? 1.105 31.156 18.047 1 97.88 111 GLU B C 1
ATOM 3347 O O . GLU B 1 111 ? 1.165 31.453 19.25 1 97.88 111 GLU B O 1
ATOM 3352 N N . ILE B 1 112 ? 1.48 30.047 17.578 1 98.12 112 ILE B N 1
ATOM 3353 C CA . ILE B 1 112 ? 2.162 29.078 18.438 1 98.12 112 ILE B CA 1
ATOM 3354 C C . ILE B 1 112 ? 3.562 29.594 18.766 1 98.12 112 ILE B C 1
ATOM 3356 O O . ILE B 1 112 ? 4.316 29.984 17.875 1 98.12 112 ILE B O 1
ATOM 3360 N N . PRO B 1 113 ? 3.889 29.656 20.047 1 97.56 113 PRO B N 1
ATOM 3361 C CA . PRO B 1 113 ? 5.266 30.016 20.375 1 97.56 113 PRO B CA 1
ATOM 3362 C C . PRO B 1 113 ? 6.297 29.156 19.672 1 97.56 113 PRO B C 1
ATOM 3364 O O . PRO B 1 113 ? 6.203 27.922 19.703 1 97.56 113 PRO B O 1
ATOM 3367 N N . PRO B 1 114 ? 7.27 29.781 19.047 1 96.69 114 PRO B N 1
ATOM 3368 C CA . PRO B 1 114 ? 8.234 29.031 18.25 1 96.69 114 PRO B CA 1
ATOM 3369 C C . PRO B 1 114 ? 8.961 27.953 19.047 1 96.69 114 PRO B C 1
ATOM 3371 O O . PRO B 1 114 ? 9.336 26.906 18.5 1 96.69 114 PRO B O 1
ATOM 3374 N N . ASN B 1 115 ? 9.141 28.203 20.312 1 96.81 115 ASN B N 1
ATOM 3375 C CA . ASN B 1 115 ? 9.875 27.25 21.141 1 96.81 115 ASN B CA 1
ATOM 3376 C C . ASN B 1 115 ? 9.086 25.969 21.359 1 96.81 115 ASN B C 1
ATOM 3378 O O . ASN B 1 115 ? 9.641 24.953 21.797 1 96.81 115 ASN B O 1
ATOM 3382 N N . LEU B 1 116 ? 7.789 25.953 21.031 1 98 116 LEU B N 1
ATOM 3383 C CA . LEU B 1 116 ? 6.957 24.766 21.203 1 98 116 LEU B CA 1
ATOM 3384 C C . LEU B 1 116 ? 6.969 23.906 19.938 1 98 116 LEU B C 1
ATOM 3386 O O . LEU B 1 116 ? 6.535 22.75 19.969 1 98 116 LEU B O 1
ATOM 3390 N N . VAL B 1 117 ? 7.457 24.469 18.922 1 98.25 117 VAL B N 1
ATOM 3391 C CA . VAL B 1 117 ? 7.461 23.75 17.656 1 98.25 117 VAL B CA 1
ATOM 3392 C C . VAL B 1 117 ? 8.844 23.156 17.391 1 98.25 117 VAL B C 1
ATOM 3394 O O . VAL B 1 117 ? 9.781 23.875 17.031 1 98.25 117 VAL B O 1
ATOM 3397 N N . LEU B 1 118 ? 8.961 21.906 17.609 1 98.5 118 LEU B N 1
ATOM 3398 C CA . LEU B 1 118 ? 10.203 21.203 17.297 1 98.5 118 LEU B CA 1
ATOM 3399 C C . LEU B 1 118 ? 10.242 20.797 15.828 1 98.5 118 LEU B C 1
ATOM 3401 O O . LEU B 1 118 ? 9.367 20.062 15.359 1 98.5 118 LEU B O 1
ATOM 3405 N N . GLU B 1 119 ? 11.195 21.297 15.094 1 98.56 119 GLU B N 1
ATOM 3406 C CA . GLU B 1 119 ? 11.367 20.969 13.688 1 98.56 119 GLU B CA 1
ATOM 3407 C C . GLU B 1 119 ? 12.672 20.219 13.445 1 98.56 119 GLU B C 1
ATOM 3409 O O . GLU B 1 119 ? 13.695 20.531 14.062 1 98.56 119 GLU B O 1
ATOM 3414 N N . VAL B 1 120 ? 12.609 19.266 12.609 1 98.56 120 VAL B N 1
ATOM 3415 C CA . VAL B 1 120 ? 13.773 18.453 12.266 1 98.56 120 VAL B CA 1
ATOM 3416 C C . VAL B 1 120 ? 14.258 18.812 10.867 1 98.56 120 VAL B C 1
ATOM 3418 O O . VAL B 1 120 ? 13.5 18.75 9.898 1 98.56 120 VAL B O 1
ATOM 3421 N N . LYS B 1 121 ? 15.516 19.203 10.805 1 98.44 121 LYS B N 1
ATOM 3422 C CA . LYS B 1 121 ? 16.125 19.406 9.492 1 98.44 121 LYS B CA 1
ATOM 3423 C C . LYS B 1 121 ? 16.422 18.078 8.805 1 98.44 121 LYS B C 1
ATOM 3425 O O . LYS B 1 121 ? 16.891 17.141 9.445 1 98.44 121 LYS B O 1
ATOM 3430 N N . ILE B 1 122 ? 16.141 18.016 7.504 1 98.44 122 ILE B N 1
ATOM 3431 C CA . ILE B 1 122 ? 16.25 16.75 6.801 1 98.44 122 ILE B CA 1
ATOM 3432 C C . ILE B 1 122 ? 17.594 16.688 6.07 1 98.44 122 ILE B C 1
ATOM 3434 O O . ILE B 1 122 ? 17.906 17.562 5.27 1 98.44 122 ILE B O 1
ATOM 3438 N N . GLU B 1 123 ? 18.328 15.703 6.422 1 98.06 123 GLU B N 1
ATOM 3439 C CA . GLU B 1 123 ? 19.594 15.398 5.789 1 98.06 123 GLU B CA 1
ATOM 3440 C C . GLU B 1 123 ? 19.688 13.922 5.406 1 98.06 123 GLU B C 1
ATOM 3442 O O . GLU B 1 123 ? 18.906 13.102 5.898 1 98.06 123 GLU B O 1
ATOM 3447 N N . HIS B 1 124 ? 20.547 13.625 4.492 1 97.25 124 HIS B N 1
ATOM 3448 C CA . HIS B 1 124 ? 20.75 12.25 4.039 1 97.25 124 HIS B CA 1
ATOM 3449 C C . HIS B 1 124 ? 22.109 11.719 4.473 1 97.25 124 HIS B C 1
ATOM 3451 O O . HIS B 1 124 ? 23.109 12.445 4.438 1 97.25 124 HIS B O 1
ATOM 3457 N N . PRO B 1 125 ? 22.203 10.477 4.902 1 94.88 125 PRO B N 1
ATOM 3458 C CA . PRO B 1 125 ? 23.484 9.938 5.383 1 94.88 125 PRO B CA 1
ATOM 3459 C C . PRO B 1 125 ? 24.5 9.766 4.266 1 94.88 125 PRO B C 1
ATOM 3461 O O . PRO B 1 125 ? 25.719 9.852 4.512 1 94.88 125 PRO B O 1
ATOM 3464 N N . GLN B 1 126 ? 24.094 9.562 3.008 1 94.5 126 GLN B N 1
ATOM 3465 C CA . GLN B 1 126 ? 25.016 9.258 1.91 1 94.5 126 GLN B CA 1
ATOM 3466 C C . GLN B 1 126 ? 25.125 10.438 0.953 1 94.5 126 GLN B C 1
ATOM 3468 O O . GLN B 1 126 ? 26.141 10.57 0.245 1 94.5 126 GLN B O 1
ATOM 3473 N N . TYR B 1 127 ? 24.125 11.273 0.889 1 96.69 127 TYR B N 1
ATOM 3474 C CA . TYR B 1 127 ? 24.109 12.367 -0.077 1 96.69 127 TYR B CA 1
ATOM 3475 C C . TYR B 1 127 ? 24.109 13.719 0.627 1 96.69 127 TYR B C 1
ATOM 3477 O O . TYR B 1 127 ? 23.062 14.281 0.924 1 96.69 127 TYR B O 1
ATOM 3485 N N . PRO B 1 128 ? 25.234 14.398 0.74 1 96.62 128 PRO B N 1
ATOM 3486 C CA . PRO B 1 128 ? 25.344 15.664 1.474 1 96.62 128 PRO B CA 1
ATOM 3487 C C . PRO B 1 128 ? 24.547 16.797 0.837 1 96.62 128 PRO B C 1
ATOM 3489 O O . PRO B 1 128 ? 24.078 17.688 1.538 1 96.62 128 PRO B O 1
ATOM 3492 N N . TRP B 1 129 ? 24.375 16.688 -0.47 1 96.5 129 TRP B N 1
ATOM 3493 C CA . TRP B 1 129 ? 23.641 17.734 -1.168 1 96.5 129 TRP B CA 1
ATOM 3494 C C . TRP B 1 129 ? 22.188 17.797 -0.695 1 96.5 129 TRP B C 1
ATOM 3496 O O . TRP B 1 129 ? 21.484 18.766 -0.951 1 96.5 129 TRP B O 1
ATOM 3506 N N . PHE B 1 130 ? 21.719 16.766 -0.04 1 97.12 130 PHE B N 1
ATOM 3507 C CA . PHE B 1 130 ? 20.328 16.719 0.406 1 97.12 130 PHE B CA 1
ATOM 3508 C C . PHE B 1 130 ? 20.031 17.828 1.408 1 97.12 130 PHE B C 1
ATOM 3510 O O . PHE B 1 130 ? 18.938 18.359 1.434 1 97.12 130 PHE B O 1
ATOM 3517 N N . ALA B 1 131 ? 21.031 18.219 2.191 1 96.75 131 ALA B N 1
ATOM 3518 C CA . ALA B 1 131 ? 20.891 19.281 3.184 1 96.75 131 ALA B CA 1
ATOM 3519 C C . ALA B 1 131 ? 20.641 20.641 2.512 1 96.75 131 ALA B C 1
ATOM 3521 O O . ALA B 1 131 ? 19.984 21.5 3.078 1 96.75 131 ALA B O 1
ATOM 3522 N N . GLU B 1 132 ? 21.094 20.766 1.312 1 96.44 132 GLU B N 1
ATOM 3523 C CA . GLU B 1 132 ? 20.969 22.016 0.579 1 96.44 132 GLU B CA 1
ATOM 3524 C C . GLU B 1 132 ? 19.547 22.234 0.091 1 96.44 132 GLU B C 1
ATOM 3526 O O . GLU B 1 132 ? 19.188 23.344 -0.294 1 96.44 132 GLU B O 1
ATOM 3531 N N . LEU B 1 133 ? 18.75 21.203 0.124 1 96.69 133 LEU B N 1
ATOM 3532 C CA . LEU B 1 133 ? 17.359 21.344 -0.278 1 96.69 133 LEU B CA 1
ATOM 3533 C C . LEU B 1 133 ? 16.578 22.156 0.743 1 96.69 133 LEU B C 1
ATOM 3535 O O . LEU B 1 133 ? 15.484 22.641 0.451 1 96.69 133 LEU B O 1
ATOM 3539 N N . GLY B 1 134 ? 17.109 22.266 1.986 1 97 134 GLY B N 1
ATOM 3540 C CA . GLY B 1 134 ? 16.5 23.094 3.008 1 97 134 GLY B CA 1
ATOM 3541 C C . GLY B 1 134 ? 15.18 22.531 3.516 1 97 134 GLY B C 1
ATOM 3542 O O . GLY B 1 134 ? 14.289 23.297 3.908 1 97 134 GLY B O 1
ATOM 3543 N N . LEU B 1 135 ? 15.055 21.203 3.523 1 98 135 LEU B N 1
ATOM 3544 C CA . LEU B 1 135 ? 13.82 20.562 3.961 1 98 135 LEU B CA 1
ATOM 3545 C C . LEU B 1 135 ? 13.773 20.453 5.48 1 98 135 LEU B C 1
ATOM 3547 O O . LEU B 1 135 ? 14.805 20.266 6.129 1 98 135 LEU B O 1
ATOM 3551 N N . LYS B 1 136 ? 12.578 20.625 6.031 1 98.31 136 LYS B N 1
ATOM 3552 C CA . LYS B 1 136 ? 12.336 20.375 7.449 1 98.31 136 LYS B CA 1
ATOM 3553 C C . LYS B 1 136 ? 10.898 19.922 7.688 1 98.31 136 LYS B C 1
ATOM 3555 O O . LYS B 1 136 ? 10.031 20.094 6.824 1 98.31 136 LYS B O 1
ATOM 3560 N N . TRP B 1 137 ? 10.703 19.266 8.789 1 98.31 137 TRP B N 1
ATOM 3561 C CA . TRP B 1 137 ? 9.367 18.812 9.148 1 98.31 137 TRP B CA 1
ATOM 3562 C C . TRP B 1 137 ? 9.148 18.891 10.656 1 98.31 137 TRP B C 1
ATOM 3564 O O . TRP B 1 137 ? 10.078 18.672 11.438 1 98.31 137 TRP B O 1
ATOM 3574 N N . HIS B 1 138 ? 7.969 19.281 11.039 1 98.31 138 HIS B N 1
ATOM 3575 C CA . HIS B 1 138 ? 7.652 19.359 12.469 1 98.31 138 HIS B CA 1
ATOM 3576 C C . HIS B 1 138 ? 7.586 17.969 13.086 1 98.31 138 HIS B C 1
ATOM 3578 O O . HIS B 1 138 ? 7.125 17.016 12.445 1 98.31 138 HIS B O 1
ATOM 3584 N N . ALA B 1 139 ? 7.945 17.828 14.336 1 98 139 ALA B N 1
ATOM 3585 C CA . ALA B 1 139 ? 8.117 16.547 15.023 1 98 139 ALA B CA 1
ATOM 3586 C C . ALA B 1 139 ? 6.766 15.961 15.438 1 98 139 ALA B C 1
ATOM 3588 O O . ALA B 1 139 ? 6.57 14.742 15.391 1 98 139 ALA B O 1
ATOM 3589 N N . LEU B 1 140 ? 5.836 16.781 15.781 1 97.38 140 LEU B N 1
ATOM 3590 C CA . LEU B 1 140 ? 4.621 16.312 16.422 1 97.38 140 LEU B CA 1
ATOM 3591 C C . LEU B 1 140 ? 3.465 16.234 15.438 1 97.38 140 LEU B C 1
ATOM 3593 O O . LEU B 1 140 ? 3 17.266 14.945 1 97.38 140 LEU B O 1
ATOM 3597 N N . PRO B 1 141 ? 3.037 15.047 15.141 1 95.25 141 PRO B N 1
ATOM 3598 C CA . PRO B 1 141 ? 1.823 14.922 14.328 1 95.25 141 PRO B CA 1
ATOM 3599 C C . PRO B 1 141 ? 0.547 15.055 15.156 1 95.25 141 PRO B C 1
ATOM 3601 O O . PRO B 1 141 ? -0.112 14.055 15.445 1 95.25 141 PRO B O 1
ATOM 3604 N N . GLY B 1 142 ? 0.14 16.25 15.43 1 94.12 142 GLY B N 1
ATOM 3605 C CA . GLY B 1 142 ? -1.057 16.484 16.219 1 94.12 142 GLY B CA 1
ATOM 3606 C C . GLY B 1 142 ? -2.297 16.703 15.383 1 94.12 142 GLY B C 1
ATOM 3607 O O . GLY B 1 142 ? -2.518 17.812 14.883 1 94.12 142 GLY B O 1
ATOM 3608 N N . VAL B 1 143 ? -3.096 15.68 15.203 1 90.38 143 VAL B N 1
ATOM 3609 C CA . VAL B 1 143 ? -4.348 15.812 14.469 1 90.38 143 VAL B CA 1
ATOM 3610 C C . VAL B 1 143 ? -5.344 16.641 15.281 1 90.38 143 VAL B C 1
ATOM 3612 O O . VAL B 1 143 ? -5.441 16.469 16.5 1 90.38 143 VAL B O 1
ATOM 3615 N N . ALA B 1 144 ? -5.883 17.516 14.398 1 89.81 144 ALA B N 1
ATOM 3616 C CA . ALA B 1 144 ? -6.855 18.406 15.023 1 89.81 144 ALA B CA 1
ATOM 3617 C C . ALA B 1 144 ? -8.094 18.578 14.141 1 89.81 144 ALA B C 1
ATOM 3619 O O . ALA B 1 144 ? -8.125 18.094 13.008 1 89.81 144 ALA B O 1
ATOM 3620 N N . GLY B 1 145 ? -9.219 18.797 14.477 1 85.94 145 GLY B N 1
ATOM 3621 C CA . GLY B 1 145 ? -10.406 19.109 13.711 1 85.94 145 GLY B CA 1
ATOM 3622 C C . GLY B 1 145 ? -11.375 17.953 13.586 1 85.94 145 GLY B C 1
ATOM 3623 O O . GLY B 1 145 ? -12.391 18.047 12.891 1 85.94 145 GLY B O 1
ATOM 3624 N N . MET B 1 146 ? -10.883 16.797 14.102 1 83.06 146 MET B N 1
ATOM 3625 C CA . MET B 1 146 ? -11.758 15.633 14.016 1 83.06 146 MET B CA 1
ATOM 3626 C C . MET B 1 146 ? -12.75 15.602 15.18 1 83.06 146 MET B C 1
ATOM 3628 O O . MET B 1 146 ? -12.539 16.281 16.188 1 83.06 146 MET B O 1
ATOM 3632 N N . LEU B 1 147 ? -13.836 14.859 14.922 1 86.06 147 LEU B N 1
ATOM 3633 C CA . LEU B 1 147 ? -14.859 14.648 15.945 1 86.06 147 LEU B CA 1
ATOM 3634 C C . LEU B 1 147 ? -14.625 13.344 16.703 1 86.06 147 LEU B C 1
ATOM 3636 O O . LEU B 1 147 ? -14.453 12.289 16.078 1 86.06 147 LEU B O 1
ATOM 3640 N N . PHE B 1 148 ? -14.5 13.492 17.969 1 85.19 148 PHE B N 1
ATOM 3641 C CA . PHE B 1 148 ? -14.414 12.297 18.797 1 85.19 148 PHE B CA 1
ATOM 3642 C C . PHE B 1 148 ? -15.797 11.875 19.281 1 85.19 148 PHE B C 1
ATOM 3644 O O . PHE B 1 148 ? -16.469 12.609 20.016 1 85.19 148 PHE B O 1
ATOM 3651 N N . ASP B 1 149 ? -16.234 10.695 18.812 1 80.62 149 ASP B N 1
ATOM 3652 C CA . ASP B 1 149 ? -17.516 10.133 19.219 1 80.62 149 ASP B CA 1
ATOM 3653 C C . ASP B 1 149 ? -17.328 9.016 20.234 1 80.62 149 ASP B C 1
ATOM 3655 O O . ASP B 1 149 ? -16.859 7.926 19.891 1 80.62 149 ASP B O 1
ATOM 3659 N N . CYS B 1 150 ? -17.688 9.312 21.375 1 80.31 150 CYS B N 1
ATOM 3660 C CA . CYS B 1 150 ? -17.547 8.352 22.453 1 80.31 150 CYS B CA 1
ATOM 3661 C C . CYS B 1 150 ? -18.875 7.699 22.781 1 80.31 150 CYS B C 1
ATOM 3663 O O . CYS B 1 150 ? -19.406 7.863 23.891 1 80.31 150 CYS B O 1
ATOM 3665 N N . GLY B 1 151 ? -19.391 6.914 21.906 1 70.25 151 GLY B N 1
ATOM 3666 C CA . GLY B 1 151 ? -20.641 6.199 22.156 1 70.25 151 GLY B CA 1
ATOM 3667 C C . GLY B 1 151 ? -21.844 7.109 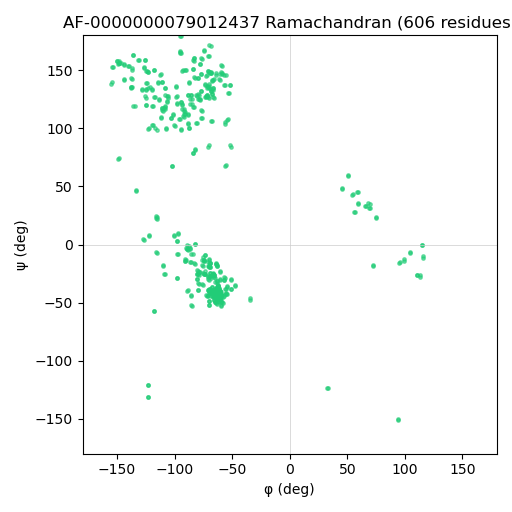22.234 1 70.25 151 GLY B C 1
ATOM 3668 O O . GLY B 1 151 ? -22.703 6.941 23.094 1 70.25 151 GLY B O 1
ATOM 3669 N N . GLY B 1 152 ? -21.844 8.094 21.484 1 76.19 152 GLY B N 1
ATOM 3670 C CA . GLY B 1 152 ? -23 8.969 21.453 1 76.19 152 GLY B CA 1
ATOM 3671 C C . GLY B 1 152 ? -22.719 10.359 22 1 76.19 152 GLY B C 1
ATOM 3672 O O . GLY B 1 152 ? -23.453 11.305 21.719 1 76.19 152 GLY B O 1
ATOM 3673 N N . ILE B 1 153 ? -21.719 10.469 22.891 1 84.38 153 ILE B N 1
ATOM 3674 C CA . ILE B 1 153 ? -21.266 11.781 23.328 1 84.38 153 ILE B CA 1
ATOM 3675 C C . ILE B 1 153 ? -20.203 12.297 22.359 1 84.38 153 ILE B C 1
ATOM 3677 O O . ILE B 1 153 ? -19.188 11.633 22.125 1 84.38 153 ILE B O 1
ATOM 3681 N N . GLU B 1 154 ? -20.453 13.492 21.828 1 90.94 154 GLU B N 1
ATOM 3682 C CA . GLU B 1 154 ? -19.578 14.008 20.766 1 90.94 154 GLU B CA 1
ATOM 3683 C C . GLU B 1 154 ? -18.719 15.156 21.281 1 90.94 154 GLU B C 1
ATOM 3685 O O . GLU B 1 154 ? -19.203 16.047 21.984 1 90.94 154 GLU B O 1
ATOM 3690 N N . PHE B 1 155 ? -17.547 15.078 20.953 1 92.25 155 PHE B N 1
ATOM 3691 C CA . PHE B 1 155 ? -16.578 16.125 21.25 1 92.25 155 PHE B CA 1
ATOM 3692 C C . PHE B 1 155 ? -15.984 16.688 19.953 1 92.25 155 PHE B C 1
ATOM 3694 O O . PHE B 1 155 ? -15.047 16.109 19.406 1 92.25 155 PHE B O 1
ATOM 3701 N N . PRO B 1 156 ? -16.391 17.844 19.5 1 93.69 156 PRO B N 1
ATOM 3702 C CA . PRO B 1 156 ? -15.984 18.375 18.203 1 93.69 156 PRO B CA 1
ATOM 3703 C C . PRO B 1 156 ? -14.555 18.922 18.203 1 93.69 156 PRO B C 1
ATOM 3705 O O . PRO B 1 156 ? -13.977 19.172 17.141 1 93.69 156 PRO B O 1
ATOM 3708 N N . ALA B 1 157 ? -14.055 19.172 19.375 1 95.19 157 ALA B N 1
ATOM 3709 C CA . ALA B 1 157 ? -12.672 19.625 19.547 1 95.19 157 ALA B CA 1
ATOM 3710 C C . ALA B 1 157 ? -11.898 18.688 20.469 1 95.19 157 ALA B C 1
ATOM 3712 O O . ALA B 1 157 ? -11.969 18.812 21.688 1 95.19 157 ALA B O 1
ATOM 3713 N N . CYS B 1 158 ? -11.164 17.844 19.859 1 92.81 158 CYS B N 1
ATOM 3714 C CA . CYS B 1 158 ? -10.422 16.828 20.609 1 92.81 158 CYS B CA 1
ATOM 3715 C C . CYS B 1 158 ? -9.109 16.484 19.906 1 92.81 158 CYS B C 1
ATOM 3717 O O . CYS B 1 158 ? -8.953 15.398 19.359 1 92.81 158 CYS B O 1
ATOM 3719 N N . PRO B 1 159 ? -8.125 17.422 20 1 94.94 159 PRO B N 1
ATOM 3720 C CA . PRO B 1 159 ? -6.832 17.125 19.391 1 94.94 159 PRO B CA 1
ATOM 3721 C C . PRO B 1 159 ? -6.121 15.938 20.047 1 94.94 159 PRO B C 1
ATOM 3723 O O . PRO B 1 159 ? -6.258 15.727 21.25 1 94.94 159 PRO B O 1
ATOM 3726 N N . PHE B 1 160 ? -5.395 15.164 19.266 1 92.5 160 PHE B N 1
ATOM 3727 C CA . PHE B 1 160 ? -4.598 14.047 19.734 1 92.5 160 PHE B CA 1
ATOM 3728 C C . PHE B 1 160 ? -3.34 13.875 18.891 1 92.5 160 PHE B C 1
ATOM 3730 O O . PHE B 1 160 ? -3.262 14.391 17.781 1 92.5 160 PHE B O 1
ATOM 3737 N N . ASN B 1 161 ? -2.316 13.227 19.547 1 92.44 161 ASN B N 1
ATOM 3738 C CA . ASN B 1 161 ? -1.098 12.992 18.766 1 92.44 161 ASN B CA 1
ATOM 3739 C C . ASN B 1 161 ? -0.512 11.609 19.047 1 92.44 161 ASN B C 1
ATOM 3741 O O . ASN B 1 161 ? -0.825 10.992 20.062 1 92.44 161 ASN B O 1
ATOM 3745 N N . GLY B 1 162 ? 0.184 11.141 18.062 1 91.44 162 GLY B N 1
ATOM 3746 C CA . GLY B 1 162 ? 1.119 10.031 18.172 1 91.44 162 GLY B CA 1
ATOM 3747 C C . GLY B 1 162 ? 2.521 10.383 17.719 1 91.44 162 GLY B C 1
ATOM 3748 O O . GLY B 1 162 ? 3.105 11.359 18.188 1 91.44 162 GLY B O 1
ATOM 3749 N N . TRP B 1 163 ? 3.064 9.5 16.875 1 90 163 TRP B N 1
ATOM 3750 C CA . TRP B 1 163 ? 4.344 9.781 16.234 1 90 163 TRP B CA 1
ATOM 3751 C C . TRP B 1 163 ? 4.305 9.422 14.75 1 90 163 TRP B C 1
ATOM 3753 O O . TRP B 1 163 ? 3.383 8.734 14.297 1 90 163 TRP B O 1
ATOM 3763 N N . TYR B 1 164 ? 5.266 9.938 13.984 1 89.12 164 TYR B N 1
ATOM 3764 C CA . TYR B 1 164 ? 5.27 9.758 12.539 1 89.12 164 TYR B CA 1
ATOM 3765 C C . TYR B 1 164 ? 5.809 8.383 12.164 1 89.12 164 TYR B C 1
ATOM 3767 O O . TYR B 1 164 ? 6.75 7.887 12.789 1 89.12 164 TYR B O 1
ATOM 3775 N N . MET B 1 165 ? 5.141 7.883 11.086 1 84.75 165 MET B N 1
ATOM 3776 C CA . MET B 1 165 ? 5.855 6.918 10.258 1 84.75 165 MET B CA 1
ATOM 3777 C C . MET B 1 165 ? 6.668 7.629 9.18 1 84.75 165 MET B C 1
ATOM 3779 O O . MET B 1 165 ? 6.18 8.578 8.555 1 84.75 165 MET B O 1
ATOM 3783 N N . GLY B 1 166 ? 7.828 7.176 8.93 1 87.31 166 GLY B N 1
ATOM 3784 C CA . GLY B 1 166 ? 8.703 7.844 7.98 1 87.31 166 GLY B CA 1
ATOM 3785 C C . GLY B 1 166 ? 8.039 8.117 6.645 1 87.31 166 GLY B C 1
ATOM 3786 O O . GLY B 1 166 ? 8.219 9.195 6.07 1 87.31 166 GLY B O 1
ATOM 3787 N N . THR B 1 167 ? 7.27 7.219 6.207 1 81.25 167 THR B N 1
ATOM 3788 C CA . THR B 1 167 ? 6.652 7.316 4.891 1 81.25 167 THR B CA 1
ATOM 3789 C C . THR B 1 167 ? 5.613 8.43 4.855 1 81.25 167 THR B C 1
ATOM 3791 O O . THR B 1 167 ? 5.34 9 3.799 1 81.25 167 THR B O 1
ATOM 3794 N N . GLU B 1 168 ? 5.059 8.789 5.977 1 80.88 168 GLU B N 1
ATOM 3795 C CA . GLU B 1 168 ? 4.117 9.898 6.051 1 80.88 168 GLU B CA 1
ATOM 3796 C C . GLU B 1 168 ? 4.789 11.219 5.668 1 80.88 168 GLU B C 1
ATOM 3798 O O . GLU B 1 168 ? 4.184 12.055 5 1 80.88 168 GLU B O 1
ATOM 3803 N N . ILE B 1 169 ? 5.996 11.297 6.062 1 91.06 169 ILE B N 1
ATOM 3804 C CA . ILE B 1 169 ? 6.73 12.523 5.781 1 91.06 169 ILE B CA 1
ATOM 3805 C C . ILE B 1 169 ? 7.352 12.453 4.391 1 91.06 169 ILE B C 1
ATOM 3807 O O . ILE B 1 169 ? 7.105 13.312 3.547 1 91.06 169 ILE B O 1
ATOM 3811 N N . GLY B 1 170 ? 8.055 11.414 4.141 1 91.12 170 GLY B N 1
ATOM 3812 C CA . GLY B 1 170 ? 8.797 11.297 2.9 1 91.12 170 GLY B CA 1
ATOM 3813 C C . GLY B 1 170 ? 7.914 11.117 1.685 1 91.12 170 GLY B C 1
ATOM 3814 O O . GLY B 1 170 ? 7.984 11.898 0.735 1 91.12 170 GLY B O 1
ATOM 3815 N N . ALA B 1 171 ? 7.094 10.203 1.766 1 85.12 171 ALA B N 1
ATOM 3816 C CA . ALA B 1 171 ? 6.285 9.844 0.603 1 85.12 171 ALA B CA 1
ATOM 3817 C C . ALA B 1 171 ? 5.035 10.719 0.514 1 85.12 171 ALA B C 1
ATOM 3819 O O . ALA B 1 171 ? 4.793 11.359 -0.511 1 85.12 171 ALA B O 1
ATOM 3820 N N . ARG B 1 172 ? 4.34 10.953 1.598 1 80.44 172 ARG B N 1
ATOM 3821 C CA . ARG B 1 172 ? 3.012 11.555 1.552 1 80.44 172 ARG B CA 1
ATOM 3822 C C . ARG B 1 172 ? 3.096 13.078 1.65 1 80.44 172 ARG B C 1
ATOM 3824 O O . ARG B 1 172 ? 2.123 13.773 1.359 1 80.44 172 ARG B O 1
ATOM 3831 N N . ASN B 1 173 ? 4.266 13.547 2.047 1 89.06 173 ASN B N 1
ATOM 3832 C CA . ASN B 1 173 ? 4.391 15 2.154 1 89.06 173 ASN B CA 1
ATOM 3833 C C . ASN B 1 173 ? 5.453 15.539 1.201 1 89.06 173 ASN B C 1
ATOM 3835 O O . ASN B 1 173 ? 5.125 16.188 0.208 1 89.06 173 ASN B O 1
ATOM 3839 N N . PHE B 1 174 ? 6.602 15.109 1.276 1 94.38 174 PHE B N 1
ATOM 3840 C CA . PHE B 1 174 ? 7.691 15.664 0.477 1 94.38 174 PHE B CA 1
ATOM 3841 C C . PHE B 1 174 ? 7.539 15.266 -0.988 1 94.38 174 PHE B C 1
ATOM 3843 O O . PHE B 1 174 ? 7.645 16.109 -1.877 1 94.38 174 PHE B O 1
ATOM 3850 N N . CYS B 1 175 ? 7.207 13.977 -1.26 1 91.38 175 CYS B N 1
ATOM 3851 C CA . CYS B 1 175 ? 7.246 13.5 -2.637 1 91.38 175 CYS B CA 1
ATOM 3852 C C . CYS B 1 175 ? 5.859 13.539 -3.268 1 91.38 175 CYS B C 1
ATOM 3854 O O . CYS B 1 175 ? 5.719 13.359 -4.477 1 91.38 175 CYS B O 1
ATOM 3856 N N . ASP B 1 176 ? 4.84 13.82 -2.508 1 85.12 176 ASP B N 1
ATOM 3857 C CA . ASP B 1 176 ? 3.477 13.875 -3.023 1 85.12 176 ASP B CA 1
ATOM 3858 C C . ASP B 1 176 ? 3.307 15.039 -4 1 85.12 176 ASP B C 1
ATOM 3860 O O . ASP B 1 176 ? 3.73 16.156 -3.719 1 85.12 176 ASP B O 1
ATOM 3864 N N . THR B 1 177 ? 2.658 14.75 -5.117 1 82.19 177 THR B N 1
ATOM 3865 C CA . THR B 1 177 ? 2.523 15.727 -6.191 1 82.19 177 THR B CA 1
ATOM 3866 C C . THR B 1 177 ? 1.599 16.875 -5.77 1 82.19 177 THR B C 1
ATOM 3868 O O . THR B 1 177 ? 1.638 17.953 -6.352 1 82.19 177 THR B O 1
ATOM 3871 N N . ASN B 1 178 ? 0.801 16.641 -4.766 1 83.38 178 ASN B N 1
ATOM 3872 C CA . ASN B 1 178 ? -0.137 17.656 -4.301 1 83.38 178 ASN B CA 1
ATOM 3873 C C . ASN B 1 178 ? 0.382 18.375 -3.055 1 83.38 178 ASN B C 1
ATOM 3875 O O . ASN B 1 178 ? -0.343 19.156 -2.432 1 83.38 178 ASN B O 1
ATOM 3879 N N . ARG B 1 179 ? 1.617 18.078 -2.707 1 93 179 ARG B N 1
ATOM 3880 C CA . ARG B 1 179 ? 2.262 18.719 -1.563 1 93 179 ARG B CA 1
ATOM 3881 C C . ARG B 1 179 ? 3.551 19.406 -1.982 1 93 179 ARG B C 1
ATOM 3883 O O . ARG B 1 179 ? 3.533 20.297 -2.848 1 93 179 ARG B O 1
ATOM 3890 N N . TYR B 1 180 ? 4.695 19.031 -1.417 1 94.12 180 TYR B N 1
ATOM 3891 C CA . TYR B 1 180 ? 5.93 19.734 -1.745 1 94.12 180 TYR B CA 1
ATOM 3892 C C . TYR B 1 180 ? 6.496 19.234 -3.072 1 94.12 180 TYR B C 1
ATOM 3894 O O . TYR B 1 180 ? 7.273 19.953 -3.719 1 94.12 180 TYR B O 1
ATOM 3902 N N . ASN B 1 181 ? 6.148 18 -3.547 1 91.62 181 ASN B N 1
ATOM 3903 C CA . ASN B 1 181 ? 6.438 17.469 -4.875 1 91.62 181 ASN B CA 1
ATOM 3904 C C . ASN B 1 181 ? 7.91 17.625 -5.234 1 91.62 181 ASN B C 1
ATOM 3906 O O . ASN B 1 181 ? 8.25 18.203 -6.273 1 91.62 181 ASN B O 1
ATOM 3910 N N . ILE B 1 182 ? 8.781 17.047 -4.438 1 95.06 182 ILE B N 1
ATOM 3911 C CA . ILE B 1 182 ? 10.211 17.266 -4.648 1 95.06 182 ILE B CA 1
ATOM 3912 C C . ILE B 1 182 ? 10.789 16.094 -5.453 1 95.06 182 ILE B C 1
ATOM 3914 O O . ILE B 1 182 ? 12.008 15.992 -5.625 1 95.06 182 ILE B O 1
ATOM 3918 N N . THR B 1 183 ? 10.008 15.227 -5.984 1 92.62 183 THR B N 1
ATOM 3919 C CA . THR B 1 183 ? 10.438 13.977 -6.602 1 92.62 183 THR B CA 1
ATOM 3920 C C . THR B 1 183 ? 11.367 14.25 -7.785 1 92.62 183 THR B C 1
ATOM 3922 O O . THR B 1 183 ? 12.453 13.68 -7.879 1 92.62 183 THR B O 1
ATOM 3925 N N . GLU B 1 184 ? 11.031 15.156 -8.672 1 93.06 184 GLU B N 1
ATOM 3926 C CA . GLU B 1 184 ? 11.812 15.406 -9.875 1 93.06 184 GLU B CA 1
ATOM 3927 C C . GLU B 1 184 ? 13.141 16.078 -9.539 1 93.06 184 GLU B C 1
ATOM 3929 O O . GLU B 1 184 ? 14.172 15.781 -10.148 1 93.06 184 GLU B O 1
ATOM 3934 N N . ILE B 1 185 ? 13.109 16.984 -8.586 1 95.75 185 ILE B N 1
ATOM 3935 C CA . ILE B 1 185 ? 14.328 17.672 -8.18 1 95.75 185 ILE B CA 1
ATOM 3936 C C . ILE B 1 185 ? 15.32 16.672 -7.609 1 95.75 185 ILE B C 1
ATOM 3938 O O . ILE B 1 185 ? 16.516 16.719 -7.914 1 95.75 185 ILE B O 1
ATOM 3942 N N . VAL B 1 186 ? 14.828 15.781 -6.801 1 96.38 186 VAL B N 1
ATOM 3943 C CA . VAL B 1 186 ? 15.688 14.773 -6.191 1 96.38 186 VAL B CA 1
ATOM 3944 C C . VAL B 1 186 ? 16.172 13.797 -7.258 1 96.38 186 VAL B C 1
ATOM 3946 O O . VAL B 1 186 ? 17.344 13.383 -7.238 1 96.38 186 VAL B O 1
ATOM 3949 N N . ALA B 1 187 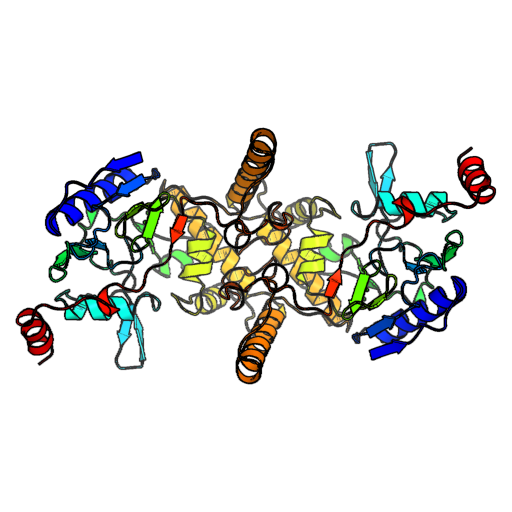? 15.305 13.453 -8.211 1 95.5 187 ALA B N 1
ATOM 3950 C CA . ALA B 1 187 ? 15.695 12.562 -9.297 1 95.5 187 ALA B CA 1
ATOM 3951 C C . ALA B 1 187 ? 16.859 13.148 -10.102 1 95.5 187 ALA B C 1
ATOM 3953 O O . ALA B 1 187 ? 17.797 12.445 -10.445 1 95.5 187 ALA B O 1
ATOM 3954 N N . GLU B 1 188 ? 16.766 14.367 -10.375 1 96.31 188 GLU B N 1
ATOM 3955 C CA . GLU B 1 188 ? 17.828 15.062 -11.109 1 96.31 188 GLU B CA 1
ATOM 3956 C C . GLU B 1 188 ? 19.141 15.047 -10.344 1 96.31 188 GLU B C 1
ATOM 3958 O O . GLU B 1 188 ? 20.203 14.773 -10.922 1 96.31 188 GLU B O 1
ATOM 3963 N N . LYS B 1 189 ? 19.047 15.336 -9.086 1 96.81 189 LYS B N 1
ATOM 3964 C CA . LYS B 1 189 ? 20.25 15.375 -8.266 1 96.81 189 LYS B CA 1
ATOM 3965 C C . LYS B 1 189 ? 20.875 13.992 -8.125 1 96.81 189 LYS B C 1
ATOM 3967 O O . LYS B 1 189 ? 22.094 13.859 -7.969 1 96.81 189 LYS B O 1
ATOM 3972 N N . LEU B 1 190 ? 20.062 12.953 -8.258 1 95.5 190 LEU B N 1
ATOM 3973 C CA . LEU B 1 190 ? 20.531 11.578 -8.203 1 95.5 190 LEU B CA 1
ATOM 3974 C C . LEU B 1 190 ? 20.953 11.086 -9.586 1 95.5 190 LEU B C 1
ATOM 3976 O O . LEU B 1 190 ? 21.406 9.953 -9.734 1 95.5 190 LEU B O 1
ATOM 3980 N N . ASN B 1 191 ? 20.75 11.891 -10.594 1 94.56 191 ASN B N 1
ATOM 3981 C CA . ASN B 1 191 ? 21.078 11.562 -11.977 1 94.56 191 ASN B CA 1
ATOM 3982 C C . ASN B 1 191 ? 20.328 10.32 -12.453 1 94.56 191 ASN B C 1
ATOM 3984 O O . ASN B 1 191 ? 20.922 9.406 -13.016 1 94.56 191 ASN B O 1
ATOM 3988 N N . LEU B 1 192 ? 19.062 10.297 -12.133 1 93.25 192 LEU B N 1
ATOM 3989 C CA . LEU B 1 192 ? 18.234 9.172 -12.539 1 93.25 192 LEU B CA 1
ATOM 3990 C C . LEU B 1 192 ? 17.594 9.445 -13.898 1 93.25 192 LEU B C 1
ATOM 3992 O O . LEU B 1 192 ? 17.375 10.602 -14.273 1 93.25 192 LEU B O 1
ATOM 3996 N N . ASN B 1 193 ? 17.359 8.352 -14.656 1 89.88 193 ASN B N 1
ATOM 3997 C CA . ASN B 1 193 ? 16.609 8.445 -15.898 1 89.88 193 ASN B CA 1
ATOM 3998 C C . ASN B 1 193 ? 15.102 8.578 -15.648 1 89.88 193 ASN B C 1
ATOM 4000 O O . ASN B 1 193 ? 14.438 7.598 -15.328 1 89.88 193 ASN B O 1
ATOM 4004 N N . THR B 1 194 ? 14.57 9.773 -15.906 1 89.81 194 THR B N 1
ATOM 4005 C CA . THR B 1 194 ? 13.172 10.031 -15.578 1 89.81 194 THR B CA 1
ATOM 4006 C C . THR B 1 194 ? 12.289 9.867 -16.812 1 89.81 194 THR B C 1
ATOM 4008 O O . THR B 1 194 ? 11.078 10.07 -16.75 1 89.81 194 THR B O 1
ATOM 4011 N N . GLU B 1 195 ? 12.836 9.492 -17.891 1 88.12 195 GLU B N 1
ATOM 4012 C CA . GLU B 1 195 ? 12.078 9.383 -19.125 1 88.12 195 GLU B CA 1
ATOM 4013 C C . GLU B 1 195 ? 11.289 8.078 -19.172 1 88.12 195 GLU B C 1
ATOM 4015 O O . GLU B 1 195 ? 10.25 8 -19.828 1 88.12 195 GLU B O 1
ATOM 4020 N N . ASN B 1 196 ? 11.844 7.113 -18.516 1 83.56 196 ASN B N 1
ATOM 4021 C CA . ASN B 1 196 ? 11.211 5.797 -18.531 1 83.56 196 ASN B CA 1
ATOM 4022 C C . ASN B 1 196 ? 10.625 5.441 -17.172 1 83.56 196 ASN B C 1
ATOM 402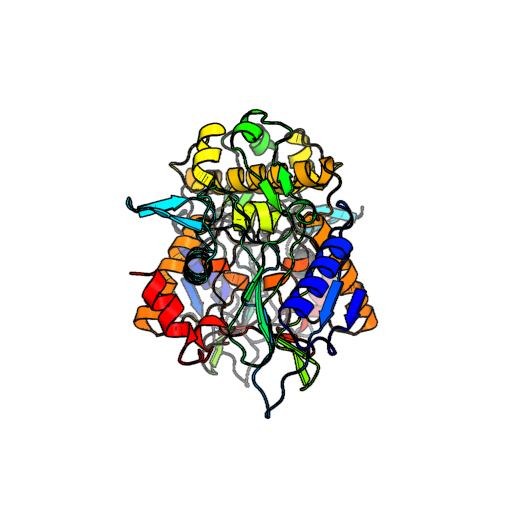4 O O . ASN B 1 196 ? 11.359 5.223 -16.203 1 83.56 196 ASN B O 1
ATOM 4028 N N . ILE B 1 197 ? 9.352 5.324 -17.156 1 76.12 197 ILE B N 1
ATOM 4029 C CA . ILE B 1 197 ? 8.641 5.027 -15.922 1 76.12 197 ILE B CA 1
ATOM 4030 C C . ILE B 1 197 ? 9.023 3.633 -15.43 1 76.12 197 ILE B C 1
ATOM 4032 O O . ILE B 1 197 ? 9.078 3.385 -14.219 1 76.12 197 ILE B O 1
ATOM 4036 N N . ALA B 1 198 ? 9.398 2.844 -16.359 1 77.31 198 ALA B N 1
ATOM 4037 C CA . ALA B 1 198 ? 9.734 1.461 -16.031 1 77.31 198 ALA B CA 1
ATOM 4038 C C . ALA B 1 198 ? 11.078 1.381 -15.305 1 77.31 198 ALA B C 1
ATOM 4040 O O . ALA B 1 198 ? 11.414 0.344 -14.734 1 77.31 198 ALA B O 1
ATOM 4041 N N . SER B 1 199 ? 11.781 2.432 -15.25 1 85.5 199 SER B N 1
ATOM 4042 C CA . SER B 1 199 ? 13.031 2.479 -14.492 1 85.5 199 SER B CA 1
ATOM 4043 C C . SER B 1 199 ? 12.766 2.543 -12.992 1 85.5 199 SER B C 1
ATOM 4045 O O . SER B 1 199 ? 13.68 2.348 -12.188 1 85.5 199 SER B O 1
ATOM 4047 N N . LEU B 1 200 ? 11.562 2.82 -12.625 1 88.88 200 LEU B N 1
ATOM 4048 C CA . LEU B 1 200 ? 11.109 2.951 -11.25 1 88.88 200 LEU B CA 1
ATOM 4049 C C . LEU B 1 200 ? 11.883 4.051 -10.523 1 88.88 200 LEU B C 1
ATOM 4051 O O . LEU B 1 200 ? 12.195 3.922 -9.336 1 88.88 200 LEU B O 1
ATOM 4055 N N . TRP B 1 201 ? 12.188 5.121 -11.32 1 90.81 201 TRP B N 1
ATOM 4056 C CA . TRP B 1 201 ? 12.953 6.23 -10.758 1 90.81 201 TRP B CA 1
ATOM 4057 C C . TRP B 1 201 ? 12.18 6.895 -9.625 1 90.81 201 TRP B C 1
ATOM 4059 O O . TRP B 1 201 ? 12.766 7.34 -8.633 1 90.81 201 TRP B O 1
ATOM 4069 N N . LYS B 1 202 ? 10.898 6.965 -9.742 1 87.5 202 LYS B N 1
ATOM 4070 C CA . LYS B 1 202 ? 10.094 7.562 -8.68 1 87.5 202 LYS B CA 1
ATOM 4071 C C . LYS B 1 202 ? 10.227 6.781 -7.379 1 87.5 202 LYS B C 1
ATOM 4073 O O . LYS B 1 202 ? 10.352 7.371 -6.305 1 87.5 202 LYS B O 1
ATOM 4078 N N . ASP B 1 203 ? 10.242 5.484 -7.504 1 86.56 203 ASP B N 1
ATOM 4079 C CA . ASP B 1 203 ? 10.406 4.629 -6.332 1 86.56 203 ASP B CA 1
ATOM 4080 C C . ASP B 1 203 ? 11.773 4.832 -5.695 1 86.56 203 ASP B C 1
ATOM 4082 O O . ASP B 1 203 ? 11.906 4.836 -4.469 1 86.56 203 ASP B O 1
ATOM 4086 N N . ARG B 1 204 ? 12.703 4.969 -6.539 1 91.56 204 ARG B N 1
ATOM 4087 C CA . ARG B 1 204 ? 14.055 5.215 -6.047 1 91.56 204 ARG B CA 1
ATOM 4088 C C . ARG B 1 204 ? 14.125 6.527 -5.27 1 91.56 204 ARG B C 1
ATOM 4090 O O . ARG B 1 204 ? 14.727 6.59 -4.199 1 91.56 204 ARG B O 1
ATOM 4097 N N . VAL B 1 205 ? 13.516 7.504 -5.812 1 93.56 205 VAL B N 1
ATOM 4098 C CA . VAL B 1 205 ? 13.523 8.812 -5.164 1 93.56 205 VAL B CA 1
ATOM 4099 C C . VAL B 1 205 ? 12.805 8.727 -3.82 1 93.56 205 VAL B C 1
ATOM 4101 O O . VAL B 1 205 ? 13.32 9.188 -2.801 1 93.56 205 VAL B O 1
ATOM 4104 N N . ILE B 1 206 ? 11.664 8.102 -3.805 1 90.5 206 ILE B N 1
ATOM 4105 C CA . ILE B 1 206 ? 10.859 7.996 -2.592 1 90.5 206 ILE B CA 1
ATOM 4106 C C . ILE B 1 206 ? 11.641 7.227 -1.525 1 90.5 206 ILE B C 1
ATOM 4108 O O . ILE B 1 206 ? 11.609 7.59 -0.347 1 90.5 206 ILE B O 1
ATOM 4112 N N . LEU B 1 207 ? 12.328 6.254 -1.944 1 91 207 LEU B N 1
ATOM 4113 C CA . LEU B 1 207 ? 13.156 5.48 -1.026 1 91 207 LEU B CA 1
ATOM 4114 C C . LEU B 1 207 ? 14.227 6.359 -0.389 1 91 207 LEU B C 1
ATOM 4116 O O . LEU B 1 207 ? 14.367 6.391 0.836 1 91 207 LEU B O 1
ATOM 4120 N N . GLU B 1 208 ? 14.906 7.09 -1.2 1 94.81 208 GLU B N 1
ATOM 4121 C CA . GLU B 1 208 ? 15.992 7.934 -0.705 1 94.81 208 GLU B CA 1
ATOM 4122 C C . GLU B 1 208 ? 15.461 9.031 0.214 1 94.81 208 GLU B C 1
ATOM 4124 O O . GLU B 1 208 ? 16.094 9.359 1.224 1 94.81 208 GLU B O 1
ATOM 4129 N N . VAL B 1 209 ? 14.328 9.547 -0.148 1 95.38 209 VAL B N 1
ATOM 4130 C CA . VAL B 1 209 ? 13.734 10.594 0.671 1 95.38 209 VAL B CA 1
ATOM 4131 C C . VAL B 1 209 ? 13.328 10.023 2.029 1 95.38 209 VAL B C 1
ATOM 4133 O O . VAL B 1 209 ? 13.539 10.664 3.064 1 95.38 209 VAL B O 1
ATOM 4136 N N . ASN B 1 210 ? 12.812 8.852 2.055 1 92.88 210 ASN B N 1
ATOM 4137 C CA . ASN B 1 210 ? 12.43 8.227 3.316 1 92.88 210 ASN B CA 1
ATOM 4138 C C . ASN B 1 210 ? 13.648 7.891 4.168 1 92.88 210 ASN B C 1
ATOM 4140 O O . ASN B 1 210 ? 13.602 7.992 5.395 1 92.88 210 ASN B O 1
ATOM 4144 N N . ILE B 1 211 ? 14.719 7.492 3.512 1 94.25 211 ILE B N 1
ATOM 4145 C CA . ILE B 1 211 ? 15.961 7.262 4.234 1 94.25 211 ILE B CA 1
ATOM 4146 C C . ILE B 1 211 ? 16.422 8.555 4.902 1 94.25 211 ILE B C 1
ATOM 4148 O O . ILE B 1 211 ? 16.812 8.547 6.074 1 94.25 211 ILE B O 1
ATOM 4152 N N . ALA B 1 212 ? 16.328 9.602 4.195 1 96.94 212 ALA B N 1
ATOM 4153 C CA . ALA B 1 212 ? 16.719 10.906 4.723 1 96.94 212 ALA B CA 1
ATOM 4154 C C . ALA B 1 212 ? 15.875 11.289 5.934 1 96.94 212 ALA B C 1
ATOM 4156 O O . ALA B 1 212 ? 16.406 11.766 6.941 1 96.94 212 ALA B O 1
ATOM 4157 N N . VAL B 1 213 ? 14.594 11.047 5.836 1 96.44 213 VAL B N 1
ATOM 4158 C CA . VAL B 1 213 ? 13.664 11.398 6.906 1 96.44 213 VAL B CA 1
ATOM 4159 C C . VAL B 1 213 ? 13.977 10.578 8.148 1 96.44 213 VAL B C 1
ATOM 4161 O O . VAL B 1 213 ? 14.156 11.125 9.242 1 96.44 213 VAL B O 1
ATOM 4164 N N . LEU B 1 214 ? 14.109 9.273 8.008 1 94.94 214 LEU B N 1
ATOM 4165 C CA . LEU B 1 214 ? 14.383 8.391 9.141 1 94.94 214 LEU B CA 1
ATOM 4166 C C . LEU B 1 214 ? 15.711 8.734 9.789 1 94.94 214 LEU B C 1
ATOM 4168 O O . LEU B 1 214 ? 15.797 8.844 11.016 1 94.94 214 LEU B O 1
ATOM 4172 N N . HIS B 1 215 ? 16.688 8.93 8.953 1 95.69 215 HIS B N 1
ATOM 4173 C CA . HIS B 1 215 ? 18 9.281 9.453 1 95.69 215 HIS B CA 1
ATOM 4174 C C . HIS B 1 215 ? 17.969 10.578 10.25 1 95.69 215 HIS B C 1
ATOM 4176 O O . HIS B 1 215 ? 18.516 10.656 11.352 1 95.69 215 HIS B O 1
ATOM 4182 N N . SER B 1 216 ? 17.328 11.562 9.742 1 97.94 216 SER B N 1
ATOM 4183 C CA . SER B 1 216 ? 17.312 12.891 10.344 1 97.94 216 SER B CA 1
ATOM 4184 C C . SER B 1 216 ? 16.547 12.883 11.672 1 97.94 216 SER B C 1
ATOM 4186 O O . SER B 1 216 ? 17.016 13.469 12.656 1 97.94 216 SER B O 1
ATOM 4188 N N . PHE B 1 217 ? 15.406 12.242 11.727 1 97.31 217 PHE B N 1
ATOM 4189 C CA . PHE B 1 217 ? 14.633 12.156 12.961 1 97.31 217 PHE B CA 1
ATOM 4190 C C . PHE B 1 217 ? 15.398 11.375 14.023 1 97.31 217 PHE B C 1
ATOM 4192 O O . PHE B 1 217 ? 15.469 11.805 15.18 1 97.31 217 PHE B O 1
ATOM 4199 N N . GLN B 1 218 ? 16 10.281 13.617 1 95.5 218 GLN B N 1
ATOM 4200 C CA . GLN B 1 218 ? 16.75 9.453 14.562 1 95.5 218 GLN B CA 1
ATOM 4201 C C . GLN B 1 218 ? 17.984 10.188 15.086 1 95.5 218 GLN B C 1
ATOM 4203 O O . GLN B 1 218 ? 18.234 10.188 16.297 1 95.5 218 GLN B O 1
ATOM 4208 N N . SER B 1 219 ? 18.703 10.836 14.195 1 96.56 219 SER B N 1
ATOM 4209 C CA . SER B 1 219 ? 19.922 11.555 14.594 1 96.56 219 SER B CA 1
ATOM 4210 C C . SER B 1 219 ? 19.578 12.742 15.492 1 96.56 219 SER B C 1
ATOM 4212 O O . SER B 1 219 ? 20.422 13.172 16.297 1 96.56 219 SER B O 1
ATOM 4214 N N . SER B 1 220 ? 18.359 13.281 15.383 1 97.5 220 SER B N 1
ATOM 4215 C CA . SER B 1 220 ? 17.922 14.414 16.188 1 97.5 220 SER B CA 1
ATOM 4216 C C . SER B 1 220 ? 17.281 13.945 17.5 1 97.5 220 SER B C 1
ATOM 4218 O O . SER B 1 220 ? 16.812 14.766 18.297 1 97.5 220 SER B O 1
ATOM 4220 N N . GLY B 1 221 ? 17.141 12.664 17.672 1 97 221 GLY B N 1
ATOM 4221 C CA . GLY B 1 221 ? 16.531 12.117 18.875 1 97 221 GLY B CA 1
ATOM 4222 C C . GLY B 1 221 ? 15.016 12.273 18.906 1 97 221 GLY B C 1
ATOM 4223 O O . GLY B 1 221 ? 14.422 12.375 19.984 1 97 221 GLY B O 1
ATOM 4224 N N . VAL B 1 222 ? 14.414 12.406 17.766 1 97.81 222 VAL B N 1
ATOM 4225 C CA . VAL B 1 222 ? 12.961 12.57 17.672 1 97.81 222 VAL B CA 1
ATOM 4226 C C . VAL B 1 222 ? 12.312 11.234 17.328 1 97.81 222 VAL B C 1
ATOM 4228 O O . VAL B 1 222 ? 12.773 10.523 16.438 1 97.81 222 VAL B O 1
ATOM 4231 N N . THR B 1 223 ? 11.25 10.891 17.984 1 95.12 223 THR B N 1
ATOM 4232 C CA . THR B 1 223 ? 10.562 9.609 17.828 1 95.12 223 THR B CA 1
ATOM 4233 C C . THR B 1 223 ? 9.961 9.477 16.438 1 95.12 223 THR B C 1
ATOM 4235 O O . THR B 1 223 ? 9.258 10.383 15.969 1 95.12 223 THR B O 1
ATOM 4238 N N . ILE B 1 224 ? 10.328 8.367 15.789 1 92.81 224 ILE B N 1
ATOM 4239 C CA . ILE B 1 224 ? 9.781 8.031 14.477 1 92.81 224 ILE B CA 1
ATOM 4240 C C . ILE B 1 224 ? 9.836 6.52 14.273 1 92.81 224 ILE B C 1
ATOM 4242 O O . ILE B 1 224 ? 10.641 5.828 14.898 1 92.81 224 ILE B O 1
ATOM 4246 N N . THR B 1 225 ? 8.938 6.094 13.484 1 84.44 225 THR B N 1
ATOM 4247 C CA . THR B 1 225 ? 8.938 4.66 13.211 1 84.44 225 THR B CA 1
ATOM 4248 C C . THR B 1 225 ? 9.023 4.395 11.711 1 84.44 225 THR B C 1
ATOM 4250 O O . THR B 1 225 ? 8.477 5.156 10.914 1 84.44 225 THR B O 1
ATOM 4253 N N . ASP B 1 226 ? 9.836 3.375 11.414 1 81.12 226 ASP B N 1
ATOM 4254 C CA . ASP B 1 226 ? 9.828 2.914 10.031 1 81.12 226 ASP B CA 1
ATOM 4255 C C . ASP B 1 226 ? 8.68 1.938 9.789 1 81.12 226 ASP B C 1
ATOM 4257 O O . ASP B 1 226 ? 8.172 1.317 10.727 1 81.12 226 ASP B O 1
ATOM 4261 N N . HIS B 1 227 ? 8.352 1.789 8.5 1 73.19 227 HIS B N 1
ATOM 4262 C CA . HIS B 1 227 ? 7.145 1.044 8.156 1 73.19 227 HIS B CA 1
ATOM 4263 C C . HIS B 1 227 ? 7.348 -0.455 8.359 1 73.19 227 HIS B C 1
ATOM 4265 O O . HIS B 1 227 ? 6.383 -1.195 8.562 1 73.19 227 HIS B O 1
ATOM 4271 N N . HIS B 1 228 ? 8.523 -0.934 8.297 1 69.31 228 HIS B N 1
ATOM 4272 C CA . HIS B 1 228 ? 8.773 -2.346 8.57 1 69.31 228 HIS B CA 1
ATOM 4273 C C . HIS B 1 228 ? 8.578 -2.664 10.047 1 69.31 228 HIS B C 1
ATOM 4275 O O . HIS B 1 228 ? 7.914 -3.643 10.398 1 69.31 228 HIS B O 1
ATOM 4281 N N . SER B 1 229 ? 9.188 -1.846 10.867 1 67.88 229 SER B N 1
ATOM 4282 C CA . SER B 1 229 ? 9.023 -1.996 12.305 1 67.88 229 SER B CA 1
ATOM 4283 C C . SER B 1 229 ? 7.566 -1.855 12.727 1 67.88 229 SER B C 1
ATOM 4285 O O . SER B 1 229 ? 7.078 -2.615 13.562 1 67.88 229 SER B O 1
ATOM 4287 N N . ALA B 1 230 ? 6.977 -0.893 12.117 1 64.44 230 ALA B N 1
ATOM 4288 C CA . ALA B 1 230 ? 5.562 -0.674 12.406 1 64.44 230 ALA B CA 1
ATOM 4289 C C . ALA B 1 230 ? 4.734 -1.902 12.047 1 64.44 230 ALA B C 1
ATOM 4291 O O . ALA B 1 230 ? 3.834 -2.293 12.797 1 64.44 230 ALA B O 1
ATOM 4292 N N . SER B 1 231 ? 5.055 -2.439 10.93 1 59.69 231 SER B N 1
ATOM 4293 C CA . SER B 1 231 ? 4.34 -3.629 10.477 1 59.69 231 SER B CA 1
ATOM 4294 C C . SER B 1 231 ? 4.574 -4.805 11.422 1 59.69 231 SER B C 1
ATOM 4296 O O . SER B 1 231 ? 3.637 -5.52 11.773 1 59.69 231 SER B O 1
ATOM 4298 N N . GLU B 1 232 ? 5.816 -4.992 11.812 1 62.31 232 GLU B N 1
ATOM 4299 C CA . GLU B 1 232 ? 6.148 -6.066 12.75 1 62.31 232 GLU B CA 1
ATOM 4300 C C . GLU B 1 232 ? 5.422 -5.887 14.078 1 62.31 232 GLU B C 1
ATOM 4302 O O . GLU B 1 232 ? 4.898 -6.848 14.641 1 62.31 232 GLU B O 1
ATOM 4307 N N . SER B 1 233 ? 5.414 -4.68 14.453 1 59.62 233 SER B N 1
ATOM 4308 C CA . SER B 1 233 ? 4.73 -4.375 15.703 1 59.62 233 SER B CA 1
ATOM 4309 C C . SER B 1 233 ? 3.232 -4.633 15.594 1 59.62 233 SER B C 1
ATOM 4311 O O . SER B 1 233 ? 2.619 -5.164 16.516 1 59.62 233 SER B O 1
ATOM 4313 N N . PHE B 1 234 ? 2.742 -4.285 14.477 1 55.5 234 PHE B N 1
ATOM 4314 C CA . PHE B 1 234 ? 1.311 -4.461 14.266 1 55.5 234 PHE B CA 1
ATOM 4315 C C . PHE B 1 234 ? 0.944 -5.941 14.25 1 55.5 234 PHE B C 1
ATOM 4317 O O . PHE B 1 234 ? -0.076 -6.34 14.812 1 55.5 234 PHE B O 1
ATOM 4324 N N . ILE B 1 235 ? 1.767 -6.66 13.57 1 52.41 235 ILE B N 1
ATOM 4325 C CA . ILE B 1 235 ? 1.515 -8.094 13.508 1 52.41 235 ILE B CA 1
ATOM 4326 C C . ILE B 1 235 ? 1.542 -8.688 14.914 1 52.41 235 ILE B C 1
ATOM 4328 O O . ILE B 1 235 ? 0.674 -9.492 15.273 1 52.41 235 ILE B O 1
ATOM 4332 N N . LYS B 1 236 ? 2.484 -8.281 15.625 1 56.81 236 LYS B N 1
ATOM 4333 C CA . LYS B 1 236 ? 2.566 -8.75 17 1 56.81 236 LYS B CA 1
ATOM 4334 C C . LYS B 1 236 ? 1.331 -8.344 17.797 1 56.81 236 LYS B C 1
ATOM 4336 O O . LYS B 1 236 ? 0.783 -9.141 18.562 1 56.81 236 LYS B O 1
ATOM 4341 N N . HIS B 1 237 ? 0.926 -7.18 17.547 1 54.41 237 HIS B N 1
ATOM 4342 C CA . HIS B 1 237 ? -0.274 -6.68 18.203 1 54.41 237 HIS B CA 1
ATOM 4343 C C . HIS B 1 237 ? -1.508 -7.465 17.766 1 54.41 237 HIS B C 1
ATOM 4345 O O . HIS B 1 237 ? -2.332 -7.844 18.609 1 54.41 237 HIS B O 1
ATOM 4351 N N . MET B 1 238 ? -1.565 -7.602 16.484 1 48.88 238 MET B N 1
ATOM 4352 C CA . MET B 1 238 ? -2.691 -8.352 15.938 1 48.88 238 MET B CA 1
ATOM 4353 C C . MET B 1 238 ? -2.744 -9.758 16.516 1 48.88 238 MET B C 1
ATOM 4355 O O . MET B 1 238 ? -3.816 -10.25 16.859 1 48.88 238 MET B O 1
ATOM 4359 N N . GLU B 1 239 ? -1.602 -10.344 16.547 1 53.38 239 GLU B N 1
ATOM 43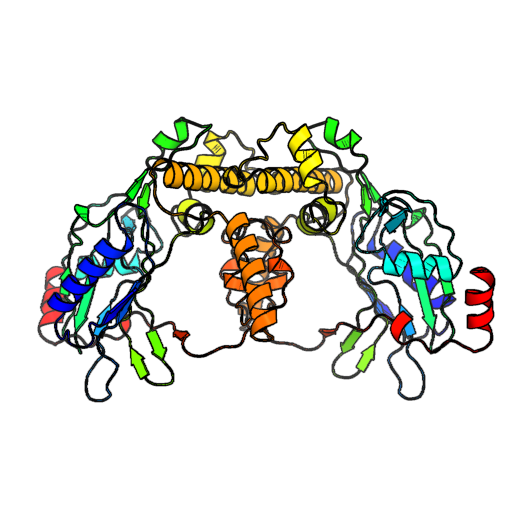60 C CA . GLU B 1 239 ? -1.529 -11.688 17.125 1 53.38 239 GLU B CA 1
ATOM 4361 C C . GLU B 1 239 ? -1.991 -11.695 18.578 1 53.38 239 GLU B C 1
ATOM 4363 O O . GLU B 1 239 ? -2.715 -12.602 19 1 53.38 239 GLU B O 1
ATOM 4368 N N . ASN B 1 240 ? -1.556 -10.672 19.203 1 52.81 240 ASN B N 1
ATOM 4369 C CA . ASN B 1 240 ? -1.942 -10.555 20.609 1 52.81 240 ASN B CA 1
ATOM 4370 C C . ASN B 1 240 ? -3.439 -10.297 20.75 1 52.81 240 ASN B C 1
ATOM 4372 O O . ASN B 1 240 ? -4.086 -10.867 21.641 1 52.81 240 ASN B O 1
ATOM 4376 N N . GLU B 1 241 ? -3.906 -9.469 19.891 1 50.88 241 GLU B N 1
ATOM 4377 C CA . GLU B 1 241 ? -5.332 -9.164 19.922 1 50.88 241 GLU B CA 1
ATOM 4378 C C . GLU B 1 241 ? -6.172 -10.375 19.547 1 50.88 241 GLU B C 1
ATOM 4380 O O . GLU B 1 241 ? -7.234 -10.609 20.125 1 50.88 241 GLU B O 1
ATOM 4385 N N . TYR B 1 242 ? -5.688 -11.023 18.562 1 49.22 242 TYR B N 1
ATOM 4386 C CA . TYR B 1 242 ? -6.375 -12.242 18.156 1 49.22 242 TYR B CA 1
ATOM 4387 C C . TYR B 1 242 ? -6.41 -13.258 19.281 1 49.22 242 TYR B C 1
ATOM 4389 O O . TYR B 1 242 ? -7.438 -13.906 19.516 1 49.22 242 TYR B O 1
ATOM 4397 N N . LYS B 1 243 ? -5.344 -13.359 19.875 1 53.03 243 LYS B N 1
ATOM 4398 C CA . LYS B 1 243 ? -5.285 -14.273 21.016 1 53.03 243 LYS B CA 1
ATOM 4399 C C . LYS B 1 243 ? -6.215 -13.82 22.141 1 53.03 243 LYS B C 1
ATOM 4401 O O . LYS B 1 243 ? -6.883 -14.648 22.766 1 53.03 243 LYS B O 1
ATOM 4406 N N . LEU B 1 244 ? -6.203 -12.523 22.188 1 50.12 244 LEU B N 1
ATOM 4407 C CA . LEU B 1 244 ? -6.93 -11.992 23.328 1 50.12 244 LEU B CA 1
ATOM 4408 C C . LEU B 1 244 ? -8.398 -11.773 23 1 50.12 244 LEU B C 1
ATOM 4410 O O . LEU B 1 244 ? -9.273 -11.977 23.844 1 50.12 244 LEU B O 1
ATOM 4414 N N . ARG B 1 245 ? -8.602 -11.266 21.719 1 52.47 245 ARG B N 1
ATOM 4415 C CA . ARG B 1 245 ? -9.961 -10.781 21.484 1 52.47 245 ARG B CA 1
ATOM 4416 C C . ARG B 1 245 ? -10.602 -11.5 20.312 1 52.47 245 ARG B C 1
ATOM 4418 O O . ARG B 1 245 ? -11.789 -11.305 20.031 1 52.47 245 ARG B O 1
ATOM 4425 N N . GLY B 1 246 ? -9.984 -12.523 19.75 1 44.22 246 GLY B N 1
ATOM 4426 C CA . GLY B 1 246 ? -10.539 -13.352 18.703 1 44.22 246 GLY B CA 1
ATOM 4427 C C . GLY B 1 246 ? -10.602 -12.648 17.359 1 44.22 246 GLY B C 1
ATOM 4428 O O . GLY B 1 246 ? -11.039 -13.234 16.359 1 44.22 246 GLY B O 1
ATOM 4429 N N . GLY B 1 247 ? -10.508 -11.281 17.297 1 43.81 247 GLY B N 1
ATOM 4430 C CA . GLY B 1 247 ? -10.531 -10.555 16.031 1 43.81 247 GLY B CA 1
ATOM 4431 C C . GLY B 1 247 ? -9.852 -9.203 16.109 1 43.81 247 GLY B C 1
ATOM 4432 O O . GLY B 1 247 ? -9.641 -8.664 17.203 1 43.81 247 GLY B O 1
ATOM 4433 N N . CYS B 1 248 ? -9.109 -8.859 15.125 1 42.97 248 CYS B N 1
ATOM 4434 C CA . CYS B 1 248 ? -8.484 -7.547 15.156 1 42.97 248 CYS B CA 1
ATOM 4435 C C . CYS B 1 248 ? -9.148 -6.602 14.164 1 42.97 248 CYS B C 1
ATOM 4437 O O . CYS B 1 248 ? -9.117 -6.836 12.961 1 42.97 248 CYS B O 1
ATOM 4439 N N . PRO B 1 249 ? -10.094 -5.699 14.711 1 40.5 249 PRO B N 1
ATOM 4440 C CA . PRO B 1 249 ? -10.641 -4.676 13.812 1 40.5 249 PRO B CA 1
ATOM 4441 C C . PRO B 1 249 ? -9.547 -3.82 13.172 1 40.5 249 PRO B C 1
ATOM 4443 O O . PRO B 1 249 ? -8.562 -3.473 13.828 1 40.5 249 PRO B O 1
ATOM 4446 N N . GLY B 1 250 ? -9.188 -3.996 11.93 1 41.19 250 GLY B N 1
ATOM 4447 C CA . GLY B 1 250 ? -8.188 -3.107 11.367 1 41.19 250 GLY B CA 1
ATOM 4448 C C . GLY B 1 250 ? -8.555 -2.594 9.984 1 41.19 250 GLY B C 1
ATOM 4449 O O . GLY B 1 250 ? -9.289 -3.256 9.25 1 41.19 250 GLY B O 1
ATOM 4450 N N . ASP B 1 251 ? -8.648 -1.277 9.992 1 37.72 251 ASP B N 1
ATOM 4451 C CA . ASP B 1 251 ? -8.766 -0.641 8.68 1 37.72 251 ASP B CA 1
ATOM 4452 C C . ASP B 1 251 ? -7.473 -0.791 7.883 1 37.72 251 ASP B C 1
ATOM 4454 O O . ASP B 1 251 ? -6.43 -0.259 8.273 1 37.72 251 ASP B O 1
ATOM 4458 N N . TRP B 1 252 ? -7.512 -1.61 6.953 1 38.75 252 TRP B N 1
ATOM 4459 C CA . TRP B 1 252 ? -6.379 -2.037 6.141 1 38.75 252 TRP B CA 1
ATOM 4460 C C . TRP B 1 252 ? -5.672 -0.837 5.516 1 38.75 252 TRP B C 1
ATOM 4462 O O . TRP B 1 252 ? -4.445 -0.82 5.402 1 38.75 252 TRP B O 1
ATOM 4472 N N . VAL B 1 253 ? -6.477 0.171 5.148 1 35.41 253 VAL B N 1
ATOM 4473 C CA . VAL B 1 253 ? -5.883 1.288 4.418 1 35.41 253 VAL B CA 1
ATOM 4474 C C . VAL B 1 253 ? -4.844 1.984 5.297 1 35.41 253 VAL B C 1
ATOM 4476 O O . VAL B 1 253 ? -3.814 2.449 4.801 1 35.41 253 VAL B O 1
ATOM 4479 N N . TRP B 1 254 ? -5.262 1.967 6.59 1 34.78 254 TRP B N 1
ATOM 4480 C CA . TRP B 1 254 ? -4.395 2.713 7.496 1 34.78 254 TRP B CA 1
ATOM 4481 C C . TRP B 1 254 ? -3.191 1.871 7.914 1 34.78 254 TRP B C 1
ATOM 4483 O O . TRP B 1 254 ? -2.203 2.402 8.43 1 34.78 254 TRP B O 1
ATOM 4493 N N . VAL B 1 255 ? -3.34 0.653 7.688 1 35.97 255 VAL B N 1
ATOM 4494 C CA . VAL B 1 255 ? -2.314 -0.211 8.266 1 35.97 255 VAL B CA 1
ATOM 4495 C C . VAL B 1 255 ? -1.27 -0.55 7.203 1 35.97 255 VAL B C 1
ATOM 4497 O O . VAL B 1 255 ? -0.092 -0.733 7.52 1 35.97 255 VAL B O 1
ATOM 4500 N N . VAL B 1 256 ? -1.764 -0.542 5.984 1 37.91 256 VAL B N 1
ATOM 4501 C CA . VAL B 1 256 ? -0.814 -1.015 4.98 1 37.91 256 VAL B CA 1
ATOM 4502 C C . VAL B 1 256 ? 0.033 0.153 4.48 1 37.91 256 VAL B C 1
ATOM 4504 O O . VAL B 1 256 ? -0.498 1.13 3.947 1 37.91 256 VAL B O 1
ATOM 4507 N N . PRO B 1 257 ? 1.241 0.297 4.98 1 39.09 257 PRO B N 1
ATOM 4508 C CA . PRO B 1 257 ? 2.109 1.422 4.629 1 39.09 257 PRO B CA 1
ATOM 4509 C C . PRO B 1 257 ? 2.264 1.6 3.121 1 39.09 257 PRO B C 1
ATOM 4511 O O . PRO B 1 257 ? 2.139 0.632 2.367 1 39.09 257 PRO B O 1
ATOM 4514 N N . PRO B 1 258 ? 2.188 2.91 2.719 1 35.56 258 PRO B N 1
ATOM 4515 C CA . PRO B 1 258 ? 2.354 3.25 1.304 1 35.56 258 PRO B CA 1
ATOM 4516 C C . PRO B 1 258 ? 3.568 2.574 0.672 1 35.56 258 PRO B C 1
ATOM 4518 O O . PRO B 1 258 ? 3.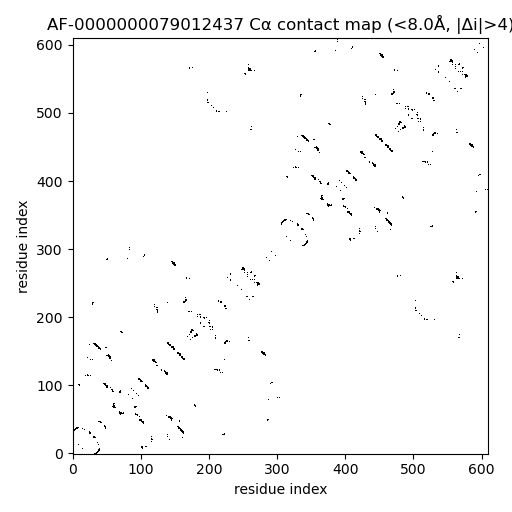664 2.488 -0.555 1 35.56 258 PRO B O 1
ATOM 4521 N N . LEU B 1 259 ? 4.695 2.422 1.479 1 38.19 259 LEU B N 1
ATOM 4522 C CA . LEU B 1 259 ? 5.93 1.807 1.006 1 38.19 259 LEU B CA 1
ATOM 4523 C C . LEU B 1 259 ? 6.102 0.411 1.597 1 38.19 259 LEU B C 1
ATOM 4525 O O . LEU B 1 259 ? 5.742 0.172 2.752 1 38.19 259 LEU B O 1
ATOM 4529 N N . GLY B 1 260 ? 6.359 -0.793 0.777 1 40.94 260 GLY B N 1
ATOM 4530 C CA . GLY B 1 260 ? 6.727 -2.133 1.209 1 40.94 260 GLY B CA 1
ATOM 4531 C C . GLY B 1 260 ? 5.668 -3.174 0.886 1 40.94 260 GLY B C 1
ATOM 4532 O O . GLY B 1 260 ? 5.98 -4.359 0.751 1 40.94 260 GLY B O 1
ATOM 4533 N N . GLY B 1 261 ? 4.504 -2.742 0.465 1 38.06 261 GLY B N 1
ATOM 4534 C CA . GLY B 1 261 ? 3.418 -3.561 -0.047 1 38.06 261 GLY B CA 1
ATOM 4535 C C . GLY B 1 261 ? 3.338 -4.926 0.611 1 38.06 261 GLY B C 1
ATOM 4536 O O . GLY B 1 261 ? 3.395 -5.035 1.838 1 38.06 261 GLY B O 1
ATOM 4537 N N . SER B 1 262 ? 3.385 -6.062 -0.149 1 36.44 262 SER B N 1
ATOM 4538 C CA . SER B 1 262 ? 3.252 -7.473 0.215 1 36.44 262 SER B CA 1
ATOM 4539 C C . SER B 1 262 ? 4.375 -7.91 1.147 1 36.44 262 SER B C 1
ATOM 4541 O O . SER B 1 262 ? 4.336 -9.008 1.703 1 36.44 262 SER B O 1
ATOM 4543 N N . SER B 1 263 ? 5.402 -7.172 1.176 1 35.06 263 SER B N 1
ATOM 4544 C CA . SER B 1 263 ? 6.438 -7.617 2.105 1 35.06 263 SER B CA 1
ATOM 4545 C C . SER B 1 263 ? 5.992 -7.43 3.553 1 35.06 263 SER B C 1
ATOM 4547 O O . SER B 1 263 ? 6.617 -7.965 4.473 1 35.06 263 SER B O 1
ATOM 4549 N N . LEU B 1 264 ? 5.023 -6.605 3.607 1 36.66 264 LEU B N 1
ATOM 4550 C CA . LEU B 1 264 ? 4.562 -6.395 4.973 1 36.66 264 LEU B CA 1
ATOM 4551 C C . LEU B 1 264 ? 3.488 -7.41 5.352 1 36.66 264 LEU B C 1
ATOM 4553 O O . LEU B 1 264 ? 2.604 -7.711 4.547 1 36.66 264 LEU B O 1
ATOM 4557 N N . GLU B 1 265 ? 3.605 -8.062 6.395 1 38.03 265 GLU B N 1
ATOM 4558 C CA . GLU B 1 265 ? 2.686 -9.086 6.887 1 38.03 265 GLU B CA 1
ATOM 4559 C C . GLU B 1 265 ? 1.249 -8.57 6.902 1 38.03 265 GLU B C 1
ATOM 4561 O O . GLU B 1 265 ? 0.308 -9.336 6.676 1 38.03 265 GLU B O 1
ATOM 4566 N N . VAL B 1 266 ? 1.209 -7.379 7.09 1 36.75 266 VAL B N 1
ATOM 4567 C CA . VAL B 1 266 ? -0.118 -6.801 7.281 1 36.75 266 VAL B CA 1
ATOM 4568 C C . VAL B 1 266 ? -0.882 -6.812 5.961 1 36.75 266 VAL B C 1
ATOM 4570 O O . VAL B 1 266 ? -2.113 -6.871 5.949 1 36.75 266 VAL B O 1
ATOM 4573 N N . PHE B 1 267 ? -0.182 -6.77 4.906 1 37.28 267 PHE B N 1
ATOM 4574 C CA . PHE B 1 267 ? -0.797 -6.77 3.584 1 37.28 267 PHE B CA 1
ATOM 4575 C C . PHE B 1 267 ? -1.68 -8 3.398 1 37.28 267 PHE B C 1
ATOM 4577 O O . PHE B 1 267 ? -2.65 -7.965 2.641 1 37.28 267 PHE B O 1
ATOM 4584 N N . HIS B 1 268 ? -1.387 -8.992 4.016 1 36.28 268 HIS B N 1
ATOM 4585 C CA . HIS B 1 268 ? -2.072 -10.266 3.816 1 36.28 268 HIS B CA 1
ATOM 4586 C C . HIS B 1 268 ? -3.314 -10.367 4.695 1 36.28 268 HIS B C 1
ATOM 4588 O O . HIS B 1 268 ? -4.055 -11.352 4.621 1 36.28 268 HIS B O 1
ATOM 4594 N N . GLN B 1 269 ? -3.471 -9.375 5.484 1 32.81 269 GLN B N 1
ATOM 4595 C CA . GLN B 1 269 ? -4.562 -9.555 6.434 1 32.81 269 GLN B CA 1
ATOM 4596 C C . GLN B 1 269 ? -5.848 -8.906 5.93 1 32.81 269 GLN B C 1
ATOM 4598 O O . GLN B 1 269 ? -5.816 -7.801 5.387 1 32.81 269 GLN B O 1
ATOM 4603 N N . GLU B 1 270 ? -6.859 -9.617 5.5 1 30.56 270 GLU B N 1
ATOM 4604 C CA . GLU B 1 270 ? -8.219 -9.195 5.184 1 30.56 270 GLU B CA 1
ATOM 4605 C C . GLU B 1 270 ? -8.828 -8.398 6.336 1 30.56 270 GLU B C 1
ATOM 4607 O O . GLU B 1 270 ? -8.844 -8.859 7.477 1 30.56 270 GLU B O 1
ATOM 4612 N N . MET B 1 271 ? -8.625 -7.25 6.457 1 30.44 271 MET B N 1
ATOM 4613 C CA . MET B 1 271 ? -9.227 -6.625 7.633 1 30.44 271 MET B CA 1
ATOM 4614 C C . MET B 1 271 ? -10.641 -6.148 7.332 1 30.44 271 MET B C 1
ATOM 4616 O O . MET B 1 271 ? -10.906 -5.617 6.254 1 30.44 271 MET B O 1
ATOM 4620 N N . LEU B 1 272 ? -11.586 -6.773 7.934 1 29.38 272 LEU B N 1
ATOM 4621 C CA . LEU B 1 272 ? -12.984 -6.359 7.992 1 29.38 272 LEU B CA 1
ATOM 4622 C C . LEU B 1 272 ? -13.109 -4.934 8.516 1 29.38 272 LEU B C 1
ATOM 4624 O O . LEU B 1 272 ? -12.43 -4.559 9.477 1 29.38 272 LEU B O 1
ATOM 4628 N N . LEU B 1 273 ? -13.43 -4.035 7.617 1 30.03 273 LEU B N 1
ATOM 4629 C CA . LEU B 1 273 ? -13.711 -2.672 8.055 1 30.03 273 LEU B CA 1
ATOM 4630 C C . LEU B 1 273 ? -14.812 -2.658 9.109 1 30.03 273 LEU B C 1
ATOM 4632 O O . LEU B 1 273 ? -15.945 -3.064 8.836 1 30.03 273 LEU B O 1
ATOM 4636 N N . TYR B 1 274 ? -14.695 -3.123 10.289 1 30.19 274 TYR B N 1
ATOM 4637 C CA . TYR B 1 274 ? -15.672 -2.861 11.344 1 30.19 274 TYR B CA 1
ATOM 4638 C C . TYR B 1 274 ? -15.516 -1.449 11.891 1 30.19 274 TYR B C 1
ATOM 4640 O O . TYR B 1 274 ? -14.398 -0.953 12.039 1 30.19 274 TYR B O 1
ATOM 4648 N N . LYS B 1 275 ? -16.531 -0.706 11.656 1 36.16 275 LYS B N 1
ATOM 4649 C CA . LYS B 1 275 ? -16.578 0.593 12.32 1 36.16 275 LYS B CA 1
ATOM 4650 C C . LYS B 1 275 ? -16.828 0.435 13.82 1 36.16 275 LYS B C 1
ATOM 4652 O O . LYS B 1 275 ? -17.875 -0.088 14.219 1 36.16 275 LYS B O 1
ATOM 4657 N N . LEU B 1 276 ? -15.867 0.206 14.625 1 38.16 276 LEU B N 1
ATOM 4658 C CA . LEU B 1 276 ? -16.031 0.132 16.078 1 38.16 276 LEU B CA 1
ATOM 4659 C C . LEU B 1 276 ? -15.969 1.521 16.703 1 38.16 276 LEU B C 1
ATOM 4661 O O . LEU B 1 276 ? -15.219 2.381 16.234 1 38.16 276 LEU B O 1
ATOM 4665 N N . LYS B 1 277 ? -17.078 1.87 17.391 1 42.38 277 LYS B N 1
ATOM 4666 C CA . LYS B 1 277 ? -17 3.01 18.297 1 42.38 277 LYS B CA 1
ATOM 4667 C C . LYS B 1 277 ? -16.281 2.633 19.594 1 42.38 277 LYS B C 1
ATOM 4669 O O . LYS B 1 277 ? -16.359 1.49 20.047 1 42.38 277 LYS B O 1
ATOM 4674 N N . PRO B 1 278 ? -15.375 3.793 20.312 1 52.84 278 PRO B N 1
ATOM 4675 C CA . PRO B 1 278 ? -15.133 5.184 19.922 1 52.84 278 PRO B CA 1
ATOM 4676 C C . PRO B 1 278 ? -14.336 5.309 18.625 1 52.84 278 PRO B C 1
ATOM 4678 O O . PRO B 1 278 ? -13.539 4.426 18.297 1 52.84 278 PRO B O 1
ATOM 4681 N N . SER B 1 279 ? -14.883 6.363 17.969 1 57.41 279 SER B N 1
ATOM 4682 C CA . SER B 1 279 ? -14.234 6.578 16.672 1 57.41 279 SER B CA 1
ATOM 4683 C C . SER B 1 279 ? -13.977 8.062 16.422 1 57.41 279 SER B C 1
ATOM 4685 O O . SER B 1 279 ? -14.633 8.922 17.016 1 57.41 279 SER B O 1
ATOM 4687 N N . TYR B 1 280 ? -12.992 8.375 15.883 1 63.25 280 TYR B N 1
ATOM 4688 C CA . TYR B 1 280 ? -12.805 9.695 15.305 1 63.25 280 TYR B CA 1
ATOM 4689 C C . TYR B 1 280 ? -13.477 9.797 13.938 1 63.25 280 TYR B C 1
ATOM 4691 O O . TYR B 1 280 ? -13.359 8.883 13.117 1 63.25 280 TYR B O 1
ATOM 4699 N N . GLU B 1 281 ? -14.258 10.797 13.805 1 65.69 281 GLU B N 1
ATOM 4700 C CA . GLU B 1 281 ? -14.992 11.023 12.562 1 65.69 281 GLU B CA 1
ATOM 4701 C C . GLU B 1 281 ? -14.586 12.352 11.914 1 65.69 281 GLU B C 1
ATOM 4703 O O . GLU B 1 281 ? -14.203 13.289 12.609 1 65.69 281 GLU B O 1
ATOM 4708 N N . TYR B 1 282 ? -14.703 12.305 10.617 1 67.38 282 TYR B N 1
ATOM 4709 C CA . TYR B 1 282 ? -14.43 13.555 9.914 1 67.38 282 TYR B CA 1
ATOM 4710 C C . TYR B 1 282 ? -15.555 14.562 10.133 1 67.38 282 TYR B C 1
ATOM 4712 O O . TYR B 1 282 ? -16.719 14.18 10.266 1 67.38 282 TYR B O 1
ATOM 4720 N N . GLN B 1 283 ? -15.07 15.883 10.195 1 77.44 283 GLN B N 1
ATOM 4721 C CA . GLN B 1 283 ? -15.984 17 10.305 1 77.44 283 GLN B CA 1
ATOM 4722 C C . GLN B 1 283 ? -15.789 18 9.164 1 77.44 283 GLN B C 1
ATOM 4724 O O . GLN B 1 283 ? -14.703 18.078 8.594 1 77.44 283 GLN B O 1
ATOM 4729 N N . GLU B 1 284 ? -16.875 18.594 8.828 1 77.5 284 GLU B N 1
ATOM 4730 C CA . GLU B 1 284 ? -16.734 19.688 7.879 1 77.5 284 GLU B CA 1
ATOM 4731 C C . GLU B 1 284 ? -15.82 20.781 8.43 1 77.5 284 GLU B C 1
ATOM 4733 O O . GLU B 1 284 ? -15.805 21.031 9.633 1 77.5 284 GLU B O 1
ATOM 4738 N N . ASP B 1 285 ? -15.141 21.391 7.453 1 82.88 285 ASP B N 1
ATOM 4739 C CA . ASP B 1 285 ? -14.281 22.484 7.887 1 82.88 285 ASP B CA 1
ATOM 4740 C C . ASP B 1 285 ? -15.086 23.547 8.641 1 82.88 285 ASP B C 1
ATOM 4742 O O . ASP B 1 285 ? -16.172 23.922 8.211 1 82.88 285 ASP B O 1
ATOM 4746 N N . ALA B 1 286 ? -14.531 24 9.688 1 86 286 ALA B N 1
ATOM 4747 C CA . ALA B 1 286 ? -15.258 24.875 10.602 1 86 286 ALA B CA 1
ATOM 4748 C C . ALA B 1 286 ? -15.633 26.188 9.914 1 86 286 ALA B C 1
ATOM 4750 O O . ALA B 1 286 ? -16.688 26.75 10.172 1 86 286 ALA B O 1
ATOM 4751 N N . TRP B 1 287 ? -14.758 26.734 9.07 1 86.75 287 TRP B N 1
ATOM 4752 C CA . TRP B 1 287 ? -14.992 28.047 8.477 1 86.75 287 TRP B CA 1
ATOM 4753 C C . TRP B 1 287 ? -16.125 27.984 7.457 1 86.75 287 TRP B C 1
ATOM 4755 O O . TRP B 1 287 ? -16.656 29.016 7.055 1 86.75 287 TRP B O 1
ATOM 4765 N N . LEU B 1 288 ? -16.469 26.812 7.059 1 82 288 LEU B N 1
ATOM 4766 C CA . LEU B 1 288 ? -17.547 26.656 6.09 1 82 288 LEU B CA 1
ATOM 4767 C C . LEU B 1 288 ? -18.906 26.75 6.773 1 82 288 LEU B C 1
ATOM 4769 O O . LEU B 1 288 ? -19.906 27.141 6.148 1 82 288 LEU B O 1
ATOM 4773 N N . THR B 1 289 ? -18.969 26.438 8.047 1 81.44 289 THR B N 1
ATOM 4774 C CA . THR B 1 289 ? -20.266 26.344 8.719 1 81.44 289 THR B CA 1
ATOM 4775 C C . THR B 1 289 ? -20.391 27.406 9.797 1 81.44 289 THR B C 1
ATOM 4777 O O . THR B 1 289 ? -21.453 27.578 10.391 1 81.44 289 THR B O 1
ATOM 4780 N N . HIS B 1 290 ? -19.359 28.125 10.078 1 88.69 290 HIS B N 1
ATOM 4781 C CA . HIS B 1 290 ? -19.375 29.094 11.164 1 88.69 290 HIS B CA 1
ATOM 4782 C C . HIS B 1 290 ? -20.328 30.25 10.844 1 88.69 290 HIS B C 1
ATOM 4784 O O . HIS B 1 290 ? -20.328 30.766 9.727 1 88.69 290 HIS B O 1
ATOM 4790 N N . LYS B 1 291 ? -21.203 30.562 11.773 1 85.88 291 LYS B N 1
ATOM 4791 C CA . LYS B 1 291 ? -22.062 31.734 11.68 1 85.88 291 LYS B CA 1
ATOM 4792 C C . LYS B 1 291 ? -21.391 32.969 12.281 1 85.88 291 LYS B C 1
ATOM 4794 O O . LYS B 1 291 ? -21.344 33.125 13.5 1 85.88 291 LYS B O 1
ATOM 4799 N N . TRP B 1 292 ? -20.953 33.812 11.438 1 88.56 292 TRP B N 1
ATOM 4800 C CA . TRP B 1 292 ? -20.188 35 11.836 1 88.56 292 TRP B CA 1
ATOM 4801 C C . TRP B 1 292 ? -21.078 36.031 12.508 1 88.56 292 TRP B C 1
ATOM 4803 O O . TRP B 1 292 ? -22.219 36.219 12.086 1 88.56 292 TRP B O 1
ATOM 4813 N N . LYS B 1 293 ? -20.625 36.562 13.562 1 79.75 293 LYS B N 1
ATOM 4814 C CA . LYS B 1 293 ? -21.344 37.656 14.188 1 79.75 293 LYS B CA 1
ATOM 4815 C C . LYS B 1 293 ? -21.234 38.938 13.352 1 79.75 293 LYS B C 1
ATOM 4817 O O . LYS B 1 293 ? -20.219 39.156 12.695 1 79.75 293 LYS B O 1
ATOM 4822 N N . ARG B 1 294 ? -22.453 39.594 13.039 1 63.47 294 ARG B N 1
ATOM 4823 C CA . ARG B 1 294 ? -22.672 40.719 12.148 1 63.47 294 ARG B CA 1
ATOM 4824 C C . ARG B 1 294 ? -21.5 41.688 12.172 1 63.47 294 ARG B C 1
ATOM 4826 O O . ARG B 1 294 ? -21.047 42.125 11.117 1 63.47 294 ARG B O 1
ATOM 4833 N N . ASP B 1 295 ? -20.938 42.094 13.289 1 55.5 295 ASP B N 1
ATOM 4834 C CA . ASP B 1 295 ? -19.938 43.156 13.32 1 55.5 295 ASP B CA 1
ATOM 4835 C C . ASP B 1 295 ? -18.562 42.656 12.906 1 55.5 295 ASP B C 1
ATOM 4837 O O . ASP B 1 295 ? -17.75 43.406 12.375 1 55.5 295 ASP B O 1
ATOM 4841 N N . SER B 1 296 ? -18.281 41.438 13.016 1 54.69 296 SER B N 1
ATOM 4842 C CA . SER B 1 296 ? -16.969 40.875 12.758 1 54.69 296 SER B CA 1
ATOM 4843 C C . SER B 1 296 ? -16.719 40.688 11.266 1 54.69 296 SER B C 1
ATOM 4845 O O . SER B 1 296 ? -15.578 40.812 10.805 1 54.69 296 SER B O 1
ATOM 4847 N N . LEU B 1 297 ? -17.703 40.281 10.555 1 51.78 297 LEU B N 1
ATOM 4848 C CA . LEU B 1 297 ? -17.609 40.156 9.102 1 51.78 297 LEU B CA 1
ATOM 4849 C C . LEU B 1 297 ? -17.188 41.469 8.469 1 51.78 297 LEU B C 1
ATOM 4851 O O . LEU B 1 297 ? -16.422 41.5 7.516 1 51.78 297 LEU B O 1
ATOM 4855 N N . LYS B 1 298 ? -17.703 42.625 9 1 48.91 298 LYS B N 1
ATOM 4856 C CA . LYS B 1 298 ? -17.328 43.938 8.484 1 48.91 298 LYS B CA 1
ATOM 4857 C C . LYS B 1 298 ? -15.836 44.188 8.656 1 48.91 298 LYS B C 1
ATOM 4859 O O . LYS B 1 298 ? -15.195 44.781 7.77 1 48.91 298 LYS B O 1
ATOM 4864 N N . ARG B 1 299 ? -15.375 43.781 9.719 1 49.78 299 ARG B N 1
ATOM 4865 C CA . ARG B 1 299 ? -13.961 44 9.977 1 49.78 299 ARG B CA 1
ATOM 4866 C C . ARG B 1 299 ? -13.094 43.125 9.078 1 49.78 299 ARG B C 1
ATOM 4868 O O . ARG B 1 299 ? -12.031 43.562 8.625 1 49.78 299 ARG B O 1
ATOM 4875 N N . LEU B 1 300 ? -13.578 41.844 8.844 1 53.28 300 LEU B N 1
ATOM 4876 C CA . LEU B 1 300 ? -12.852 40.938 7.957 1 53.28 300 LEU B CA 1
ATOM 4877 C C . LEU B 1 300 ? -12.906 41.438 6.516 1 53.28 300 LEU B C 1
ATOM 4879 O O . LEU B 1 300 ? -11.914 41.344 5.785 1 53.28 300 LEU B O 1
ATOM 4883 N N . PHE B 1 301 ? -14.164 41.969 6.102 1 48.84 301 PHE B N 1
ATOM 4884 C CA . PHE B 1 301 ? -14.336 42.5 4.762 1 48.84 301 PHE B CA 1
ATOM 4885 C C . PHE B 1 301 ? -13.695 43.875 4.648 1 48.84 301 PHE B C 1
ATOM 4887 O O . PHE B 1 301 ? -13.211 44.281 3.584 1 48.84 301 PHE B O 1
ATOM 4894 N N . ASN B 1 302 ? -13.727 44.656 5.711 1 45.56 302 ASN B N 1
ATOM 4895 C CA . ASN B 1 302 ? -13.125 46 5.641 1 45.56 302 ASN B CA 1
ATOM 4896 C C . ASN B 1 302 ? -11.602 45.906 5.586 1 45.56 302 ASN B C 1
ATOM 4898 O O . ASN B 1 302 ? -10.945 46.844 5.094 1 45.56 302 ASN B O 1
ATOM 4902 N N . LYS B 1 303 ? -10.992 44.906 6.152 1 45 303 LYS B N 1
ATOM 4903 C CA . LYS B 1 303 ? -9.555 44.719 6.02 1 45 303 LYS B CA 1
ATOM 4904 C C . LYS B 1 303 ? -9.195 44.219 4.633 1 45 303 LYS B C 1
ATOM 4906 O O . LYS B 1 303 ? -8.016 44.156 4.266 1 45 303 LYS B O 1
ATOM 4911 N N . GLN B 1 304 ? -10.039 43.625 3.941 1 41.47 304 GLN B N 1
ATOM 4912 C CA . GLN B 1 304 ? -9.758 43.219 2.57 1 41.47 304 GLN B CA 1
ATOM 4913 C C . GLN B 1 304 ? -9.828 44.406 1.613 1 41.47 304 GLN B C 1
ATOM 4915 O O . GLN B 1 304 ? -9.398 44.312 0.463 1 41.47 304 GLN B O 1
ATOM 4920 N N . LYS B 1 305 ? -10.398 45.656 2.014 1 37.44 305 LYS B N 1
ATOM 4921 C CA . LYS B 1 305 ? -10.336 46.875 1.19 1 37.44 305 LYS B CA 1
ATOM 4922 C C . LYS B 1 305 ? -9.078 47.688 1.498 1 37.44 305 LYS B C 1
ATOM 4924 O O . LYS B 1 305 ? -8.711 47.844 2.662 1 37.44 305 LYS B O 1
#

InterPro domains:
  IPR004030 Nitric oxide synthase, N-terminal [PF02898] (1-287)
  IPR036119 Nitric oxide synthase, N-terminal domain superfamily [SSF56512] (1-293)
  IPR044940 Nitric oxide synthase, domain 2 superfamily [G3DSA:3.90.440.10] (7-118)
  IPR044943 Nitric oxide synthase, domain 1 superfamily [G3DSA:3.90.340.10] (1-255)
  IPR044944 Nitric oxide synthase, domain 3 superfamily [G3DSA:3.90.1230.10] (119-229)
  IPR050607 Nitric Oxide Synthase (NOS) [PTHR43410] (1-301)

Nearest PDB structures (foldseek):
  5vv0-assembly1_A  TM=9.871E-01  e=6.973E-48  Homo sapiens
  1m8d-assembly1_A-2  TM=9.821E-01  e=3.410E-48  Mus musculus
  5ad7-assembly1_B  TM=9.869E-01  e=7.402E-48  Rattus norvegicus
  6pnf-assembly1_A  TM=9.863E-01  e=6.973E-48  Homo sapiens
  6po7-assembly1_B  TM=9.866E-01  e=9.972E-48  Homo sapiens

Secondary structure (DSSP, 8-state):
-EEE-TT--SHHHHHHHHHHHHHHHHGGGS---EEEE-PPPBTTBPPPEE--SBSS-B-EEE-TTS-EEE-GGGHHHHHHHHHTTPPP---TTPBPPEEEE-TTSPPEEEPPPGGG--EEE---SS-GGGGGG--EEES--EE-S-EEEETTEEES---EE--EEHHHHIIIIIS-TTTT--HHHHHHHTT---S-GGGTHHHHHHHHHHHHHHHHHHHTT--EE-HHHHHHHHHHHHHHHHHHHS-----HHHHS-SSSGGGSGGGG-------PSSEEE----HHHH----HHHHHHHHHS--/-EEE-TT--SHHHHHHHHHHHHHHHHGGGS---EEEE-PPPBTTBPPPEE--SBSS-B-EEE-TTS-EEE-GGGHHHHHHHHHTTPPP---TTPBPPEEEE-TTSPPEEEPPPGGG--EEE---SS-GGGGGG--EEES--EE-S-EEEETTEEES---EE--EEHHHHIIIIIS-TTTT--HHHHHHHTT---S-GGGTHHHHHHHHHHHHHHHHHHHTT--EE-HHHHHHHHHHHHHHHHHHHS-----HHHHS-SSSGGGSGGGG-------PSSEEE----HHHH----HHHHHHHHHTT-

Solvent-accessible surface area (backbone atoms only — not comparable to full-atom values): 32595 Å² total; per-residue (Å²): 86,79,43,85,37,52,81,50,76,41,43,67,50,48,49,56,52,48,53,51,47,42,47,57,26,32,44,89,27,57,49,34,50,32,35,38,37,36,37,60,62,48,94,89,44,51,54,37,39,39,55,36,59,36,69,61,44,45,26,14,41,78,42,95,88,69,49,68,43,26,26,54,75,26,31,69,59,36,50,52,42,41,56,70,66,48,82,83,80,86,43,62,74,35,71,46,60,46,39,26,25,32,50,54,46,69,67,47,80,43,74,69,60,68,90,59,58,56,66,41,62,35,35,34,96,86,43,70,70,45,44,74,70,68,46,66,46,69,58,54,54,26,44,23,34,34,26,37,32,60,79,81,51,40,19,42,23,40,37,33,34,50,65,43,44,30,53,56,49,21,32,53,31,40,40,10,81,67,34,56,40,43,42,65,63,50,29,56,76,67,68,50,64,78,86,42,74,74,64,42,40,66,55,52,36,41,50,52,43,24,40,12,42,43,48,23,32,54,75,65,50,27,56,66,37,47,60,66,59,50,35,53,50,45,49,53,46,40,52,49,32,31,73,72,63,73,54,57,80,32,59,48,78,80,63,44,48,37,64,56,21,56,63,31,72,57,56,74,50,82,40,57,76,61,89,61,80,66,38,78,38,90,55,77,62,47,84,79,70,60,70,70,52,77,73,55,52,51,54,41,54,53,66,73,101,86,79,44,86,37,51,82,50,76,41,41,68,49,49,48,55,52,48,52,52,48,43,47,58,25,33,44,90,27,57,51,35,51,33,34,39,38,36,38,61,61,48,93,89,45,51,55,35,38,39,56,37,58,37,68,60,46,45,25,14,41,78,44,94,87,69,50,70,44,27,27,53,76,26,33,70,58,37,52,52,42,41,55,71,67,49,80,83,81,87,40,63,74,35,71,45,59,45,41,26,24,32,51,53,44,69,68,44,79,42,77,68,60,67,91,58,59,54,67,41,62,34,33,34,96,86,43,71,70,46,44,73,69,68,47,67,46,70,57,54,53,25,42,22,31,34,26,39,33,59,80,81,51,41,19,43,24,39,36,34,32,50,64,43,44,30,54,57,50,20,32,53,32,40,40,11,83,67,34,56,40,44,43,64,64,50,28,56,76,68,68,51,64,78,84,43,73,71,64,42,40,67,56,51,35,40,50,52,43,25,40,13,40,43,49,22,33,54,76,66,51,29,54,65,36,48,61,65,59,49,36,53,49,45,50,53,45,41,52,49,31,32,72,71,63,71,53,57,80,32,57,49,79,79,63,44,50,36,65,57,20,57,63,31,72,56,55,74,51,84,38,58,76,59,88,59,81,68,35,76,38,89,53,76,64,48,84,78,70,60,70,69,53,78,71,55,52,52,54,43,53,53,66,72,101

pLDDT: mean 83.03, std 20.68, range [29.38, 98.56]